Protein AF-A0A4D9DEF7-F1 (afdb_monomer)

Secondary structure (DSSP, 8-state):
--EE--BTTB---EEEHHHHHHSPS-HHHHHHHHTEEEEETTEEEE-S-GGG-GGGGPEE-SS-SEEESSTTEEEESS---TT---EE-GGGT--TT-TTTTEEP---TTSSSS-SSS---TT----SEE-S-GGGSHHHHHHHGGGS-HHHHHHHHHTT---TTEEEEPPP---SS-------PPPP------------------S----TT-EEEESS-B-TT-EEEE--EEEEEHHHHHHT-HHHHHT-EEEETTEEEEE-TTS--GGGGPEE-TT-SEEESSSSEEEESS-B-TTPBPEE-GGGG--SS--SGGGSEE-----TT--SEE-TTGGGSHHHHHHHTT-S-HHHHHHHHHHHHHHHHHTT------------S---SS-TT--GGGT-

Organism: NCBI:txid1027361

Sequence (400 aa):
MIWTYKEGTEILRTYHKHQIDALPPSPAKVNLVTYSYMLDDDLYGSTPNPEEDPSYFFNHSCAPNCWYSGDNLIVAMRDIRMDEHIVYDYAMTETEASLHAGLVCLCGAGTKEGGREGGREEGVHCRGVLRFDDWRRASWAHRYRKHVTSYVHKKMEENSWLDPRIVLRYKKRTGDGGEEEGEGRQGEGEGGGEGGMEGGGEGGDGGRGTGLDKGLVATAPVQKGELVLVFVGKVVDLDGLLASGRRNMELSLQVHDSLWQIPSSSGPETSDFVNHSCDANAGMADSTSVIAIRNIAAGEEITIDYATVNSGLNTSEGDNFTCRCQARDCRGLVTSRDWMLPKVQEKYWPHFPPFVRRLILSQVTASGKEGGREGGGKEGVIYSETKGMIPSSMSIEELS

Mean predicted aligned error: 15.76 Å

Foldseek 3Di:
DPFFADPPPDDQDKDFQVRLVPDDDDLLSVQQQQQWFDPALGMIRGGSCCVVDVVSVAAEDLQAQWFAQEDGDIDGPDDADVPGGHHDHSLLGDAQSGSCAFPADPCQQPHPPNDDDDGNDPPGGTPRTDNSHQLLPLVSCLVCLNGGYPRSVVVNCLLWNPDSQKDKAFADDDDPDDDDDDDDDDDDDDDDDDDDDDDDDDDDDPFLPFSNGIFIFGQAKDAFFDWDTFQDADKDFPVCLVVVDDQQVLQWFALAPGIIGGDHPSDDGNSSHAGADPLAQWFAPASTIIGGNHMHHRGGTHHDHLLQGACQPDQPSSAKHQDDRPPPPDPRIGHVNCLQPLVVCQNQPPRHHPNSLVVLVVVVVVVVVVVPDDDDDDDDDDDDPDPHRYDPPDDPVNSD

Radius of gyration: 27.46 Å; Cα contacts (8 Å, |Δi|>4): 659; chains: 1; bounding box: 67×52×92 Å

Nearest PDB structures (foldseek):
  5eg2-assembly1_A  TM=8.010E-01  e=3.407E-04  Homo sapiens
  3cbo-assembly1_A  TM=7.970E-01  e=4.328E-04  Homo sapiens
  1muf-assembly1_A  TM=8.018E-01  e=5.498E-04  Homo sapiens
  1n6c-assembly1_A  TM=7.503E-01  e=2.682E-04  Homo sapiens
  1n6a-assembly1_A  TM=7.668E-01  e=4.328E-04  Homo sapiens

Solvent-accessible surface area (backbone atoms only — not comparable to full-atom values): 23694 Å² total; per-residue (Å²): 122,73,50,66,68,46,88,90,79,53,81,86,41,73,44,43,50,73,59,59,70,68,50,68,95,44,72,46,48,51,29,37,47,73,36,47,44,51,62,46,90,53,33,26,43,37,36,62,59,54,90,84,41,76,82,59,69,66,39,65,20,69,69,48,48,30,39,32,58,44,81,47,28,36,32,58,75,54,94,76,59,88,92,55,80,70,19,27,44,58,48,32,42,35,45,60,73,37,84,58,55,64,40,74,54,81,44,40,23,72,45,82,78,39,52,77,82,82,76,88,58,88,90,45,58,49,73,52,49,42,55,30,58,51,54,69,35,65,74,51,32,66,74,38,56,83,29,21,24,64,49,43,40,51,50,35,53,73,52,30,60,68,39,80,41,56,41,84,42,66,48,78,83,80,68,91,79,81,95,75,95,70,93,80,80,88,80,91,80,88,84,88,82,90,80,86,94,78,89,83,89,80,93,74,87,80,54,58,78,67,58,65,55,41,33,30,27,23,72,40,73,44,55,56,68,40,80,59,42,42,62,66,55,48,76,33,41,64,68,52,42,71,69,57,41,69,71,36,51,68,56,43,43,50,52,44,95,63,32,31,33,25,58,42,90,89,52,84,46,55,52,76,37,58,38,67,21,73,70,42,46,29,32,25,74,36,51,45,38,30,20,23,75,36,71,41,51,53,73,37,70,49,19,32,40,67,27,45,48,37,83,40,82,65,74,54,69,70,50,38,36,78,54,82,62,79,34,95,74,51,69,47,58,47,38,25,55,42,48,76,38,31,69,51,41,54,72,44,63,82,32,31,21,63,56,46,47,51,52,54,54,50,53,55,59,53,58,60,60,68,73,71,77,77,83,87,87,78,98,68,92,76,88,72,97,74,86,48,74,60,63,99,83,69,55,77,81,80,72,112

InterPro domains:
  IPR001214 SET domain [PF00856] (13-90)
  IPR001214 SET domain [PF00856] (214-306)
  IPR001214 SET domain [PS50280] (195-307)
  IPR046341 SET domain superfamily [G3DSA:2.170.270.10] (6-117)
  IPR046341 SET domain superfamily [G3DSA:2.170.270.10] (207-338)
  IPR046341 SET domain superfamily [SSF82199] (53-109)
  IPR046341 SET domain superfamily [SSF82199] (212-332)
  IPR053201 Flavunoidine biosynthesis N-methyltransferase [PTHR12350] (270-335)

Structure (mmCIF, N/CA/C/O backbone):
data_AF-A0A4D9DEF7-F1
#
_entry.id   AF-A0A4D9DEF7-F1
#
loop_
_atom_site.group_PDB
_atom_site.id
_atom_site.type_symbol
_atom_site.label_atom_id
_atom_site.label_alt_id
_atom_site.label_comp_id
_atom_site.label_asym_id
_atom_site.label_entity_id
_atom_site.label_seq_id
_atom_site.pdbx_PDB_ins_code
_atom_site.Cartn_x
_atom_site.Cartn_y
_atom_site.Cartn_z
_atom_site.occupancy
_atom_site.B_iso_or_equiv
_atom_site.auth_seq_id
_atom_site.auth_comp_id
_atom_site.auth_asym_id
_atom_site.auth_atom_id
_atom_site.pdbx_PDB_model_num
ATOM 1 N N . MET A 1 1 ? 10.690 -24.234 -15.816 1.00 86.38 1 MET A N 1
ATOM 2 C CA . MET A 1 1 ? 11.784 -23.243 -15.705 1.00 86.38 1 MET A CA 1
ATOM 3 C C . MET A 1 1 ? 12.013 -22.666 -17.089 1.00 86.38 1 MET A C 1
ATOM 5 O O . MET A 1 1 ? 12.075 -23.464 -18.014 1.00 86.38 1 MET A O 1
ATOM 9 N N . ILE A 1 2 ? 12.063 -21.340 -17.230 1.00 90.31 2 ILE A N 1
ATOM 10 C CA . ILE A 1 2 ? 12.221 -20.658 -18.527 1.00 90.31 2 ILE A CA 1
ATOM 11 C C . ILE A 1 2 ? 13.622 -20.069 -18.656 1.00 90.31 2 ILE A C 1
ATOM 13 O O . ILE A 1 2 ? 14.315 -20.353 -19.626 1.00 90.31 2 ILE A O 1
ATOM 17 N N . TRP A 1 3 ? 14.066 -19.325 -17.647 1.00 88.50 3 TRP A N 1
ATOM 18 C CA . TRP A 1 3 ? 15.409 -18.755 -17.599 1.00 88.50 3 TRP A CA 1
ATOM 19 C C . TRP A 1 3 ? 15.889 -18.669 -16.155 1.00 88.50 3 TRP A C 1
ATOM 21 O O . TRP A 1 3 ? 15.077 -18.481 -15.251 1.00 88.50 3 TRP A O 1
ATOM 31 N N . THR A 1 4 ? 17.190 -18.837 -15.939 1.00 87.88 4 THR A N 1
ATOM 32 C CA . THR A 1 4 ? 17.817 -18.683 -14.627 1.00 87.88 4 THR A CA 1
ATOM 33 C C . THR A 1 4 ? 19.110 -17.911 -14.791 1.00 87.88 4 THR A C 1
ATOM 35 O O . THR A 1 4 ? 19.959 -18.328 -15.578 1.00 87.88 4 THR A O 1
ATOM 38 N N . TYR A 1 5 ? 19.270 -16.848 -14.008 1.00 82.12 5 TYR A N 1
ATOM 39 C CA . TYR A 1 5 ? 20.546 -16.171 -13.882 1.00 82.12 5 TYR A CA 1
ATOM 40 C C . TYR A 1 5 ? 21.542 -17.102 -13.197 1.00 82.12 5 TYR A C 1
ATOM 42 O O . TYR A 1 5 ? 21.220 -17.722 -12.174 1.00 82.12 5 TYR A O 1
ATOM 50 N N . LYS A 1 6 ? 22.747 -17.216 -13.751 1.00 78.69 6 LYS A N 1
ATOM 51 C CA . LYS A 1 6 ? 23.817 -18.034 -13.166 1.00 78.69 6 LYS A CA 1
ATOM 52 C C . LYS A 1 6 ? 24.965 -17.163 -12.689 1.00 78.69 6 LYS A C 1
ATOM 54 O O . LYS A 1 6 ? 25.808 -16.713 -13.470 1.00 78.69 6 LYS A O 1
ATOM 59 N N . GLU A 1 7 ? 25.019 -16.994 -11.372 1.00 70.81 7 GLU A N 1
ATOM 60 C CA . GLU A 1 7 ? 26.086 -16.264 -10.699 1.00 70.81 7 GLU A CA 1
ATOM 61 C C . GLU A 1 7 ? 27.464 -16.852 -11.051 1.00 70.81 7 GLU A C 1
ATOM 63 O O . GLU A 1 7 ? 27.690 -18.061 -10.975 1.00 70.81 7 GLU A O 1
ATOM 68 N N . GLY A 1 8 ? 28.381 -15.986 -11.489 1.00 67.31 8 GLY A N 1
ATOM 69 C CA . GLY A 1 8 ? 29.741 -16.358 -11.887 1.00 67.31 8 GLY A CA 1
ATOM 70 C C . GLY A 1 8 ? 29.917 -16.737 -13.362 1.00 67.31 8 GLY A C 1
ATOM 71 O O . GLY A 1 8 ? 31.055 -16.760 -13.829 1.00 67.31 8 GLY A O 1
ATOM 72 N N . THR A 1 9 ? 28.838 -16.987 -14.111 1.00 69.88 9 THR A N 1
ATOM 73 C CA . THR A 1 9 ? 28.901 -17.183 -15.575 1.00 69.88 9 THR A CA 1
ATOM 74 C C . THR A 1 9 ? 28.256 -16.050 -16.357 1.00 69.88 9 THR A C 1
ATOM 76 O O . THR A 1 9 ? 28.711 -15.736 -17.452 1.00 69.88 9 THR A O 1
ATOM 79 N N . GLU A 1 10 ? 27.226 -15.427 -15.795 1.00 72.31 10 GLU A N 1
ATOM 80 C CA . GLU A 1 10 ? 26.585 -14.244 -16.358 1.00 72.31 10 GLU A CA 1
ATOM 81 C C . GLU A 1 10 ? 27.050 -13.009 -15.580 1.00 72.31 10 GLU A C 1
ATOM 83 O O . GLU A 1 10 ? 27.331 -13.081 -14.381 1.00 72.31 10 GLU A O 1
ATOM 88 N N . ILE A 1 11 ? 27.212 -11.884 -16.281 1.00 75.00 11 ILE A N 1
ATOM 89 C CA . ILE A 1 11 ? 27.643 -10.619 -15.681 1.00 75.00 11 ILE A CA 1
ATOM 90 C C . ILE A 1 11 ? 26.443 -9.686 -15.663 1.00 75.00 11 ILE A C 1
ATOM 92 O O . ILE A 1 11 ? 26.140 -9.043 -16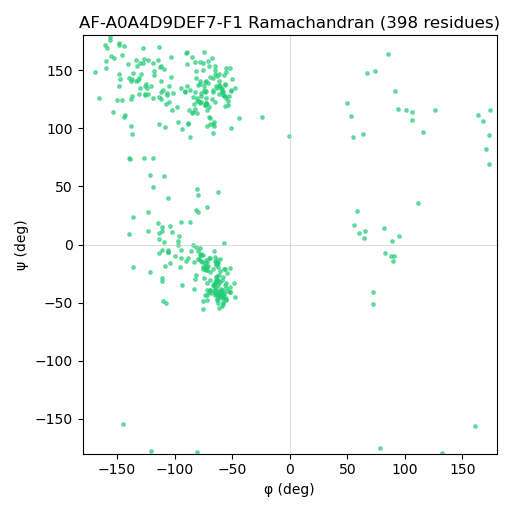.667 1.00 75.00 11 ILE A O 1
ATOM 96 N N . LEU A 1 12 ? 25.805 -9.564 -14.502 1.00 82.25 12 LEU A N 1
ATOM 97 C CA . LEU A 1 12 ? 24.837 -8.505 -14.264 1.00 82.25 12 LEU A CA 1
ATOM 98 C C . LEU A 1 12 ? 25.565 -7.159 -14.188 1.00 82.25 12 LEU A C 1
ATOM 100 O O . LEU A 1 12 ? 26.212 -6.833 -13.191 1.00 82.25 12 LEU A O 1
ATOM 104 N N . ARG A 1 13 ? 25.476 -6.371 -15.261 1.00 90.00 13 ARG A N 1
ATOM 105 C CA . ARG A 1 13 ? 25.967 -4.991 -15.266 1.00 90.00 13 ARG A CA 1
ATOM 106 C C . ARG A 1 13 ? 24.896 -4.084 -14.682 1.00 90.00 13 ARG A C 1
ATOM 108 O O . ARG A 1 13 ? 23.755 -4.079 -15.143 1.00 90.00 13 ARG A O 1
ATOM 115 N N . THR A 1 14 ? 25.286 -3.303 -13.683 1.00 94.19 14 THR A N 1
ATOM 116 C CA . THR A 1 14 ? 24.387 -2.376 -13.001 1.00 94.19 14 THR A CA 1
ATOM 117 C C . THR A 1 14 ? 24.761 -0.933 -13.287 1.00 94.19 14 THR A C 1
ATOM 119 O O . THR A 1 14 ? 25.942 -0.582 -13.290 1.00 94.19 14 THR A O 1
ATOM 122 N N . TYR A 1 15 ? 23.756 -0.088 -13.472 1.00 95.69 15 TYR A N 1
ATOM 123 C CA . TYR A 1 15 ? 23.911 1.326 -13.778 1.00 95.69 15 TYR A CA 1
ATOM 124 C C . TYR A 1 15 ? 22.988 2.143 -12.894 1.00 95.69 15 TYR A C 1
ATOM 126 O O . TYR A 1 15 ? 21.838 1.758 -12.681 1.00 95.69 15 TYR A O 1
ATOM 134 N N . HIS A 1 16 ? 23.471 3.289 -12.419 1.00 94.88 16 HIS A N 1
ATOM 135 C CA . HIS A 1 16 ? 22.576 4.230 -11.773 1.00 94.88 16 HIS A CA 1
ATOM 136 C C . HIS A 1 16 ? 21.830 5.084 -12.797 1.00 94.88 16 HIS A C 1
A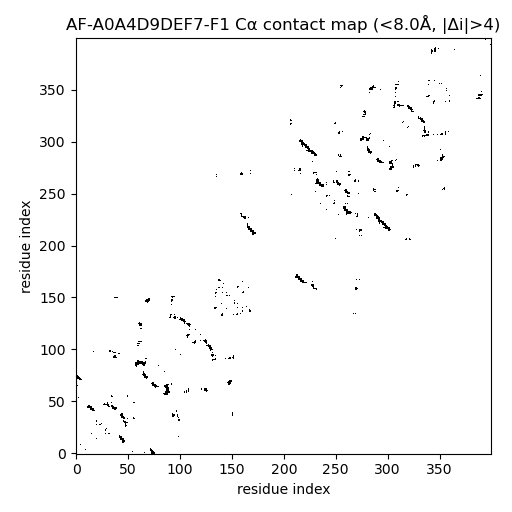TOM 138 O O . HIS A 1 16 ? 22.420 5.510 -13.798 1.00 94.88 16 HIS A O 1
ATOM 144 N N . LYS A 1 17 ? 20.558 5.405 -12.543 1.00 91.31 17 LYS A N 1
ATOM 145 C CA . LYS A 1 17 ? 19.762 6.222 -13.472 1.00 91.31 17 LYS A CA 1
ATOM 146 C C . LYS A 1 17 ? 20.386 7.596 -13.686 1.00 91.31 17 LYS A C 1
ATOM 148 O O . LYS A 1 17 ? 20.529 8.012 -14.833 1.00 91.31 17 LYS A O 1
ATOM 153 N N . HIS A 1 18 ? 20.874 8.252 -12.633 1.00 88.75 18 HIS A N 1
ATOM 154 C CA . HIS A 1 18 ? 21.573 9.534 -12.787 1.00 88.75 18 HIS A CA 1
ATOM 155 C C . HIS A 1 18 ? 22.817 9.454 -13.701 1.00 88.75 18 HIS A C 1
ATOM 157 O O . HIS A 1 18 ? 23.147 10.425 -14.384 1.00 88.75 18 HIS A O 1
ATOM 163 N N . GLN A 1 19 ? 23.499 8.301 -13.758 1.00 94.12 19 GLN A N 1
ATOM 164 C CA . GLN A 1 19 ? 24.642 8.086 -14.653 1.00 94.12 19 GLN A CA 1
ATOM 165 C C . GLN A 1 19 ? 24.188 7.918 -16.103 1.00 94.12 19 GLN A C 1
ATOM 167 O O . GLN A 1 19 ? 24.783 8.519 -16.996 1.00 94.12 19 GLN A O 1
ATOM 172 N N . ILE A 1 20 ? 23.124 7.141 -16.339 1.00 94.00 20 ILE A N 1
ATOM 173 C CA . ILE A 1 20 ? 22.524 6.971 -17.671 1.00 94.00 20 ILE A CA 1
ATOM 174 C C . ILE A 1 20 ? 22.019 8.322 -18.191 1.00 94.00 20 ILE A C 1
ATOM 176 O O . ILE A 1 20 ? 22.309 8.696 -19.330 1.00 94.00 20 ILE A O 1
ATOM 180 N N . ASP A 1 21 ? 21.321 9.087 -17.352 1.00 92.50 21 ASP A N 1
ATOM 181 C CA . ASP A 1 21 ? 20.767 10.397 -17.696 1.00 92.50 21 ASP A CA 1
ATOM 182 C C . ASP A 1 21 ? 21.866 11.382 -18.129 1.00 92.50 21 ASP A C 1
ATOM 184 O O . ASP A 1 21 ? 21.686 12.094 -19.122 1.00 92.50 21 ASP A O 1
ATOM 188 N N . ALA A 1 22 ? 23.030 11.352 -17.469 1.00 95.31 22 ALA A N 1
ATOM 189 C CA . ALA A 1 22 ? 24.184 12.196 -17.782 1.00 95.31 22 ALA A CA 1
ATOM 190 C C . ALA A 1 22 ? 24.917 11.827 -19.089 1.00 95.31 22 ALA A C 1
ATOM 192 O O . ALA A 1 22 ? 25.702 12.635 -19.594 1.00 95.31 22 ALA A O 1
ATOM 193 N N . LEU A 1 23 ? 24.684 10.639 -19.664 1.00 96.06 23 LEU A N 1
ATOM 194 C CA . LEU A 1 23 ? 25.320 10.247 -20.925 1.00 96.06 23 LEU A CA 1
ATOM 195 C C . LEU A 1 23 ? 24.827 11.116 -22.096 1.00 96.06 23 LEU A C 1
ATOM 197 O O . LEU A 1 23 ? 23.633 11.432 -22.176 1.00 96.06 23 LEU A O 1
ATOM 201 N N . PRO A 1 24 ? 25.699 11.456 -23.062 1.00 96.44 24 PRO A N 1
ATOM 202 C CA . PRO A 1 24 ? 25.263 12.108 -24.288 1.00 96.44 24 PRO A CA 1
ATOM 203 C C . PRO A 1 24 ? 24.349 11.177 -25.112 1.00 96.44 24 PRO A C 1
ATOM 205 O O . PRO A 1 24 ? 24.475 9.947 -25.023 1.00 96.44 24 PRO A O 1
ATOM 208 N N . PRO A 1 25 ? 23.448 11.732 -25.947 1.00 96.88 25 PRO A N 1
ATOM 209 C CA . PRO A 1 25 ? 22.642 10.940 -26.871 1.00 96.88 25 PRO A CA 1
ATOM 210 C C . PRO A 1 25 ? 23.527 10.038 -27.740 1.00 96.88 25 PRO A C 1
ATOM 212 O O . PRO A 1 25 ? 24.406 10.512 -28.457 1.00 96.88 25 PRO A O 1
ATOM 215 N N . SER A 1 26 ? 23.320 8.726 -27.644 1.00 97.00 26 SER A N 1
ATOM 216 C CA . SER A 1 26 ? 24.101 7.716 -28.362 1.00 97.00 26 SER A CA 1
ATOM 217 C C . SER A 1 26 ? 23.325 6.397 -28.441 1.00 97.00 26 SER A C 1
ATOM 219 O O . SER A 1 26 ? 22.467 6.158 -27.587 1.00 97.00 26 SER A O 1
ATOM 221 N N . PRO A 1 27 ? 23.638 5.507 -29.403 1.00 96.38 27 PRO A N 1
ATOM 222 C CA . PRO A 1 27 ? 23.048 4.167 -29.449 1.00 96.38 27 PRO A CA 1
ATOM 223 C C . PRO A 1 27 ? 23.246 3.383 -28.145 1.00 96.38 27 PRO A C 1
ATOM 225 O O . PRO A 1 27 ? 22.329 2.719 -27.680 1.00 96.38 27 PRO A O 1
ATOM 228 N N . ALA A 1 28 ? 24.406 3.536 -27.497 1.00 95.12 28 ALA A N 1
ATOM 229 C CA . ALA A 1 28 ? 24.677 2.913 -26.205 1.00 95.12 28 ALA A CA 1
ATOM 230 C C . ALA A 1 28 ? 23.719 3.407 -25.109 1.00 95.12 28 ALA A C 1
ATOM 232 O O . ALA A 1 28 ? 23.197 2.593 -24.356 1.00 95.12 28 ALA A O 1
ATOM 233 N N . LYS A 1 29 ? 23.435 4.719 -25.042 1.00 96.44 29 LYS A N 1
ATOM 234 C 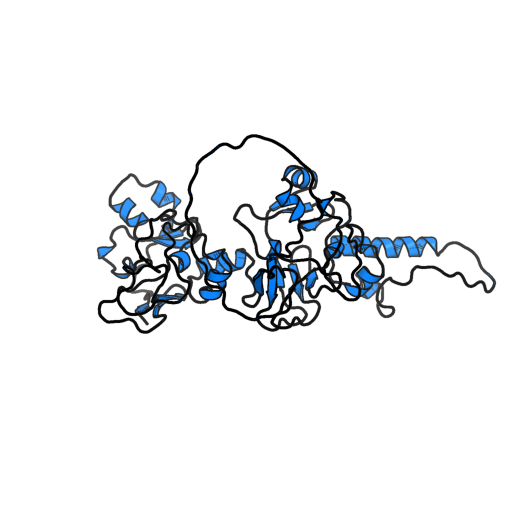CA . LYS A 1 29 ? 22.443 5.268 -24.102 1.00 96.44 29 LYS A CA 1
ATOM 235 C C . LYS A 1 29 ? 21.038 4.736 -24.391 1.00 96.44 29 LYS A C 1
ATOM 237 O O . LYS A 1 29 ? 20.327 4.384 -23.459 1.00 96.44 29 LYS A O 1
ATOM 242 N N . VAL A 1 30 ? 20.652 4.657 -25.667 1.00 96.06 30 VAL A N 1
ATOM 243 C CA . VAL A 1 30 ? 19.352 4.094 -26.070 1.00 96.06 30 VAL A CA 1
ATOM 244 C C . VAL A 1 30 ? 19.234 2.642 -25.615 1.00 96.06 30 VAL A C 1
ATOM 246 O O . VAL A 1 30 ? 18.213 2.282 -25.037 1.00 96.06 30 VAL A O 1
ATOM 249 N N . ASN A 1 31 ? 20.280 1.835 -25.800 1.00 95.88 31 ASN A N 1
ATOM 250 C CA . ASN A 1 31 ? 20.295 0.449 -25.339 1.00 95.88 31 ASN A CA 1
ATOM 251 C C . ASN A 1 31 ? 20.230 0.355 -23.811 1.00 95.88 31 ASN A C 1
ATOM 253 O O . ASN A 1 31 ? 19.431 -0.418 -23.297 1.00 95.88 31 ASN A O 1
ATOM 257 N N . LEU A 1 32 ? 20.983 1.195 -23.093 1.00 96.00 32 LEU A N 1
ATOM 258 C CA . LEU A 1 32 ? 20.955 1.220 -21.628 1.00 96.00 32 LEU A CA 1
ATOM 259 C C . LEU A 1 32 ? 19.575 1.561 -21.057 1.00 96.00 32 LEU A C 1
ATOM 261 O O . LEU A 1 32 ? 19.230 1.091 -19.978 1.00 96.00 32 LEU A O 1
ATOM 265 N N . VAL A 1 33 ? 18.799 2.384 -21.761 1.00 94.69 33 VAL A N 1
ATOM 266 C CA . VAL A 1 33 ? 17.406 2.664 -21.405 1.00 94.69 33 VAL A CA 1
ATOM 267 C C . VAL A 1 33 ? 16.527 1.476 -21.788 1.00 94.69 33 VAL A C 1
ATOM 269 O O . VAL A 1 33 ? 15.875 0.917 -20.920 1.00 94.69 33 VAL A O 1
ATOM 272 N N . THR A 1 34 ? 16.563 1.052 -23.053 1.00 94.00 34 THR A N 1
ATOM 273 C CA . THR A 1 34 ? 15.640 0.063 -23.647 1.00 94.00 34 THR A CA 1
ATOM 274 C C . THR A 1 34 ? 15.765 -1.335 -23.042 1.00 94.00 34 THR A C 1
ATOM 276 O O . THR A 1 34 ? 14.762 -2.014 -22.854 1.00 94.00 34 THR A O 1
ATOM 279 N N . TYR A 1 35 ? 16.981 -1.765 -22.721 1.00 94.00 35 TYR A N 1
ATOM 280 C CA . TYR A 1 35 ? 17.275 -3.107 -22.224 1.00 94.00 35 TYR A CA 1
ATOM 281 C C . TYR A 1 35 ? 17.651 -3.035 -20.752 1.00 94.00 35 TYR A C 1
ATOM 283 O O . TYR A 1 35 ? 18.765 -3.383 -20.360 1.00 94.00 35 TYR A O 1
ATOM 291 N N . SER A 1 36 ? 16.727 -2.513 -19.950 1.00 94.12 36 SER A N 1
ATOM 292 C CA . SER A 1 36 ? 16.918 -2.337 -18.517 1.00 94.12 36 SER A CA 1
ATOM 293 C C . SER A 1 36 ? 15.739 -2.840 -17.708 1.00 94.12 36 SER A C 1
ATOM 295 O O . SER A 1 36 ? 14.605 -2.840 -18.188 1.00 94.12 36 SER A O 1
ATOM 297 N N . TYR A 1 37 ? 16.034 -3.225 -16.472 1.00 93.75 37 TYR A N 1
ATOM 298 C CA . TYR A 1 37 ? 15.042 -3.475 -15.439 1.00 93.75 37 TYR A CA 1
ATOM 299 C C . TYR A 1 37 ? 15.534 -2.954 -14.087 1.00 93.75 37 TYR A C 1
ATOM 301 O O . TYR A 1 37 ? 16.745 -2.816 -13.864 1.00 93.75 37 TYR A O 1
ATOM 309 N N . MET A 1 38 ? 14.609 -2.644 -13.181 1.00 94.62 38 MET A N 1
ATOM 310 C CA . MET A 1 38 ? 14.965 -2.062 -11.884 1.00 94.62 38 MET A CA 1
ATOM 311 C C . MET A 1 38 ? 15.497 -3.099 -10.887 1.00 94.62 38 MET A C 1
ATOM 313 O O . MET A 1 38 ? 14.961 -4.197 -10.734 1.00 94.62 38 MET A O 1
ATOM 317 N N . LEU A 1 39 ? 16.549 -2.702 -10.170 1.00 92.62 39 LEU A N 1
ATOM 318 C CA . LEU A 1 39 ? 17.101 -3.385 -8.996 1.00 92.62 39 LEU A CA 1
ATOM 319 C C . LEU A 1 39 ? 16.870 -2.567 -7.714 1.00 92.62 39 LEU A C 1
ATOM 321 O O . LEU A 1 39 ? 16.771 -3.140 -6.632 1.00 92.62 39 LEU A O 1
ATOM 325 N N . ASP A 1 40 ? 16.797 -1.238 -7.838 1.00 90.12 40 ASP A N 1
ATOM 326 C CA . ASP A 1 40 ? 16.423 -0.283 -6.790 1.00 90.12 40 ASP A CA 1
ATOM 327 C C . ASP A 1 40 ? 15.895 1.020 -7.435 1.00 90.12 40 ASP A C 1
ATOM 329 O O . ASP A 1 40 ? 15.922 1.161 -8.658 1.00 90.12 40 ASP A O 1
ATOM 333 N N . ASP A 1 41 ? 15.474 2.004 -6.636 1.00 85.19 41 ASP A N 1
ATOM 334 C CA . ASP A 1 41 ? 14.886 3.276 -7.100 1.00 85.19 41 ASP A CA 1
ATOM 335 C C . ASP A 1 41 ? 15.779 4.050 -8.093 1.00 85.19 41 ASP A C 1
ATOM 337 O O . ASP A 1 41 ? 15.281 4.701 -9.014 1.00 85.19 41 ASP A O 1
ATOM 341 N N . ASP A 1 42 ? 17.102 3.960 -7.933 1.00 88.75 42 ASP A N 1
ATOM 342 C CA . ASP A 1 42 ? 18.098 4.572 -8.825 1.00 88.75 42 ASP A CA 1
ATOM 343 C C . ASP A 1 42 ? 19.084 3.540 -9.396 1.00 88.75 42 ASP A C 1
ATOM 345 O O . ASP A 1 42 ? 20.084 3.944 -9.972 1.00 88.75 42 ASP A O 1
ATOM 349 N N . LEU A 1 43 ? 18.845 2.227 -9.266 1.00 93.88 43 LEU A N 1
ATOM 350 C CA . LEU A 1 43 ? 19.774 1.177 -9.712 1.00 93.88 43 LEU A CA 1
ATOM 351 C C . LEU A 1 43 ? 19.106 0.217 -10.700 1.00 93.88 43 LEU A C 1
ATOM 353 O O . LEU A 1 43 ? 18.049 -0.338 -10.416 1.00 93.88 43 LEU A O 1
ATOM 357 N N . TYR A 1 44 ? 19.758 -0.019 -11.837 1.00 95.31 44 TYR A N 1
ATOM 358 C CA . TYR A 1 44 ? 19.200 -0.768 -12.964 1.00 95.31 44 TYR A CA 1
ATOM 359 C C . TYR A 1 44 ? 20.159 -1.855 -13.427 1.00 95.31 44 TYR A C 1
ATOM 361 O O . TYR A 1 44 ? 21.346 -1.583 -13.612 1.00 95.31 44 TYR A O 1
ATOM 369 N N . GLY A 1 45 ? 19.647 -3.059 -13.674 1.00 93.69 45 GLY A N 1
ATOM 370 C CA . GLY A 1 45 ? 20.341 -4.064 -14.474 1.00 93.69 45 GLY A CA 1
ATOM 371 C C . GLY A 1 45 ? 20.176 -3.707 -15.947 1.00 93.69 45 GLY A C 1
ATOM 372 O O . GLY A 1 45 ? 19.047 -3.550 -16.399 1.00 93.69 45 GLY A O 1
ATOM 373 N N . SER A 1 46 ? 21.268 -3.508 -16.689 1.00 94.31 46 SER A N 1
ATOM 374 C CA . SER A 1 46 ? 21.188 -3.025 -18.077 1.00 94.31 46 SER A CA 1
ATOM 375 C C . SER A 1 46 ? 22.440 -3.353 -18.897 1.00 94.31 46 SER A C 1
ATOM 377 O O . SER A 1 46 ? 23.456 -3.777 -18.349 1.00 94.31 46 SER A O 1
ATOM 379 N N . THR A 1 47 ? 22.393 -3.161 -20.217 1.00 93.19 47 THR A N 1
ATOM 380 C CA . THR A 1 47 ? 23.540 -3.370 -21.107 1.00 93.19 47 THR A CA 1
ATOM 381 C C . THR A 1 47 ? 23.552 -2.407 -22.303 1.00 93.19 47 THR A C 1
ATOM 383 O O . THR A 1 47 ? 22.510 -2.122 -22.892 1.00 93.19 47 THR A O 1
ATOM 386 N N . PRO A 1 48 ? 24.732 -1.916 -22.735 1.00 94.44 48 PRO A N 1
ATOM 387 C CA . PRO A 1 48 ? 24.861 -1.228 -24.018 1.00 94.44 48 PRO A CA 1
ATOM 388 C C . PRO A 1 48 ? 24.866 -2.199 -25.214 1.00 94.44 48 PRO A C 1
ATOM 390 O O . PRO A 1 48 ? 24.687 -1.750 -26.345 1.00 94.44 48 PRO A O 1
ATOM 393 N N . 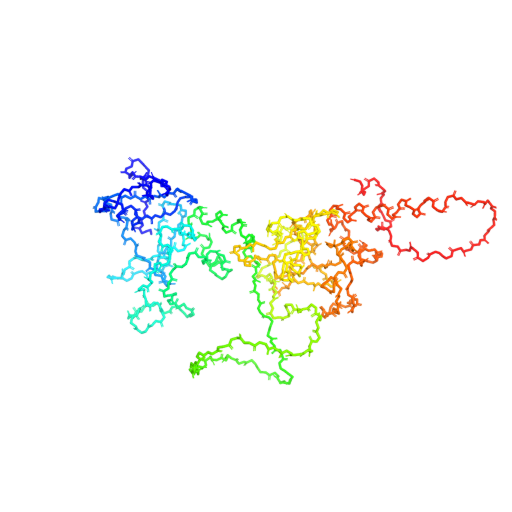ASN A 1 49 ? 25.060 -3.504 -24.977 1.00 93.38 49 ASN A N 1
ATOM 394 C CA . ASN A 1 49 ? 25.223 -4.547 -25.994 1.00 93.38 49 ASN A CA 1
ATOM 395 C C . ASN A 1 49 ? 24.218 -5.696 -25.742 1.00 93.38 49 ASN A C 1
ATOM 397 O O . ASN A 1 49 ? 24.613 -6.748 -25.242 1.00 93.38 49 ASN A O 1
ATOM 401 N N . PRO A 1 50 ? 22.921 -5.512 -26.033 1.00 91.88 50 PRO A N 1
ATOM 402 C CA . PRO A 1 50 ? 21.880 -6.502 -25.725 1.00 91.88 50 PRO A CA 1
ATOM 403 C C . PRO A 1 50 ? 22.060 -7.825 -26.477 1.00 91.88 50 PRO A C 1
ATOM 405 O O . PRO A 1 50 ? 21.755 -8.879 -25.944 1.00 91.88 50 PRO A O 1
ATOM 408 N N . GLU A 1 51 ? 22.640 -7.795 -27.677 1.00 91.75 51 GLU A N 1
ATOM 409 C CA . GLU A 1 51 ? 22.892 -8.990 -28.499 1.00 91.75 51 GLU A CA 1
ATOM 410 C C . GLU A 1 51 ? 23.864 -9.999 -27.854 1.00 91.75 51 GLU A C 1
ATOM 412 O O . GLU A 1 51 ? 23.945 -11.145 -28.291 1.00 91.75 51 GLU A O 1
ATOM 417 N N . GLU A 1 52 ? 24.627 -9.590 -26.830 1.00 89.00 52 GLU A N 1
ATOM 418 C CA . GLU A 1 52 ? 25.515 -10.489 -26.079 1.00 89.00 52 GLU A CA 1
ATOM 419 C C . GLU A 1 52 ? 24.735 -11.443 -25.158 1.00 89.00 52 GLU A C 1
ATOM 421 O O . GLU A 1 52 ? 25.262 -12.496 -24.797 1.00 89.00 52 GLU A O 1
ATOM 426 N N . ASP A 1 53 ? 23.499 -11.091 -24.788 1.00 85.00 53 ASP A N 1
ATOM 427 C CA . ASP A 1 53 ? 22.671 -11.873 -23.877 1.00 85.00 53 ASP A CA 1
ATOM 428 C C . ASP A 1 53 ? 21.183 -11.821 -24.286 1.00 85.00 53 ASP A C 1
ATOM 430 O O . ASP A 1 53 ? 20.513 -10.798 -24.111 1.00 85.00 53 ASP A O 1
ATOM 434 N N . PRO A 1 54 ? 20.616 -12.936 -24.787 1.00 85.12 54 PRO A N 1
ATOM 435 C CA . PRO A 1 54 ? 19.218 -12.981 -25.202 1.00 85.12 54 PRO A CA 1
ATOM 436 C C . PRO A 1 54 ? 18.228 -12.751 -24.046 1.00 85.12 54 PRO A C 1
ATOM 438 O O . PRO A 1 54 ? 17.048 -12.507 -24.306 1.00 85.12 54 PRO A O 1
ATOM 441 N N . SER A 1 55 ? 18.673 -12.801 -22.782 1.00 84.62 55 SER A N 1
ATOM 442 C CA . SER A 1 55 ? 17.835 -12.524 -21.611 1.00 84.62 55 SER A CA 1
ATOM 443 C C . SER A 1 55 ? 17.294 -11.087 -21.568 1.00 84.62 55 SER A C 1
ATOM 445 O O . SER A 1 55 ? 16.312 -10.825 -20.883 1.00 84.62 55 SER A O 1
ATOM 447 N N . TYR A 1 56 ? 17.845 -10.160 -22.354 1.00 88.44 56 TYR A N 1
ATOM 448 C CA . TYR A 1 56 ? 17.326 -8.793 -22.450 1.00 88.44 56 TYR A CA 1
ATOM 449 C C . TYR A 1 56 ? 16.096 -8.644 -23.363 1.00 88.44 56 TYR A C 1
ATOM 451 O O . TYR A 1 56 ? 15.509 -7.567 -23.422 1.00 88.44 56 TYR A O 1
ATOM 459 N N . PHE A 1 57 ? 15.672 -9.701 -24.066 1.00 91.25 57 PHE A N 1
ATOM 460 C CA . PHE A 1 57 ? 14.604 -9.632 -25.077 1.00 91.25 57 PHE A CA 1
ATOM 461 C C . PHE A 1 57 ? 13.254 -10.209 -24.622 1.00 91.25 57 PHE A C 1
ATOM 463 O O . PHE A 1 57 ? 12.371 -10.463 -25.449 1.00 91.25 57 PHE A O 1
ATOM 470 N N . PHE A 1 58 ? 13.054 -10.415 -23.318 1.00 92.00 58 PHE A N 1
ATOM 471 C CA . PHE A 1 58 ? 11.727 -10.752 -22.804 1.00 92.00 58 PHE A CA 1
ATOM 472 C C . PHE A 1 58 ? 10.773 -9.579 -23.019 1.00 92.00 58 PHE A C 1
ATOM 474 O O . PHE A 1 58 ? 11.002 -8.475 -22.529 1.00 92.00 58 PHE A O 1
ATOM 481 N N . ASN A 1 59 ? 9.677 -9.829 -23.729 1.00 92.81 59 ASN A N 1
ATOM 482 C CA . ASN A 1 59 ? 8.696 -8.797 -24.037 1.00 92.81 59 ASN A CA 1
ATOM 483 C C . ASN A 1 59 ? 7.620 -8.688 -22.955 1.00 92.81 59 ASN A C 1
ATOM 485 O O . ASN A 1 59 ? 7.289 -9.654 -22.260 1.00 92.81 59 ASN A O 1
ATOM 489 N N . HIS A 1 60 ? 7.016 -7.506 -22.879 1.00 93.62 60 HIS A N 1
ATOM 490 C CA . HIS A 1 60 ? 5.859 -7.272 -22.035 1.00 93.62 60 HIS A CA 1
ATOM 491 C C . HIS A 1 60 ? 4.579 -7.917 -22.593 1.00 93.62 60 HIS A C 1
ATOM 493 O O . HIS A 1 60 ? 4.263 -7.782 -23.777 1.00 93.62 60 HIS A O 1
ATOM 499 N N . SER A 1 61 ? 3.760 -8.496 -21.713 1.00 93.69 61 SER A N 1
ATOM 500 C CA . SER A 1 61 ? 2.333 -8.719 -21.961 1.00 93.69 61 SER A CA 1
ATOM 501 C C . SER A 1 61 ? 1.494 -8.402 -20.723 1.00 93.69 61 SER A C 1
ATOM 503 O O . SER A 1 61 ? 1.861 -8.760 -19.607 1.00 93.69 61 SER A O 1
ATOM 505 N N . CYS A 1 62 ? 0.326 -7.781 -20.922 1.00 90.19 62 CYS A N 1
ATOM 506 C CA . CYS A 1 62 ? -0.675 -7.607 -19.862 1.00 90.19 62 CYS A CA 1
ATOM 507 C C . CYS A 1 62 ? -1.356 -8.934 -19.475 1.00 90.19 62 CYS A C 1
ATOM 509 O O . CYS A 1 62 ? -1.928 -9.016 -18.392 1.00 90.19 62 CYS A O 1
ATOM 511 N N . ALA A 1 63 ? -1.279 -9.952 -20.342 1.00 89.56 63 ALA A N 1
ATOM 512 C CA . ALA A 1 63 ? -1.686 -11.335 -20.094 1.00 89.56 63 ALA A CA 1
ATOM 513 C C . ALA A 1 63 ? -0.451 -12.250 -20.236 1.00 89.56 63 ALA A C 1
ATOM 515 O O . ALA A 1 63 ? -0.262 -12.877 -21.285 1.00 89.56 63 ALA A O 1
ATOM 516 N N . PRO A 1 64 ? 0.459 -12.243 -19.247 1.00 92.88 64 PRO A N 1
ATOM 517 C CA . PRO A 1 64 ? 1.740 -12.927 -19.359 1.00 92.88 64 PRO A CA 1
ATOM 518 C C . PRO A 1 64 ? 1.599 -14.455 -19.324 1.00 92.88 64 PRO A C 1
ATOM 520 O O . PRO A 1 64 ? 0.623 -15.000 -18.805 1.00 92.88 64 PRO A O 1
ATOM 523 N N . ASN A 1 65 ? 2.601 -15.156 -19.859 1.00 94.00 65 ASN A N 1
ATOM 524 C CA . ASN A 1 65 ? 2.748 -16.608 -19.709 1.00 94.00 65 ASN A CA 1
ATOM 525 C C . ASN A 1 65 ? 3.948 -16.994 -18.832 1.00 94.00 65 ASN A C 1
ATOM 527 O O . ASN A 1 65 ? 4.107 -18.171 -18.500 1.00 94.00 65 ASN A O 1
ATOM 531 N N . CYS A 1 66 ? 4.745 -16.011 -18.413 1.00 95.38 66 CYS A N 1
ATOM 532 C CA . CYS A 1 66 ? 5.878 -16.155 -17.513 1.00 95.38 66 CYS A CA 1
ATOM 533 C C . CYS A 1 66 ? 5.818 -15.137 -16.375 1.00 95.38 66 CYS A C 1
ATOM 535 O O . CYS A 1 66 ? 5.231 -14.064 -16.502 1.00 95.38 66 CYS A O 1
ATOM 537 N N . TRP A 1 67 ? 6.477 -15.472 -15.272 1.00 95.38 67 TRP A N 1
ATOM 538 C CA . TRP A 1 67 ? 6.639 -14.593 -14.118 1.00 95.38 67 TRP A CA 1
ATOM 539 C C . TRP A 1 67 ? 7.970 -14.846 -13.401 1.00 95.38 67 TRP A C 1
ATOM 541 O O . TRP A 1 67 ? 8.671 -15.819 -13.711 1.00 95.38 67 TRP A O 1
ATOM 551 N N . TYR A 1 68 ? 8.314 -13.988 -12.443 1.00 94.69 68 TYR A N 1
ATOM 552 C CA . TYR A 1 68 ? 9.523 -14.147 -11.638 1.00 94.69 68 TYR A CA 1
ATOM 553 C C . TYR A 1 68 ? 9.307 -15.131 -10.484 1.00 94.69 68 TYR A C 1
ATOM 555 O O . TYR A 1 68 ? 8.190 -15.396 -10.044 1.00 94.69 68 TYR A O 1
ATOM 563 N N . SER A 1 69 ? 10.399 -15.702 -9.993 1.00 91.88 69 SER A N 1
ATOM 564 C CA . SER A 1 69 ? 10.452 -16.532 -8.793 1.00 91.88 69 SER A CA 1
ATOM 565 C C . SER A 1 69 ? 11.726 -16.177 -8.027 1.00 91.88 69 SER A C 1
ATOM 567 O O . SER A 1 69 ? 12.706 -16.923 -8.052 1.00 91.88 69 SER A O 1
ATOM 569 N N . GLY A 1 70 ? 11.710 -15.017 -7.369 1.00 87.94 70 GLY A N 1
ATOM 570 C CA . GLY A 1 70 ? 12.921 -14.341 -6.900 1.00 87.94 70 GLY A CA 1
ATOM 571 C C . GLY A 1 70 ? 13.638 -13.612 -8.041 1.00 87.94 70 GLY A C 1
ATOM 572 O O . GLY A 1 70 ? 13.147 -13.577 -9.167 1.00 87.94 70 GLY A O 1
ATOM 573 N N . ASP A 1 71 ? 14.810 -13.044 -7.759 1.00 89.50 71 ASP A N 1
ATOM 574 C CA . ASP A 1 71 ? 15.493 -12.121 -8.689 1.00 89.50 71 ASP A CA 1
ATOM 575 C C . ASP A 1 71 ? 16.159 -12.807 -9.886 1.00 89.50 71 ASP A C 1
ATOM 577 O O . ASP A 1 71 ? 16.392 -12.188 -10.920 1.00 89.50 71 ASP A O 1
ATOM 581 N N . ASN A 1 72 ? 16.441 -14.102 -9.759 1.00 86.81 72 ASN A N 1
ATOM 582 C CA . ASN A 1 72 ? 17.323 -14.830 -10.670 1.00 86.81 72 ASN A CA 1
ATOM 583 C C . ASN A 1 72 ? 16.598 -15.895 -11.496 1.00 86.81 72 ASN A C 1
ATOM 585 O O . ASN A 1 72 ? 17.253 -16.744 -12.092 1.00 86.81 72 ASN A O 1
ATOM 589 N N . LEU A 1 73 ? 15.266 -15.936 -11.486 1.00 91.06 73 LEU A N 1
ATOM 590 C CA . LEU A 1 73 ? 14.527 -17.052 -12.069 1.00 91.06 73 LEU A CA 1
ATOM 591 C C . LEU A 1 73 ? 13.214 -16.589 -12.691 1.00 91.06 73 LEU A C 1
ATOM 593 O O . LEU A 1 73 ? 12.346 -16.056 -12.005 1.00 91.06 73 LEU A O 1
ATOM 597 N N . ILE A 1 74 ? 13.042 -16.901 -13.974 1.00 93.62 74 ILE A N 1
ATOM 598 C CA . ILE A 1 74 ? 11.773 -16.780 -14.689 1.00 93.62 74 ILE A CA 1
ATOM 599 C C . ILE A 1 74 ? 11.211 -18.185 -14.900 1.00 93.62 74 ILE A C 1
ATOM 601 O O . ILE A 1 74 ? 11.890 -19.103 -15.385 1.00 93.62 74 ILE A O 1
ATOM 605 N N . VAL A 1 75 ? 9.942 -18.374 -14.545 1.00 95.19 75 VAL A N 1
ATOM 606 C CA . VAL A 1 75 ? 9.228 -19.639 -14.747 1.00 95.19 75 VAL A CA 1
ATOM 607 C C . VAL A 1 75 ? 7.919 -19.415 -15.492 1.00 95.19 75 VAL A C 1
ATOM 609 O O . VAL A 1 75 ? 7.348 -18.328 -15.470 1.00 95.19 75 VAL A O 1
ATOM 612 N N . ALA A 1 76 ? 7.446 -20.467 -16.155 1.00 95.50 76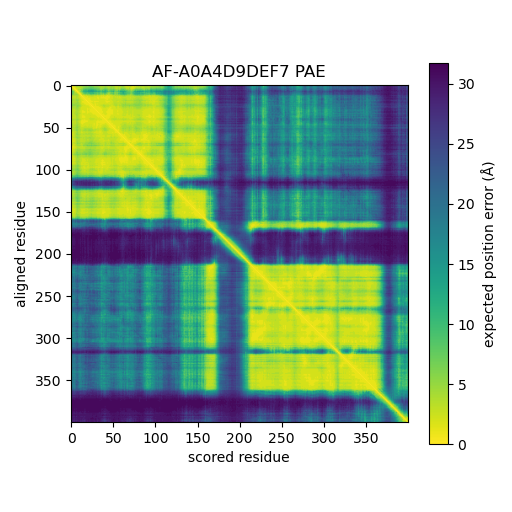 ALA A N 1
ATOM 613 C CA . ALA A 1 76 ? 6.167 -20.449 -16.840 1.00 95.50 76 ALA A CA 1
ATOM 614 C C . ALA A 1 76 ? 5.018 -20.438 -15.821 1.00 95.50 76 ALA A C 1
ATOM 616 O O . ALA A 1 76 ? 5.060 -21.162 -14.824 1.00 95.50 76 ALA A O 1
ATOM 617 N N . MET A 1 77 ? 3.992 -19.641 -16.102 1.00 92.69 77 MET A N 1
ATOM 618 C CA . MET A 1 77 ? 2.738 -19.586 -15.343 1.00 92.69 77 MET A CA 1
ATOM 619 C C . MET A 1 77 ? 1.776 -20.710 -15.736 1.00 92.69 77 MET A C 1
ATOM 621 O O . MET A 1 77 ? 0.911 -21.106 -14.960 1.00 92.69 77 MET A O 1
ATOM 625 N N . ARG A 1 78 ? 1.911 -21.190 -16.973 1.00 91.12 78 ARG A N 1
ATOM 626 C CA . ARG A 1 78 ? 1.088 -22.218 -17.612 1.00 91.12 78 ARG A CA 1
ATOM 627 C C . ARG A 1 78 ? 1.887 -22.888 -18.723 1.00 91.12 78 ARG A C 1
ATOM 629 O O . ARG A 1 78 ? 2.982 -22.436 -19.051 1.00 91.12 78 ARG A O 1
ATOM 636 N N . ASP A 1 79 ? 1.306 -23.900 -19.351 1.00 92.12 79 ASP A N 1
ATOM 637 C CA . ASP A 1 79 ? 1.864 -24.463 -20.576 1.00 92.12 79 ASP A CA 1
ATOM 638 C C . ASP A 1 79 ? 1.964 -23.381 -21.668 1.00 92.12 79 ASP A C 1
ATOM 640 O O . ASP A 1 79 ? 1.020 -22.615 -21.910 1.00 92.12 79 ASP A O 1
ATOM 644 N N . ILE A 1 80 ? 3.135 -23.316 -22.302 1.00 90.56 80 ILE A N 1
ATOM 645 C CA . ILE A 1 80 ? 3.471 -22.372 -23.373 1.00 90.56 80 ILE A CA 1
ATOM 646 C C . ILE A 1 80 ? 3.490 -23.154 -24.681 1.00 90.56 80 ILE A C 1
ATOM 648 O O . ILE A 1 80 ? 4.111 -24.218 -24.769 1.00 90.56 80 ILE A O 1
ATOM 652 N N . ARG A 1 81 ? 2.775 -22.659 -25.690 1.00 90.50 81 ARG A N 1
ATOM 653 C CA . ARG A 1 81 ? 2.684 -23.334 -26.987 1.00 90.50 81 ARG A CA 1
ATOM 654 C C . ARG A 1 81 ? 3.970 -23.142 -27.784 1.00 90.50 81 ARG A C 1
ATOM 656 O O . ARG A 1 81 ? 4.703 -22.176 -27.596 1.00 90.50 81 ARG A O 1
ATOM 663 N N . MET A 1 82 ? 4.216 -24.059 -28.714 1.00 89.44 82 MET A N 1
ATOM 664 C CA . MET A 1 82 ? 5.247 -23.855 -29.728 1.00 89.44 82 MET A CA 1
ATOM 665 C C . MET A 1 82 ? 4.968 -22.547 -30.486 1.00 89.44 82 MET A C 1
ATOM 667 O O . MET A 1 82 ? 3.813 -22.247 -30.783 1.00 89.44 82 MET A O 1
ATOM 671 N N . ASP A 1 83 ? 6.026 -21.777 -30.740 1.00 88.31 83 ASP A N 1
ATOM 672 C CA . ASP A 1 83 ? 6.007 -20.456 -31.389 1.00 88.31 83 ASP A CA 1
ATOM 673 C C . ASP A 1 83 ? 5.269 -19.340 -30.615 1.00 88.31 83 ASP A C 1
ATOM 675 O O . ASP A 1 83 ? 5.156 -18.213 -31.099 1.00 88.31 83 ASP A O 1
ATOM 679 N N . GLU A 1 84 ? 4.807 -19.601 -29.387 1.00 88.00 84 GLU A N 1
ATOM 680 C CA . GLU A 1 84 ? 4.275 -18.563 -28.501 1.00 88.00 84 GLU A CA 1
ATOM 681 C C . GLU A 1 84 ? 5.420 -17.718 -27.922 1.00 88.00 84 GLU A C 1
ATOM 683 O O . GLU A 1 84 ? 6.419 -18.245 -27.428 1.00 88.00 84 GLU A O 1
ATOM 688 N N . HIS A 1 85 ? 5.275 -16.391 -27.951 1.00 88.94 85 HIS A N 1
ATOM 689 C CA . HIS A 1 85 ? 6.263 -15.500 -27.348 1.00 88.94 85 HIS A CA 1
ATOM 690 C C . HIS A 1 85 ? 6.333 -15.711 -25.835 1.00 88.94 85 HIS A C 1
ATOM 692 O O . HIS A 1 85 ? 5.312 -15.758 -25.151 1.00 88.94 85 HIS A O 1
ATOM 698 N N . ILE A 1 86 ? 7.549 -15.763 -25.303 1.00 92.31 86 ILE A N 1
ATOM 699 C CA . ILE A 1 86 ? 7.804 -15.804 -23.866 1.00 92.31 86 ILE A CA 1
ATOM 700 C C . ILE A 1 86 ? 7.704 -14.372 -23.336 1.00 92.31 86 ILE A C 1
ATOM 702 O O . ILE A 1 86 ? 8.498 -13.506 -23.708 1.00 92.31 86 ILE A O 1
ATOM 706 N N . VAL A 1 87 ? 6.693 -14.115 -22.508 1.00 93.69 87 VAL A N 1
ATOM 707 C CA . VAL A 1 87 ? 6.327 -12.762 -22.074 1.00 93.69 87 VAL A CA 1
ATOM 708 C C . VAL A 1 87 ? 6.006 -12.714 -20.589 1.00 93.69 87 VAL A C 1
ATOM 710 O O . VAL A 1 87 ? 5.356 -13.615 -20.050 1.00 93.69 87 VAL A O 1
ATOM 713 N N . TYR A 1 88 ? 6.411 -11.626 -19.940 1.00 94.56 88 TYR A N 1
ATOM 714 C CA . TYR A 1 88 ? 6.040 -11.326 -18.559 1.00 94.56 88 TYR A CA 1
ATOM 715 C C . TYR A 1 88 ? 5.443 -9.921 -18.447 1.00 94.56 88 TYR A C 1
ATOM 717 O O . TYR A 1 88 ? 5.439 -9.131 -19.392 1.00 94.56 88 TYR A O 1
ATOM 725 N N . ASP A 1 89 ? 4.871 -9.609 -17.295 1.00 94.81 89 ASP A N 1
ATOM 726 C CA . ASP A 1 89 ? 4.353 -8.278 -17.021 1.00 94.81 89 ASP A CA 1
ATOM 727 C C . ASP A 1 89 ? 5.475 -7.402 -16.461 1.00 94.81 89 ASP A C 1
ATOM 729 O O . ASP A 1 89 ? 5.963 -7.683 -15.374 1.00 94.81 89 ASP A O 1
ATOM 733 N N . TYR A 1 90 ? 5.883 -6.338 -17.155 1.00 95.38 90 TYR A N 1
ATOM 734 C CA . TYR A 1 90 ? 7.006 -5.501 -16.725 1.00 95.38 90 TYR A CA 1
ATOM 735 C C . TYR A 1 90 ? 6.769 -4.858 -15.354 1.00 95.38 90 TYR A C 1
ATOM 737 O O . TYR A 1 90 ? 7.723 -4.610 -14.634 1.00 95.38 90 TYR A O 1
ATOM 745 N N . ALA A 1 91 ? 5.521 -4.707 -14.899 1.00 93.88 91 ALA A N 1
ATOM 746 C CA . ALA A 1 91 ? 5.252 -4.298 -13.517 1.00 93.88 91 ALA A CA 1
ATOM 747 C C . ALA A 1 91 ? 5.799 -5.281 -12.451 1.00 93.88 91 ALA A C 1
ATOM 749 O O . ALA A 1 91 ? 5.853 -4.940 -11.275 1.00 93.88 91 ALA A O 1
ATOM 750 N N . MET A 1 92 ? 6.218 -6.496 -12.831 1.00 95.12 92 MET A N 1
ATOM 751 C CA . MET A 1 92 ? 6.920 -7.447 -11.956 1.00 95.12 92 MET A CA 1
ATOM 752 C C . MET A 1 92 ? 8.362 -7.039 -11.638 1.00 95.12 92 MET A C 1
ATOM 754 O O . MET A 1 92 ? 8.923 -7.558 -10.674 1.00 95.12 92 MET A O 1
ATOM 758 N N . THR A 1 93 ? 8.955 -6.149 -12.438 1.00 95.06 93 THR A N 1
ATOM 759 C CA . THR A 1 93 ? 10.323 -5.639 -12.263 1.00 95.06 93 THR A CA 1
ATOM 760 C C . THR A 1 93 ? 10.368 -4.123 -12.098 1.00 95.06 93 THR A C 1
ATOM 762 O O . THR A 1 93 ? 11.316 -3.621 -11.510 1.00 95.06 93 THR A O 1
ATOM 765 N N . GLU A 1 94 ? 9.356 -3.400 -12.579 1.00 94.75 94 GLU A N 1
ATOM 766 C CA . GLU A 1 94 ? 9.357 -1.941 -12.696 1.00 94.75 94 GLU A CA 1
ATOM 767 C C . GLU A 1 94 ? 8.423 -1.237 -11.697 1.00 94.75 94 GLU A C 1
ATOM 769 O O . GLU A 1 94 ? 7.349 -1.738 -11.356 1.00 94.75 94 GLU A O 1
ATOM 774 N N . THR A 1 95 ? 8.793 -0.008 -11.322 1.00 90.88 95 THR A N 1
ATOM 775 C CA . THR A 1 95 ? 7.930 0.988 -10.660 1.00 90.88 95 THR A CA 1
ATOM 776 C C . THR A 1 95 ? 7.833 2.257 -11.512 1.00 90.88 95 THR A C 1
ATOM 778 O O . THR A 1 95 ? 8.419 2.341 -12.590 1.00 90.88 95 THR A O 1
ATOM 781 N N . GLU A 1 96 ? 7.135 3.292 -11.046 1.00 88.19 96 GLU A N 1
ATOM 782 C CA . GLU A 1 96 ? 6.990 4.568 -11.760 1.00 88.19 96 GLU A CA 1
ATOM 783 C C . GLU A 1 96 ? 8.323 5.302 -11.971 1.00 88.19 96 GLU A C 1
ATOM 785 O O . GLU A 1 96 ? 8.402 6.211 -12.796 1.00 88.19 96 GLU A O 1
ATOM 790 N N . ALA A 1 97 ? 9.374 4.919 -11.239 1.00 86.62 97 ALA A N 1
ATOM 791 C CA . ALA A 1 97 ? 10.723 5.435 -11.443 1.00 86.62 97 ALA A CA 1
ATOM 792 C C . ALA A 1 97 ? 11.421 4.838 -12.679 1.00 86.62 97 ALA A C 1
ATOM 794 O O . ALA A 1 97 ? 12.474 5.346 -13.066 1.00 86.62 97 ALA A O 1
ATOM 795 N N . SER A 1 98 ? 10.821 3.819 -13.308 1.00 92.56 98 SER A N 1
ATOM 796 C CA . SER A 1 98 ? 11.345 3.129 -14.484 1.00 92.56 98 SER A CA 1
ATOM 797 C C . SER A 1 98 ? 11.772 4.084 -15.597 1.00 92.56 98 SER A C 1
ATOM 799 O O . SER A 1 98 ? 11.088 5.057 -15.929 1.00 92.56 98 SER A O 1
ATOM 801 N N . LEU A 1 99 ? 12.872 3.732 -16.265 1.00 92.81 99 LEU A N 1
ATOM 802 C CA . LEU A 1 99 ? 13.331 4.397 -17.487 1.00 92.81 99 LEU A CA 1
ATOM 803 C C . LEU A 1 99 ? 12.352 4.228 -18.661 1.00 92.81 99 LEU A C 1
ATOM 805 O O . LEU A 1 99 ? 12.453 4.951 -19.651 1.00 92.81 99 LEU A O 1
ATOM 809 N N . HIS A 1 100 ? 11.395 3.304 -18.538 1.00 89.44 100 HIS A N 1
ATOM 810 C CA . HIS A 1 100 ? 10.384 2.997 -19.547 1.00 89.44 100 HIS A CA 1
ATOM 811 C C . HIS A 1 100 ? 9.048 3.695 -19.299 1.00 89.44 100 HIS A C 1
ATOM 813 O O . HIS A 1 100 ? 8.100 3.451 -20.047 1.00 89.44 100 HIS A O 1
ATOM 819 N N . ALA A 1 101 ? 8.901 4.483 -18.226 1.00 87.75 101 ALA A N 1
ATOM 820 C CA . ALA A 1 101 ? 7.607 5.039 -17.832 1.00 87.75 101 ALA A CA 1
ATOM 821 C C . ALA A 1 101 ? 6.935 5.788 -18.999 1.00 87.75 101 ALA A C 1
ATOM 823 O O . ALA A 1 101 ? 7.504 6.706 -19.589 1.00 87.75 101 ALA A O 1
ATOM 824 N N . GLY A 1 102 ? 5.712 5.375 -19.348 1.00 89.19 102 GLY A N 1
ATOM 825 C CA . GLY A 1 102 ? 5.005 5.862 -20.536 1.00 89.19 102 GLY A CA 1
ATOM 826 C C . GLY A 1 102 ? 5.165 4.989 -21.787 1.00 89.19 102 GLY A C 1
ATOM 827 O O . GLY A 1 102 ? 4.682 5.381 -22.850 1.00 89.19 102 GLY A O 1
ATOM 828 N N . LEU A 1 103 ? 5.792 3.811 -21.687 1.00 93.25 103 LEU A N 1
ATOM 829 C CA . LEU A 1 103 ? 5.923 2.869 -22.799 1.00 93.25 103 LEU A CA 1
ATOM 830 C C . LEU A 1 103 ? 4.546 2.470 -23.346 1.00 93.25 103 LEU A C 1
ATOM 832 O O . LEU A 1 103 ? 3.663 2.031 -22.606 1.00 93.25 103 LEU A O 1
ATOM 836 N N . VAL A 1 104 ? 4.365 2.590 -24.662 1.00 94.31 104 VAL A N 1
ATOM 837 C CA . VAL A 1 104 ? 3.133 2.167 -25.336 1.00 94.31 104 VAL A CA 1
ATOM 838 C C . VAL A 1 104 ? 3.091 0.641 -25.394 1.00 94.31 104 VAL A C 1
ATOM 840 O O . VAL A 1 104 ? 3.966 -0.005 -25.967 1.00 94.31 104 VAL A O 1
ATOM 843 N N . CYS A 1 105 ? 2.058 0.060 -24.792 1.00 91.00 105 CYS A N 1
ATOM 844 C CA . CYS A 1 105 ? 1.841 -1.376 -24.745 1.00 91.00 105 CYS A CA 1
ATOM 845 C C . CYS A 1 105 ? 1.254 -1.881 -26.066 1.00 91.00 105 CYS A C 1
ATOM 847 O O . CYS A 1 105 ? 0.177 -1.460 -26.488 1.00 91.00 105 CYS A O 1
ATOM 849 N N . LEU A 1 106 ? 1.941 -2.845 -26.679 1.00 89.88 106 LEU A N 1
ATOM 850 C CA . LEU A 1 106 ? 1.558 -3.449 -27.959 1.00 89.88 106 LEU A CA 1
ATOM 851 C C . LEU A 1 106 ? 1.104 -4.911 -27.820 1.00 89.88 106 LEU A C 1
ATOM 853 O O . LEU A 1 106 ? 1.013 -5.627 -28.810 1.00 89.88 106 LEU A O 1
ATOM 857 N N . CYS A 1 107 ? 0.811 -5.376 -26.600 1.00 86.38 107 CYS A N 1
ATOM 858 C CA . CYS A 1 107 ? 0.515 -6.794 -26.360 1.00 86.38 107 CYS A CA 1
ATOM 859 C C . CYS A 1 107 ? -0.849 -7.250 -26.905 1.00 86.38 107 CYS A C 1
ATOM 861 O O . CYS A 1 107 ? -1.075 -8.440 -27.095 1.00 86.38 107 CYS A O 1
ATOM 863 N N . GLY A 1 108 ? -1.789 -6.319 -27.108 1.00 82.00 108 GLY A N 1
ATOM 864 C CA . GLY A 1 108 ? -3.127 -6.625 -27.616 1.00 82.00 108 GLY A CA 1
ATOM 865 C C . GLY A 1 108 ? -3.998 -7.487 -26.688 1.00 82.00 108 GLY A C 1
ATOM 866 O O . GLY A 1 108 ? -5.048 -7.958 -27.133 1.00 82.00 108 GLY A O 1
ATOM 867 N N . ALA A 1 109 ? -3.606 -7.697 -25.425 1.00 81.50 109 ALA A N 1
ATOM 868 C CA . ALA A 1 109 ? -4.357 -8.513 -24.468 1.00 81.50 109 ALA A CA 1
ATOM 869 C C . ALA A 1 109 ? -5.840 -8.098 -24.405 1.00 81.50 109 ALA A C 1
ATOM 871 O O . ALA A 1 109 ? -6.171 -6.912 -24.332 1.00 81.50 109 ALA A O 1
ATOM 872 N N . GLY A 1 110 ? -6.739 -9.081 -24.464 1.00 66.56 110 GLY A N 1
ATOM 873 C CA . GLY A 1 110 ? -8.189 -8.859 -24.474 1.00 66.56 110 GLY A CA 1
ATOM 874 C C . GLY A 1 110 ? -8.796 -8.513 -25.844 1.00 66.56 110 GLY A C 1
ATOM 875 O O . GLY A 1 110 ? -10.019 -8.503 -25.968 1.00 66.56 110 GLY A O 1
ATOM 876 N N . THR A 1 111 ? -7.996 -8.291 -26.895 1.00 63.72 111 THR A N 1
ATOM 877 C CA . THR A 1 111 ? -8.506 -8.112 -28.270 1.00 63.72 111 THR A CA 1
ATOM 878 C C . THR A 1 111 ? -8.628 -9.451 -29.014 1.00 63.72 111 THR A C 1
ATOM 880 O O . THR A 1 111 ? -8.084 -10.474 -28.594 1.00 63.72 111 THR A O 1
ATOM 883 N N . LYS A 1 112 ? -9.345 -9.477 -30.152 1.00 53.09 112 LYS A N 1
ATOM 884 C CA . LYS A 1 112 ? -9.370 -10.657 -31.045 1.00 53.09 112 LYS A CA 1
ATOM 885 C C . LYS A 1 112 ? -8.011 -10.922 -31.714 1.00 53.09 112 LYS A C 1
ATOM 887 O O . LYS A 1 112 ? -7.789 -12.042 -32.163 1.00 53.09 112 LYS A O 1
ATOM 892 N N . GLU A 1 113 ? -7.143 -9.913 -31.784 1.00 53.44 113 GLU A N 1
ATOM 893 C CA . GLU A 1 113 ? -5.843 -9.960 -32.464 1.00 53.44 113 GLU A CA 1
ATOM 894 C C . GLU A 1 113 ? -4.693 -10.330 -31.516 1.00 53.44 113 GLU A C 1
ATOM 896 O O . GLU A 1 113 ? -3.820 -11.099 -31.903 1.00 53.44 113 GLU A O 1
ATOM 901 N N . GLY A 1 114 ? -4.731 -9.902 -30.249 1.00 49.69 114 GLY A N 1
ATOM 902 C CA . GLY A 1 114 ? -3.716 -10.216 -29.227 1.00 49.69 114 GLY A CA 1
ATOM 903 C C . GLY A 1 114 ? -3.846 -11.601 -28.588 1.00 49.69 114 GLY A C 1
ATOM 904 O O . GLY A 1 114 ? -3.501 -11.788 -27.426 1.00 49.69 114 GLY A O 1
ATOM 905 N N . GLY A 1 115 ? -4.400 -12.563 -29.325 1.00 45.78 115 GLY A N 1
ATOM 906 C CA . GLY A 1 115 ? -4.630 -13.921 -28.849 1.00 45.78 115 GLY A CA 1
ATOM 907 C C . GLY A 1 115 ? -5.427 -14.744 -29.849 1.00 45.78 115 GLY A C 1
ATOM 908 O O . GLY A 1 115 ? -6.588 -15.085 -29.598 1.00 45.78 115 GLY A O 1
ATOM 909 N N . ARG A 1 116 ? -4.820 -15.081 -30.995 1.00 43.75 116 ARG A N 1
ATOM 910 C CA . ARG A 1 116 ? -5.295 -16.233 -31.767 1.00 43.75 116 ARG A CA 1
ATOM 911 C C . ARG A 1 116 ? -4.941 -17.486 -30.977 1.00 43.75 116 ARG A C 1
ATOM 913 O O . ARG A 1 116 ? -3.780 -17.843 -30.863 1.00 43.75 116 ARG A O 1
ATOM 920 N N . GLU A 1 117 ? -5.992 -18.110 -30.454 1.00 45.91 117 GLU A N 1
ATOM 921 C CA . GLU A 1 117 ? -6.016 -19.481 -29.950 1.00 45.91 117 GLU A CA 1
ATOM 922 C C . GLU A 1 117 ? -5.104 -19.718 -28.735 1.00 45.91 117 GLU A C 1
ATOM 924 O O . GLU A 1 117 ? -3.937 -20.057 -28.863 1.00 45.91 117 GLU A O 1
ATOM 929 N N . GLY A 1 118 ? -5.677 -19.628 -27.532 1.00 42.72 118 GLY A N 1
ATOM 930 C CA . GLY A 1 118 ? -5.067 -20.138 -26.299 1.00 42.72 118 GLY A CA 1
ATOM 931 C C . GLY A 1 118 ? -4.727 -19.058 -25.282 1.00 42.72 118 GLY A C 1
ATOM 932 O O . GLY A 1 118 ? -3.665 -18.461 -25.340 1.00 42.72 118 GLY A O 1
ATOM 933 N N . GLY A 1 119 ? -5.616 -18.856 -24.308 1.00 44.41 119 GLY A N 1
ATOM 934 C CA . GLY A 1 119 ? -5.309 -18.035 -23.134 1.00 44.41 119 GLY A CA 1
ATOM 935 C C . GLY A 1 119 ? -6.060 -16.711 -23.043 1.00 44.41 119 GLY A C 1
ATOM 936 O O . GLY A 1 119 ? -5.506 -15.743 -22.535 1.00 44.41 119 GLY A O 1
ATOM 937 N N . ARG A 1 120 ? -7.328 -16.649 -23.477 1.00 48.53 120 ARG A N 1
ATOM 938 C CA . ARG A 1 120 ? -8.226 -15.630 -22.916 1.00 48.53 120 ARG A CA 1
ATOM 939 C C . ARG A 1 120 ? -8.446 -15.974 -21.452 1.00 48.53 120 ARG A C 1
ATOM 941 O O . ARG A 1 120 ? -9.269 -16.825 -21.139 1.00 48.53 120 ARG A O 1
ATOM 948 N N . GLU A 1 121 ? -7.679 -15.349 -20.578 1.00 53.47 121 GLU A N 1
ATOM 949 C CA . GLU A 1 121 ? -8.069 -15.251 -19.185 1.00 53.47 121 GLU A CA 1
ATOM 950 C C . GLU A 1 121 ? -9.139 -14.161 -19.091 1.00 53.47 121 GLU A C 1
ATOM 952 O O . GLU A 1 121 ? -8.941 -13.038 -19.565 1.00 53.47 121 GLU A O 1
ATOM 957 N N . GLU A 1 122 ? -10.315 -14.516 -18.577 1.00 50.75 122 GLU A N 1
ATOM 958 C CA . GLU A 1 122 ? -11.423 -13.572 -18.448 1.00 50.75 122 GLU A CA 1
ATOM 959 C C . GLU A 1 122 ? -11.007 -12.367 -17.588 1.00 50.75 122 GLU A C 1
ATOM 961 O O . GLU A 1 122 ? -10.438 -12.515 -16.509 1.00 50.75 122 GLU A O 1
ATOM 966 N N . GLY A 1 123 ? -11.284 -11.156 -18.083 1.00 60.81 123 GLY A N 1
ATOM 967 C CA . GLY A 1 123 ? -11.074 -9.905 -17.345 1.00 60.81 123 GLY A CA 1
ATOM 968 C C . GLY A 1 123 ? -9.693 -9.249 -17.474 1.00 60.81 123 GLY A C 1
ATOM 969 O O . GLY A 1 123 ? -9.468 -8.217 -16.841 1.00 60.81 123 GLY A O 1
ATOM 970 N N . VAL A 1 124 ? -8.770 -9.783 -18.284 1.00 71.38 124 VAL A N 1
ATOM 971 C CA . VAL A 1 124 ? -7.462 -9.146 -18.532 1.00 71.38 124 VAL A CA 1
ATOM 972 C C . VAL A 1 124 ? -7.478 -8.343 -19.838 1.00 71.38 124 VAL A C 1
ATOM 974 O O . VAL A 1 124 ? -7.649 -8.897 -20.923 1.00 71.38 124 VAL A O 1
ATOM 977 N N . HIS A 1 125 ? -7.252 -7.030 -19.733 1.00 82.06 125 HIS A N 1
ATOM 978 C CA . HIS A 1 125 ? -7.219 -6.093 -20.861 1.00 82.06 125 HIS A CA 1
ATOM 979 C C . HIS A 1 125 ? -5.843 -5.432 -21.008 1.00 82.06 125 HIS A C 1
ATOM 981 O O . HIS A 1 125 ? -5.136 -5.205 -20.023 1.00 82.06 125 HIS A O 1
ATOM 987 N N . CYS A 1 126 ? -5.472 -5.103 -22.246 1.00 88.12 126 CYS A N 1
ATOM 988 C CA . CYS A 1 126 ? -4.289 -4.305 -22.555 1.00 88.12 126 CYS A CA 1
ATOM 989 C C . CYS A 1 126 ? -4.367 -2.931 -21.870 1.00 88.12 126 CYS A C 1
ATOM 991 O O . CYS A 1 126 ? -5.391 -2.253 -21.953 1.00 88.12 126 CYS A O 1
ATOM 993 N N . ARG A 1 127 ? -3.272 -2.496 -21.233 1.00 87.62 127 ARG A N 1
ATOM 994 C CA . ARG A 1 127 ? -3.191 -1.187 -20.553 1.00 87.62 127 ARG A CA 1
ATOM 995 C C . ARG A 1 127 ? -3.053 -0.004 -21.509 1.00 87.62 127 ARG A C 1
ATOM 997 O O . ARG A 1 127 ? -3.288 1.129 -21.104 1.00 87.62 127 ARG A O 1
ATOM 1004 N N . GLY A 1 128 ? -2.633 -0.241 -22.752 1.00 91.38 128 GLY A N 1
ATOM 1005 C CA . GLY A 1 128 ? -2.335 0.802 -23.739 1.00 91.38 128 GLY A CA 1
ATOM 1006 C C . GLY A 1 128 ? -1.041 1.571 -23.445 1.00 91.38 128 GLY A C 1
ATOM 1007 O O . GLY A 1 128 ? -0.174 1.634 -24.306 1.00 91.38 128 GLY A O 1
ATOM 1008 N N . VAL A 1 129 ? -0.863 2.092 -22.229 1.00 92.12 129 VAL A N 1
ATOM 1009 C CA . VAL A 1 129 ? 0.368 2.758 -21.771 1.00 92.12 129 VAL A CA 1
ATOM 1010 C C . VAL A 1 129 ? 0.788 2.185 -20.422 1.00 92.12 129 VAL A C 1
ATOM 1012 O O . VAL A 1 129 ? -0.020 2.113 -19.496 1.00 92.12 129 VAL A O 1
ATOM 1015 N N . LEU A 1 130 ? 2.052 1.785 -20.304 1.00 92.69 130 LEU A N 1
ATOM 1016 C CA . LEU A 1 130 ? 2.624 1.270 -19.066 1.00 92.69 130 LEU A CA 1
ATOM 1017 C C . LEU A 1 130 ? 3.091 2.429 -18.190 1.00 92.69 130 LEU A C 1
ATOM 1019 O O . LEU A 1 130 ? 4.013 3.167 -18.536 1.00 92.69 130 LEU A O 1
ATOM 1023 N N . ARG A 1 131 ? 2.415 2.593 -17.053 1.00 89.19 131 ARG A N 1
ATOM 1024 C CA . ARG A 1 131 ? 2.746 3.598 -16.034 1.00 89.19 131 ARG A CA 1
ATOM 1025 C C . ARG A 1 131 ? 3.623 3.043 -14.917 1.00 89.19 131 ARG A C 1
ATOM 1027 O O . ARG A 1 131 ? 4.266 3.824 -14.230 1.00 89.19 131 ARG A O 1
ATOM 1034 N N . PHE A 1 132 ? 3.639 1.716 -14.768 1.00 91.94 132 PHE A N 1
ATOM 1035 C CA . PHE A 1 132 ? 4.353 0.993 -13.714 1.00 91.94 132 PHE A CA 1
ATOM 1036 C C . PHE A 1 132 ? 3.927 1.388 -12.290 1.00 91.94 132 PHE A C 1
ATOM 1038 O O . PHE A 1 132 ? 4.694 1.260 -11.345 1.00 91.94 132 PHE A O 1
ATOM 1045 N N . ASP A 1 133 ? 2.672 1.808 -12.130 1.00 85.12 133 ASP A N 1
ATOM 1046 C CA . ASP A 1 133 ? 1.979 2.006 -10.850 1.00 85.12 133 ASP A CA 1
ATOM 1047 C C . ASP A 1 133 ? 1.110 0.786 -10.469 1.00 85.12 133 ASP A C 1
ATOM 1049 O O . ASP A 1 133 ? 0.418 0.778 -9.449 1.00 85.12 133 ASP A O 1
ATOM 1053 N N . ASP A 1 134 ? 1.147 -0.286 -11.274 1.00 86.12 134 ASP A N 1
ATOM 1054 C CA . ASP A 1 134 ? 0.308 -1.476 -11.092 1.00 86.12 134 ASP A CA 1
ATOM 1055 C C . ASP A 1 134 ? 0.573 -2.198 -9.765 1.00 86.12 134 ASP A C 1
ATOM 1057 O O . ASP A 1 134 ? -0.355 -2.744 -9.169 1.00 86.12 134 ASP A O 1
ATOM 1061 N N . TRP A 1 135 ? 1.804 -2.152 -9.256 1.00 81.06 135 TRP A N 1
ATOM 1062 C CA . TRP A 1 135 ? 2.173 -2.730 -7.962 1.00 81.06 135 TRP A CA 1
ATOM 1063 C C . TRP A 1 135 ? 1.432 -2.085 -6.777 1.00 81.06 135 TRP A C 1
ATOM 1065 O O . TRP A 1 135 ? 1.290 -2.724 -5.736 1.00 81.06 135 TRP A O 1
ATOM 1075 N N . ARG A 1 136 ? 0.875 -0.875 -6.949 1.00 76.19 136 ARG A N 1
ATOM 1076 C CA . ARG A 1 136 ? -0.008 -0.219 -5.966 1.00 76.19 136 ARG A CA 1
ATOM 1077 C C . ARG A 1 136 ? -1.460 -0.682 -6.053 1.00 76.19 136 ARG A C 1
ATOM 1079 O O . ARG A 1 136 ? -2.258 -0.415 -5.155 1.00 76.19 136 ARG A O 1
ATOM 1086 N N . ARG A 1 137 ? -1.851 -1.359 -7.136 1.00 75.62 137 ARG A N 1
ATOM 1087 C CA . ARG A 1 137 ? -3.224 -1.837 -7.339 1.00 75.62 137 ARG A CA 1
ATOM 1088 C C . ARG A 1 137 ? -3.411 -3.155 -6.599 1.00 75.62 137 ARG A C 1
ATOM 1090 O O . ARG A 1 137 ? -2.847 -4.173 -6.992 1.00 75.62 137 ARG A O 1
ATOM 1097 N N . ALA A 1 138 ? -4.296 -3.169 -5.604 1.00 68.25 138 ALA A N 1
ATOM 1098 C CA . ALA A 1 138 ? -4.584 -4.345 -4.774 1.00 68.25 138 ALA A CA 1
ATOM 1099 C C . ALA A 1 138 ? -4.807 -5.644 -5.567 1.00 68.25 138 ALA A C 1
ATOM 1101 O O . ALA A 1 138 ? -4.265 -6.691 -5.222 1.00 68.25 138 ALA A O 1
ATOM 1102 N N . SER A 1 139 ? -5.596 -5.589 -6.646 1.00 72.94 139 SER A N 1
ATOM 1103 C CA . SER A 1 139 ? -5.893 -6.765 -7.472 1.00 72.94 139 SER A CA 1
ATOM 1104 C C . SER A 1 139 ? -4.660 -7.314 -8.188 1.00 72.94 139 SER A C 1
ATOM 1106 O O . SER A 1 139 ? -4.523 -8.528 -8.324 1.00 72.94 139 SER A O 1
ATOM 1108 N N . TRP A 1 140 ? -3.757 -6.435 -8.624 1.00 85.12 140 TRP A N 1
ATOM 1109 C CA . TRP A 1 140 ? -2.511 -6.818 -9.275 1.00 85.12 140 TRP A CA 1
ATOM 1110 C C . TRP A 1 140 ? -1.503 -7.340 -8.247 1.00 85.12 140 TRP A C 1
ATOM 1112 O O . TRP A 1 140 ? -0.989 -8.446 -8.404 1.00 85.12 140 TRP A O 1
ATOM 1122 N N . ALA A 1 141 ? -1.306 -6.613 -7.142 1.00 82.25 141 ALA A N 1
ATOM 1123 C CA . ALA A 1 141 ? -0.423 -7.018 -6.052 1.00 82.25 141 ALA A CA 1
ATOM 1124 C C . ALA A 1 141 ? -0.831 -8.375 -5.460 1.00 82.25 141 ALA A C 1
ATOM 1126 O O . ALA A 1 141 ? 0.004 -9.263 -5.324 1.00 82.25 141 ALA A O 1
ATOM 1127 N N . HIS A 1 142 ? -2.121 -8.602 -5.191 1.00 76.56 142 HIS A N 1
ATOM 1128 C CA . HIS A 1 142 ? -2.612 -9.896 -4.707 1.00 76.56 142 HIS A CA 1
ATOM 1129 C C . HIS A 1 142 ? -2.263 -11.040 -5.667 1.00 76.56 142 HIS A C 1
ATOM 1131 O O . HIS A 1 142 ? -1.835 -12.112 -5.237 1.00 76.56 142 HIS A O 1
ATOM 1137 N N . ARG A 1 143 ? -2.420 -10.796 -6.971 1.00 83.69 143 ARG A N 1
ATOM 1138 C CA . ARG A 1 143 ? -2.171 -11.786 -8.015 1.00 83.69 143 ARG A CA 1
ATOM 1139 C C . ARG A 1 143 ? -0.684 -12.105 -8.184 1.00 83.69 143 ARG A C 1
ATOM 1141 O O . ARG A 1 143 ? -0.339 -13.269 -8.368 1.00 83.69 143 ARG A O 1
ATOM 1148 N N . TYR A 1 144 ? 0.181 -11.094 -8.131 1.00 89.44 144 TYR A N 1
ATOM 1149 C CA . TYR A 1 144 ? 1.575 -11.226 -8.556 1.00 89.44 144 TYR A CA 1
ATOM 1150 C C . TYR A 1 144 ? 2.613 -11.089 -7.445 1.00 89.44 144 TYR A C 1
ATOM 1152 O O . TYR A 1 144 ? 3.761 -11.411 -7.703 1.00 89.44 144 TYR A O 1
ATOM 1160 N N . ARG A 1 145 ? 2.262 -10.719 -6.205 1.00 86.25 145 ARG A N 1
ATOM 1161 C CA . ARG A 1 145 ? 3.225 -10.497 -5.098 1.00 86.25 145 ARG A CA 1
ATOM 1162 C C . ARG A 1 145 ? 4.262 -11.601 -4.890 1.00 86.25 145 ARG A C 1
ATOM 1164 O O . ARG A 1 145 ? 5.374 -11.315 -4.491 1.00 86.25 145 ARG A O 1
ATOM 1171 N N . LYS A 1 146 ? 3.926 -12.871 -5.135 1.00 89.69 146 LYS A N 1
ATOM 1172 C CA . LYS A 1 146 ? 4.871 -14.000 -4.983 1.00 89.69 146 LYS A CA 1
ATOM 1173 C C . LYS A 1 146 ? 5.753 -14.224 -6.217 1.00 89.69 146 LYS A C 1
ATOM 1175 O O . LYS A 1 146 ? 6.543 -15.162 -6.239 1.00 89.69 146 LYS A O 1
ATOM 1180 N N . HIS A 1 147 ? 5.561 -13.404 -7.241 1.00 94.56 147 HIS A N 1
ATOM 1181 C CA . HIS A 1 147 ? 6.018 -13.611 -8.607 1.00 94.56 147 HIS A CA 1
ATOM 1182 C C . HIS A 1 147 ? 6.635 -12.349 -9.229 1.00 94.56 147 HIS A C 1
ATOM 1184 O O . HIS A 1 147 ? 6.652 -12.186 -10.450 1.00 94.56 147 HIS A O 1
ATOM 1190 N N . VAL A 1 148 ? 7.113 -11.452 -8.368 1.00 94.00 148 VAL A N 1
ATOM 1191 C CA . VAL A 1 148 ? 7.840 -10.226 -8.703 1.00 94.00 148 VAL A CA 1
ATOM 1192 C C . VAL A 1 148 ? 9.285 -10.324 -8.206 1.00 94.00 148 VAL A C 1
ATOM 1194 O O . VAL A 1 148 ? 9.621 -11.243 -7.453 1.00 94.00 148 VAL A O 1
ATOM 1197 N N . THR A 1 149 ? 10.138 -9.386 -8.613 1.00 94.75 149 THR A N 1
ATOM 1198 C CA . THR A 1 149 ? 11.485 -9.243 -8.039 1.00 94.75 149 THR A CA 1
ATOM 1199 C C . THR A 1 149 ? 11.423 -8.790 -6.580 1.00 94.75 149 THR A C 1
ATOM 1201 O O . THR A 1 149 ? 10.429 -8.217 -6.125 1.00 94.75 149 THR A O 1
ATOM 1204 N N . SER A 1 150 ? 12.507 -9.001 -5.835 1.00 92.25 150 SER A N 1
ATOM 1205 C CA . SER A 1 150 ? 12.655 -8.552 -4.447 1.00 92.25 150 SER A CA 1
ATOM 1206 C C . SER A 1 150 ? 12.454 -7.040 -4.313 1.00 92.25 150 SER A C 1
ATOM 1208 O O . SER A 1 150 ? 11.877 -6.583 -3.328 1.00 92.25 150 SER A O 1
ATOM 1210 N N . TYR A 1 151 ? 12.877 -6.261 -5.316 1.00 92.56 151 TYR A N 1
ATOM 1211 C CA . TYR A 1 151 ? 12.669 -4.813 -5.355 1.00 92.56 151 TYR A CA 1
ATOM 1212 C C . TYR A 1 151 ? 11.179 -4.448 -5.369 1.00 92.56 151 TYR A C 1
ATOM 1214 O O . TYR A 1 151 ? 10.708 -3.731 -4.485 1.00 92.56 151 TYR A O 1
ATOM 1222 N N . VAL A 1 152 ? 10.409 -4.991 -6.316 1.00 91.31 152 VAL A N 1
ATOM 1223 C CA . VAL A 1 152 ? 8.968 -4.717 -6.401 1.00 91.31 152 VAL A CA 1
ATOM 1224 C C . VAL A 1 152 ? 8.227 -5.294 -5.190 1.00 91.31 152 VAL A C 1
ATOM 1226 O O . VAL A 1 152 ? 7.305 -4.658 -4.681 1.00 91.31 152 VAL A O 1
ATOM 1229 N N . HIS A 1 153 ? 8.653 -6.448 -4.664 1.00 88.31 153 HIS A N 1
ATOM 1230 C CA . HIS A 1 153 ? 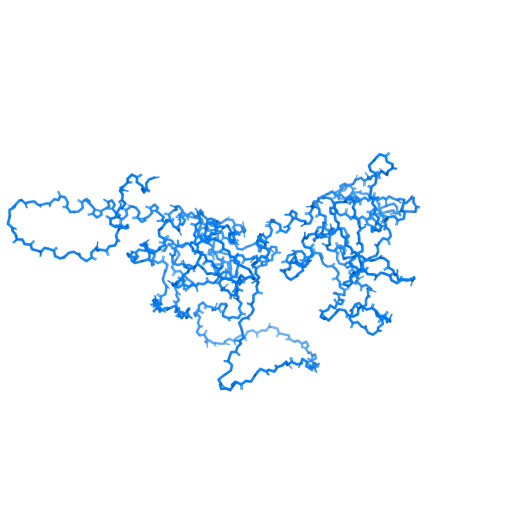8.102 -7.000 -3.423 1.00 88.31 153 HIS A CA 1
ATOM 1231 C C . HIS A 1 153 ? 8.264 -6.026 -2.250 1.00 88.31 153 HIS A C 1
ATOM 1233 O O . HIS A 1 153 ? 7.288 -5.719 -1.568 1.00 88.31 153 HIS A O 1
ATOM 1239 N N . LYS A 1 154 ? 9.473 -5.485 -2.052 1.00 83.62 154 LYS A N 1
ATOM 1240 C CA . LYS A 1 154 ? 9.755 -4.479 -1.020 1.00 83.62 154 LYS A CA 1
ATOM 1241 C C . LYS A 1 154 ? 8.863 -3.246 -1.190 1.00 83.62 154 LYS A C 1
ATOM 1243 O O . LYS A 1 154 ? 8.324 -2.737 -0.214 1.00 83.62 154 LYS A O 1
ATOM 1248 N N . LYS A 1 155 ? 8.645 -2.794 -2.427 1.00 81.25 155 LYS A N 1
ATOM 1249 C CA . LYS A 1 155 ? 7.738 -1.674 -2.712 1.00 81.25 155 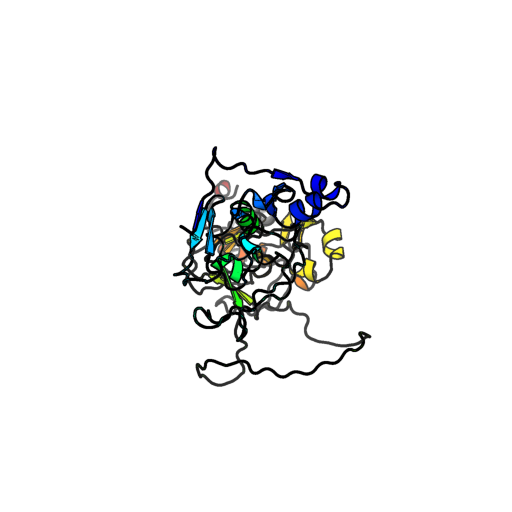LYS A CA 1
ATOM 1250 C C . LYS A 1 155 ? 6.295 -1.980 -2.327 1.00 81.25 155 LYS A C 1
ATOM 1252 O O . LYS A 1 155 ? 5.660 -1.162 -1.671 1.00 81.25 155 LYS A O 1
ATOM 1257 N N . MET A 1 156 ? 5.787 -3.171 -2.633 1.00 79.25 156 MET A N 1
ATOM 1258 C CA . MET A 1 156 ? 4.454 -3.583 -2.173 1.00 79.25 156 MET A CA 1
ATOM 1259 C C . MET A 1 156 ? 4.325 -3.585 -0.645 1.00 79.25 156 MET A C 1
ATOM 1261 O O . MET A 1 156 ? 3.273 -3.204 -0.130 1.00 79.25 156 MET A O 1
ATOM 1265 N N . GLU A 1 157 ? 5.373 -3.999 0.073 1.00 72.44 157 GLU A N 1
ATOM 1266 C CA . GLU A 1 157 ? 5.414 -3.948 1.540 1.00 72.44 157 GLU A CA 1
ATOM 1267 C C . GLU A 1 157 ? 5.394 -2.501 2.059 1.00 72.44 157 GLU A C 1
ATOM 1269 O O . GLU A 1 157 ? 4.670 -2.208 3.010 1.00 72.44 157 GLU A O 1
ATOM 1274 N N . GLU A 1 158 ? 6.113 -1.582 1.402 1.00 64.88 158 GLU A N 1
ATOM 1275 C CA . GLU A 1 158 ? 6.086 -0.139 1.699 1.00 64.88 158 GLU A CA 1
ATOM 1276 C C . GLU A 1 158 ? 4.698 0.495 1.450 1.00 64.88 158 GLU A C 1
ATOM 1278 O O . GLU A 1 158 ? 4.326 1.436 2.147 1.00 64.88 158 GLU A O 1
ATOM 1283 N N . ASN A 1 159 ? 3.907 -0.033 0.506 1.00 64.31 159 ASN A N 1
ATOM 1284 C CA . ASN A 1 159 ? 2.573 0.471 0.125 1.00 64.31 159 ASN A CA 1
ATOM 1285 C C . ASN A 1 159 ? 1.422 -0.087 0.979 1.00 64.31 159 ASN A C 1
ATOM 1287 O O . ASN A 1 159 ? 0.271 -0.143 0.539 1.00 64.31 159 ASN A O 1
ATOM 1291 N N . SER A 1 160 ? 1.735 -0.607 2.166 1.00 57.94 160 SER A N 1
ATOM 1292 C CA . SER A 1 160 ? 0.761 -1.056 3.163 1.00 57.94 160 SER A CA 1
ATOM 1293 C C . SER A 1 160 ? -0.273 -2.107 2.705 1.00 57.94 160 SER A C 1
ATOM 1295 O O . SER A 1 160 ? -1.251 -2.350 3.417 1.00 57.94 160 SER A O 1
ATOM 1297 N N . TRP A 1 161 ? -0.080 -2.814 1.582 1.00 64.56 161 TRP A N 1
ATOM 1298 C CA . TRP A 1 161 ? -0.849 -4.024 1.210 1.00 64.56 161 TRP A CA 1
ATOM 1299 C C . TRP A 1 161 ? -0.316 -5.263 1.957 1.00 64.56 161 TRP A C 1
ATOM 1301 O O . TRP A 1 161 ? -0.112 -6.336 1.382 1.00 64.56 161 TRP A O 1
ATOM 1311 N N . LEU A 1 162 ? -0.031 -5.081 3.249 1.00 63.25 162 LEU A N 1
ATOM 1312 C CA . LEU A 1 162 ? 0.800 -5.965 4.071 1.00 63.25 162 LEU A CA 1
ATOM 1313 C C . LEU A 1 162 ? 0.222 -7.380 4.160 1.00 63.25 162 LEU A C 1
ATOM 1315 O O . LEU A 1 162 ? 0.944 -8.369 4.007 1.00 63.25 162 LEU A O 1
ATOM 1319 N N . ASP A 1 163 ? -1.093 -7.488 4.348 1.00 71.81 163 ASP A N 1
ATOM 1320 C CA . ASP A 1 163 ? -1.762 -8.775 4.481 1.00 71.81 163 ASP A CA 1
ATOM 1321 C C . ASP A 1 163 ? -2.480 -9.164 3.172 1.00 71.81 163 ASP A C 1
ATOM 1323 O O . ASP A 1 163 ? -3.455 -8.516 2.784 1.00 71.81 163 ASP A O 1
ATOM 1327 N N . PRO A 1 164 ? -2.066 -10.253 2.487 1.00 70.31 164 PRO A N 1
ATOM 1328 C CA . PRO A 1 164 ? -2.719 -10.709 1.254 1.00 70.31 164 PRO A CA 1
ATOM 1329 C C . PRO A 1 164 ? -4.165 -11.152 1.467 1.00 70.31 164 PRO A C 1
ATOM 1331 O O . PRO A 1 164 ? -4.894 -11.326 0.487 1.00 70.31 164 PRO A O 1
ATOM 1334 N N . ARG A 1 165 ? -4.556 -11.397 2.722 1.00 79.56 165 ARG A N 1
ATOM 1335 C CA . ARG A 1 165 ? -5.919 -11.732 3.110 1.00 79.56 165 ARG A CA 1
ATOM 1336 C C . ARG A 1 165 ? -6.806 -10.494 3.141 1.00 79.56 165 ARG A C 1
ATOM 1338 O O . ARG A 1 165 ? -7.999 -10.658 3.309 1.00 79.56 165 ARG A O 1
ATOM 1345 N N . ILE A 1 166 ? -6.287 -9.277 3.007 1.00 81.81 166 ILE A N 1
ATOM 1346 C CA . ILE A 1 166 ? -7.088 -8.055 3.100 1.00 81.81 166 ILE A CA 1
ATOM 1347 C C . ILE A 1 166 ? -7.243 -7.456 1.711 1.00 81.81 166 ILE A C 1
ATOM 1349 O O . ILE A 1 166 ? -6.266 -7.123 1.046 1.00 81.81 166 ILE A O 1
ATOM 1353 N N . VAL A 1 167 ? -8.489 -7.318 1.261 1.00 77.44 167 VAL A N 1
ATOM 1354 C CA . VAL A 1 167 ? -8.797 -6.799 -0.075 1.00 77.44 167 VAL A CA 1
ATOM 1355 C C . VAL A 1 167 ? -9.823 -5.680 -0.015 1.00 77.44 167 VAL A C 1
ATOM 1357 O O . VAL A 1 167 ? -10.755 -5.712 0.785 1.00 77.44 167 VAL A O 1
ATOM 1360 N N . LEU A 1 168 ? -9.693 -4.714 -0.920 1.00 79.88 168 LEU A N 1
ATOM 1361 C CA . LEU A 1 168 ? -10.712 -3.694 -1.128 1.00 79.88 168 LEU A CA 1
ATOM 1362 C C . LEU A 1 168 ? -11.925 -4.308 -1.844 1.00 79.88 168 LEU A C 1
ATOM 1364 O O . LEU A 1 168 ? -11.803 -4.843 -2.950 1.00 79.88 168 LEU A O 1
ATOM 1368 N N . ARG A 1 169 ? -13.108 -4.227 -1.235 1.00 78.62 169 ARG A N 1
ATOM 1369 C CA . ARG A 1 169 ? -14.385 -4.640 -1.833 1.00 78.62 169 ARG A CA 1
ATOM 1370 C C . ARG A 1 169 ? -15.321 -3.461 -1.955 1.00 78.62 169 ARG A C 1
ATOM 1372 O O . ARG A 1 169 ? -15.349 -2.601 -1.085 1.00 78.62 169 ARG A O 1
ATOM 1379 N N . TYR A 1 170 ? -16.121 -3.475 -3.015 1.00 70.50 170 TYR A N 1
ATOM 1380 C CA . TYR A 1 170 ? -17.170 -2.491 -3.209 1.00 70.50 170 TYR A CA 1
ATOM 1381 C C . TYR A 1 170 ? -18.476 -3.000 -2.597 1.00 70.50 170 TYR A C 1
ATOM 1383 O O . TYR A 1 170 ? -18.847 -4.145 -2.873 1.00 70.50 170 TYR A O 1
ATOM 1391 N N . LYS A 1 171 ? -19.191 -2.203 -1.788 1.00 59.75 171 LYS A N 1
ATOM 1392 C CA . LYS A 1 171 ? -20.526 -2.641 -1.337 1.00 59.75 171 LYS A CA 1
ATOM 1393 C C . LYS A 1 171 ? -21.512 -2.438 -2.488 1.00 59.75 171 LYS A C 1
ATOM 1395 O O . LYS A 1 171 ? -21.555 -1.378 -3.111 1.00 59.75 171 LYS A O 1
ATOM 1400 N N . LYS A 1 172 ? -22.298 -3.473 -2.805 1.00 45.09 172 LYS A N 1
ATOM 1401 C CA . LYS A 1 172 ? -23.364 -3.379 -3.813 1.00 45.09 172 LYS A CA 1
ATOM 1402 C C . LYS A 1 172 ? -24.380 -2.331 -3.351 1.00 45.09 172 LYS A C 1
ATOM 1404 O O . LYS A 1 172 ? -24.871 -2.407 -2.228 1.00 45.09 172 LYS A O 1
ATOM 1409 N N . ARG A 1 173 ? -24.731 -1.381 -4.223 1.00 35.31 173 ARG A N 1
ATOM 1410 C CA . ARG A 1 173 ? -25.863 -0.476 -3.991 1.00 35.31 173 ARG A CA 1
ATOM 1411 C C . ARG A 1 173 ? -27.133 -1.328 -4.021 1.00 35.31 173 ARG A C 1
ATOM 1413 O O . ARG A 1 173 ? -27.547 -1.753 -5.095 1.00 35.31 173 ARG A O 1
ATOM 1420 N N . THR A 1 174 ? -27.725 -1.626 -2.869 1.00 33.00 174 THR A N 1
ATOM 1421 C CA . THR A 1 174 ? -29.044 -2.263 -2.832 1.00 33.00 174 THR A CA 1
ATOM 1422 C C . THR A 1 174 ? -30.063 -1.219 -3.269 1.00 33.00 174 THR A C 1
ATOM 1424 O O . THR A 1 174 ? -30.372 -0.287 -2.526 1.00 33.00 174 THR A O 1
ATOM 1427 N N . GLY A 1 175 ? -30.506 -1.324 -4.522 1.00 31.56 175 GLY A N 1
ATOM 1428 C CA . GLY A 1 175 ? -31.742 -0.695 -4.962 1.00 31.56 175 GLY A CA 1
ATOM 1429 C C . GLY A 1 175 ? -32.896 -1.283 -4.160 1.00 31.56 175 GLY A C 1
ATOM 1430 O O . GLY A 1 175 ? -32.888 -2.467 -3.832 1.00 31.56 175 GLY A O 1
ATOM 1431 N N . ASP A 1 176 ? -33.835 -0.430 -3.790 1.00 33.41 176 ASP A N 1
ATOM 1432 C CA . ASP A 1 176 ? -35.052 -0.819 -3.097 1.00 33.41 176 ASP A CA 1
ATOM 1433 C C . ASP A 1 176 ? -35.804 -1.879 -3.933 1.00 33.41 176 ASP A C 1
ATOM 1435 O O . ASP A 1 176 ? -36.166 -1.616 -5.080 1.00 33.41 176 ASP A O 1
ATOM 1439 N N . GLY A 1 177 ? -36.002 -3.073 -3.362 1.00 31.33 177 GLY A N 1
ATOM 1440 C CA . GLY A 1 177 ? -36.904 -4.115 -3.868 1.00 31.33 177 GLY A CA 1
ATOM 1441 C C . GLY A 1 177 ? -36.307 -5.202 -4.778 1.00 31.33 177 GLY A C 1
ATOM 1442 O O . GLY A 1 177 ? -35.954 -4.950 -5.924 1.00 31.33 177 GLY A O 1
ATOM 1443 N N . GLY A 1 178 ? -36.362 -6.450 -4.292 1.00 25.89 178 GLY A N 1
ATOM 1444 C CA . GLY A 1 178 ? -36.394 -7.664 -5.118 1.00 25.89 178 GLY A CA 1
ATOM 1445 C C . GLY A 1 178 ? -35.097 -8.470 -5.151 1.00 25.89 178 GLY A C 1
ATOM 1446 O O . GLY A 1 178 ? -34.128 -8.084 -5.794 1.00 25.89 178 GLY A O 1
ATOM 1447 N N . GLU A 1 179 ? -35.108 -9.616 -4.470 1.00 36.06 179 GLU A N 1
ATOM 1448 C CA . GLU A 1 179 ? -34.138 -10.696 -4.654 1.00 36.06 179 GLU A CA 1
ATOM 1449 C C . GLU A 1 179 ? -34.135 -11.162 -6.116 1.00 36.06 179 GLU A C 1
ATOM 1451 O O . GLU A 1 179 ? -35.186 -11.514 -6.639 1.00 36.06 179 GLU A O 1
ATOM 1456 N N . GLU A 1 180 ? -32.960 -11.201 -6.745 1.00 26.88 180 GLU A N 1
ATOM 1457 C CA . GLU A 1 180 ? -32.571 -12.240 -7.706 1.00 26.88 180 GLU A CA 1
ATOM 1458 C C . GLU A 1 180 ? -31.052 -12.171 -7.945 1.00 26.88 180 GLU A C 1
ATOM 1460 O O . GLU A 1 180 ? -30.477 -11.120 -8.244 1.00 26.88 180 GLU A O 1
ATOM 1465 N N . GLU A 1 181 ? -30.378 -13.308 -7.764 1.00 38.00 181 GLU A N 1
ATOM 1466 C CA . GLU A 1 181 ? -28.989 -13.503 -8.167 1.00 38.00 181 GLU A CA 1
ATOM 1467 C C . GLU A 1 181 ? -28.929 -13.587 -9.699 1.00 38.00 181 GLU A C 1
ATOM 1469 O O . GLU A 1 181 ? -29.476 -14.507 -10.302 1.00 38.00 181 GLU A O 1
ATOM 1474 N N . GLY A 1 182 ? -28.261 -12.624 -10.336 1.00 26.47 182 GLY A N 1
ATOM 1475 C CA . GLY A 1 182 ? -28.064 -12.611 -11.784 1.00 26.47 182 GLY A CA 1
ATOM 1476 C C . GLY A 1 182 ? -26.759 -11.926 -12.177 1.00 26.47 182 GLY A C 1
ATOM 1477 O O . GLY A 1 182 ? -26.502 -10.777 -11.813 1.00 26.47 182 GLY A O 1
ATOM 1478 N N . GLU A 1 183 ? -25.919 -12.645 -12.919 1.00 35.72 183 GLU A N 1
ATOM 1479 C CA . GLU A 1 183 ? -24.680 -12.156 -13.524 1.00 35.72 183 GLU A CA 1
ATOM 1480 C C . GLU A 1 183 ? -24.992 -11.092 -14.595 1.00 35.72 183 GLU A C 1
ATOM 1482 O O . GLU A 1 183 ? -25.479 -11.383 -15.688 1.00 35.72 183 GLU A O 1
ATOM 1487 N N . GLY A 1 184 ? -24.740 -9.821 -14.266 1.00 25.64 184 GLY A N 1
ATOM 1488 C CA . GLY A 1 184 ? -25.032 -8.667 -15.117 1.00 25.64 184 GLY A CA 1
ATOM 1489 C C . GLY A 1 184 ? -23.846 -8.232 -15.983 1.00 25.64 184 GLY A C 1
ATOM 1490 O O . GLY A 1 184 ? -22.962 -7.506 -15.537 1.00 25.64 184 GLY A O 1
ATOM 1491 N N . ARG A 1 185 ? -23.882 -8.661 -17.244 1.00 27.39 185 ARG A N 1
ATOM 1492 C CA . ARG A 1 185 ? -23.073 -8.254 -18.405 1.00 27.39 185 ARG A CA 1
ATOM 1493 C C . ARG A 1 185 ? -23.092 -6.726 -18.624 1.00 27.39 185 ARG A C 1
ATOM 1495 O O . ARG A 1 185 ? -24.166 -6.143 -18.733 1.00 27.39 185 ARG A O 1
ATOM 1502 N N . GLN A 1 186 ? -21.925 -6.085 -18.742 1.00 29.56 186 GLN A N 1
ATOM 1503 C CA . GLN A 1 186 ? -21.815 -4.665 -19.117 1.00 29.56 186 GLN A CA 1
ATOM 1504 C C . GLN A 1 186 ? -21.939 -4.505 -20.641 1.00 29.56 186 GLN A C 1
ATOM 1506 O O . GLN A 1 186 ? -21.207 -5.139 -21.399 1.00 29.56 186 GLN A O 1
ATOM 1511 N N . GLY A 1 187 ? -22.899 -3.688 -21.076 1.00 25.62 187 GLY A N 1
ATOM 1512 C CA . GLY A 1 187 ? -23.028 -3.195 -22.445 1.00 25.62 187 GLY A CA 1
ATOM 1513 C C . GLY A 1 187 ? -22.500 -1.767 -22.530 1.00 25.62 187 GLY A C 1
ATOM 1514 O O . GLY A 1 187 ? -22.852 -0.924 -21.707 1.00 25.62 187 GLY A O 1
ATOM 1515 N N . GLU A 1 188 ? -21.640 -1.532 -23.512 1.00 28.05 188 GLU A N 1
ATOM 1516 C CA . GLU A 1 188 ? -21.045 -0.243 -23.851 1.00 28.05 188 GLU A CA 1
ATOM 1517 C C . GLU A 1 188 ? -22.079 0.679 -24.514 1.00 28.05 188 GLU A C 1
ATOM 1519 O O . GLU A 1 188 ? -22.886 0.246 -25.339 1.00 28.05 188 GLU A O 1
ATOM 1524 N N . GLY A 1 189 ? -22.027 1.963 -24.164 1.00 24.27 189 GLY A N 1
ATOM 1525 C CA . GLY A 1 189 ? -22.715 3.044 -24.857 1.00 24.27 189 GLY A CA 1
ATOM 1526 C C . GLY A 1 189 ? -21.773 4.236 -24.965 1.00 24.27 189 GLY A C 1
ATOM 1527 O O . GLY A 1 189 ? -21.534 4.931 -23.981 1.00 24.27 189 GLY A O 1
ATOM 1528 N N . GLU A 1 190 ? -21.205 4.409 -26.154 1.00 28.28 190 GLU A N 1
ATOM 1529 C CA . GLU A 1 190 ? -20.338 5.513 -26.565 1.00 28.28 190 GLU A CA 1
ATOM 1530 C C . GLU A 1 190 ? -21.079 6.864 -26.568 1.00 28.28 190 GLU A C 1
ATOM 1532 O O . GLU A 1 190 ? -22.269 6.936 -26.875 1.00 28.28 190 GLU A O 1
ATOM 1537 N N . GLY A 1 191 ? -20.350 7.954 -26.313 1.00 25.11 191 GLY A N 1
ATOM 1538 C CA . GLY A 1 191 ? -20.830 9.317 -26.556 1.00 25.11 191 GLY A CA 1
ATOM 1539 C C . GLY A 1 191 ? -19.877 10.381 -26.018 1.00 25.11 191 GLY A C 1
ATOM 1540 O O . GLY A 1 191 ? -19.935 10.725 -24.842 1.00 25.11 191 GLY A O 1
ATOM 1541 N N . GLY A 1 192 ? -18.983 10.876 -26.878 1.00 23.44 192 GLY A N 1
ATOM 1542 C CA . GLY A 1 192 ? -18.030 11.944 -26.571 1.00 23.44 192 GLY A CA 1
ATOM 1543 C C . GLY A 1 192 ? -18.643 13.348 -26.500 1.00 23.44 192 GLY A C 1
ATOM 1544 O O . GLY A 1 192 ? -19.747 13.592 -26.984 1.00 23.44 192 GLY A O 1
ATOM 1545 N N . GLY A 1 193 ? -17.877 14.283 -25.934 1.00 22.95 193 GLY A N 1
ATOM 1546 C CA . GLY A 1 193 ? -18.181 15.715 -25.950 1.00 22.95 193 GLY A CA 1
ATOM 1547 C C . GLY A 1 193 ? -17.307 16.511 -24.982 1.00 22.95 193 GLY A C 1
ATOM 1548 O O . GLY A 1 193 ? -17.492 16.437 -23.772 1.00 22.95 193 GLY A O 1
ATOM 1549 N N . GLU A 1 194 ? -16.353 17.262 -25.528 1.00 27.59 194 GLU A N 1
ATOM 1550 C CA . GLU A 1 194 ? -15.554 18.283 -24.843 1.00 27.59 194 GLU A CA 1
ATOM 1551 C C . GLU A 1 194 ? -16.436 19.446 -24.339 1.00 27.59 194 GLU A C 1
ATOM 1553 O O . GLU A 1 194 ? -17.372 19.850 -25.030 1.00 27.59 194 GLU A O 1
ATOM 1558 N N . GLY A 1 195 ? -16.107 20.048 -23.186 1.00 22.95 195 GLY A N 1
ATOM 1559 C CA . GLY A 1 195 ? -16.679 21.344 -22.793 1.00 22.95 195 GLY A CA 1
ATOM 1560 C C . GLY A 1 195 ? -16.532 21.744 -21.318 1.00 22.95 195 GLY A C 1
ATOM 1561 O O . GLY A 1 195 ? -17.183 21.170 -20.458 1.00 22.95 195 GLY A O 1
ATOM 1562 N N . GLY A 1 196 ? -15.708 22.773 -21.071 1.00 23.00 196 GLY A N 1
ATOM 1563 C CA . GLY A 1 196 ? -15.916 23.882 -20.118 1.00 23.00 196 GLY A CA 1
ATOM 1564 C C . GLY A 1 196 ? -16.253 23.597 -18.645 1.00 23.00 196 GLY A C 1
ATOM 1565 O O . GLY A 1 196 ? -17.383 23.265 -18.310 1.00 23.00 196 GLY A O 1
ATOM 1566 N N . MET A 1 197 ? -15.313 23.894 -17.740 1.00 24.81 197 MET A N 1
ATOM 1567 C CA . MET A 1 197 ? -15.572 24.048 -16.301 1.00 24.81 197 MET A CA 1
ATOM 1568 C C . MET A 1 197 ? -15.743 25.535 -15.947 1.00 24.81 197 MET A C 1
ATOM 1570 O O . MET A 1 197 ? -14.756 26.257 -15.842 1.00 24.81 197 MET A O 1
ATOM 1574 N N . GLU A 1 198 ? -16.983 25.969 -15.704 1.00 23.38 198 GLU A N 1
ATOM 1575 C CA . GLU A 1 198 ? -17.316 27.146 -14.887 1.00 23.38 198 GLU A CA 1
ATOM 1576 C C . GLU A 1 198 ? -18.527 26.842 -13.977 1.00 23.38 198 GLU A C 1
ATOM 1578 O O . GLU A 1 198 ? -19.574 26.411 -14.446 1.00 23.38 198 GLU A O 1
ATOM 1583 N N . GLY A 1 199 ? -18.327 27.064 -12.670 1.00 23.48 199 GLY A N 1
ATOM 1584 C CA . GLY A 1 199 ? -19.265 27.577 -11.654 1.00 23.48 199 GLY A CA 1
ATOM 1585 C C . GLY A 1 199 ? -20.687 27.013 -11.458 1.00 23.48 199 GLY A C 1
ATOM 1586 O O . GLY A 1 199 ? -21.573 27.266 -12.261 1.00 23.48 199 GLY A O 1
ATOM 1587 N N . GLY A 1 200 ? -20.955 26.531 -10.230 1.00 21.22 200 GLY A N 1
ATOM 1588 C CA . GLY A 1 200 ? -22.098 27.031 -9.437 1.00 21.22 200 GLY A CA 1
ATOM 1589 C C . GLY A 1 200 ? -23.129 26.026 -8.889 1.00 21.22 200 GLY A C 1
ATOM 1590 O O . GLY A 1 200 ? -23.910 25.482 -9.654 1.00 21.22 200 GLY A O 1
ATOM 1591 N N . GLY A 1 201 ? -23.192 25.936 -7.546 1.00 21.41 201 GLY A N 1
ATOM 1592 C CA . GLY A 1 201 ? -24.375 25.614 -6.709 1.00 21.41 201 GLY A CA 1
ATOM 1593 C C . GLY A 1 201 ? -24.851 24.152 -6.682 1.00 21.41 201 GLY A C 1
ATOM 1594 O O . GLY A 1 201 ? -24.714 23.434 -7.655 1.00 21.41 201 GLY A O 1
ATOM 1595 N N . GLU A 1 202 ? -25.439 23.588 -5.628 1.00 24.55 202 GLU A N 1
ATOM 1596 C CA . GLU A 1 202 ? -25.863 24.021 -4.293 1.00 24.55 202 GLU A CA 1
ATOM 1597 C C . GLU A 1 202 ? -26.229 22.733 -3.511 1.00 24.55 202 GLU A C 1
ATOM 1599 O O . GLU A 1 202 ? -26.707 21.768 -4.101 1.00 24.55 202 GLU A O 1
ATOM 1604 N N . GLY A 1 203 ? -26.023 22.734 -2.188 1.00 27.36 203 GLY A N 1
ATOM 1605 C CA . GLY A 1 203 ? -26.815 21.983 -1.197 1.00 27.36 203 GLY A CA 1
ATOM 1606 C C . GLY A 1 203 ? -26.998 20.465 -1.350 1.00 27.36 203 GLY A C 1
ATOM 1607 O O . GLY A 1 203 ? -28.008 20.005 -1.873 1.00 27.36 203 GLY A O 1
ATOM 1608 N N . GLY A 1 204 ? -26.116 19.681 -0.724 1.00 23.81 204 GLY A N 1
ATOM 1609 C CA . GLY A 1 204 ? -26.355 18.265 -0.433 1.00 23.81 204 GLY A CA 1
ATOM 1610 C C . GLY A 1 204 ? -25.547 17.807 0.783 1.00 23.81 204 GLY A C 1
ATOM 1611 O O . GLY A 1 204 ? -24.324 17.845 0.737 1.00 23.81 204 GLY A O 1
ATOM 1612 N N . ASP A 1 205 ? -26.259 17.454 1.858 1.00 29.16 205 ASP A N 1
ATOM 1613 C CA . ASP A 1 205 ? -25.850 16.742 3.086 1.00 29.16 205 ASP A CA 1
ATOM 1614 C C . ASP A 1 205 ? -24.368 16.308 3.159 1.00 29.16 205 ASP A C 1
ATOM 1616 O O . ASP A 1 205 ? -23.981 15.243 2.679 1.00 29.16 205 ASP A O 1
ATOM 1620 N N . GLY A 1 206 ? -23.538 17.161 3.768 1.00 24.92 206 GLY A N 1
ATOM 1621 C CA . GLY A 1 206 ? -22.091 16.991 3.937 1.00 24.92 206 GLY A CA 1
ATOM 1622 C C . GLY A 1 206 ? -21.683 16.087 5.103 1.00 24.92 206 GLY A C 1
ATOM 1623 O O . GLY A 1 206 ? -20.622 16.291 5.688 1.00 24.92 206 GLY A O 1
ATOM 1624 N N . GLY A 1 207 ? -22.502 15.101 5.474 1.00 28.30 207 GLY A N 1
ATOM 1625 C CA . GLY A 1 207 ? -22.037 14.029 6.349 1.00 28.30 207 GLY A CA 1
ATOM 1626 C C . GLY A 1 207 ? -20.928 13.262 5.640 1.00 28.30 207 GLY A C 1
ATOM 1627 O O . GLY A 1 207 ? -21.095 12.972 4.454 1.00 28.30 207 GLY A O 1
ATOM 1628 N N . ARG A 1 208 ? -19.818 12.962 6.351 1.00 44.28 208 ARG A N 1
ATOM 1629 C CA . ARG A 1 208 ? -18.728 12.065 5.915 1.00 44.28 208 ARG A CA 1
ATOM 1630 C C . ARG A 1 208 ? -19.297 11.117 4.885 1.00 44.28 208 ARG A C 1
ATOM 1632 O O . ARG A 1 208 ? -20.157 10.308 5.248 1.00 44.28 208 ARG A O 1
ATOM 1639 N N . GLY A 1 209 ? -18.890 11.298 3.625 1.00 32.84 209 GLY A N 1
ATOM 1640 C CA . GLY A 1 209 ? -19.206 10.363 2.567 1.00 32.84 209 GLY A CA 1
ATOM 1641 C C . GLY A 1 209 ? -18.781 9.035 3.131 1.00 32.84 209 GLY A C 1
ATOM 1642 O O . GLY A 1 209 ? -17.594 8.760 3.280 1.00 32.84 209 GLY A O 1
ATOM 1643 N N . THR A 1 210 ? -19.749 8.274 3.618 1.00 37.88 210 THR A N 1
ATOM 1644 C CA . THR A 1 210 ? -19.460 6.944 4.061 1.00 37.88 210 THR A CA 1
ATOM 1645 C C . THR A 1 210 ? -18.820 6.333 2.830 1.00 37.88 210 THR A C 1
ATOM 1647 O O . THR A 1 210 ? -19.444 6.391 1.764 1.00 37.88 210 THR A O 1
ATOM 1650 N N . GLY A 1 211 ? -17.624 5.768 2.934 1.00 35.66 211 GLY A N 1
ATOM 1651 C CA . GLY A 1 211 ? -17.147 4.815 1.941 1.00 35.66 211 GLY A CA 1
ATOM 1652 C C . GLY A 1 211 ? -18.063 3.584 1.935 1.00 35.66 211 GLY A C 1
ATOM 1653 O O . GLY A 1 211 ? -17.608 2.455 1.978 1.00 35.66 211 GLY A O 1
ATOM 1654 N N . LEU A 1 212 ? -19.391 3.751 1.960 1.00 48.22 212 LEU A N 1
ATOM 1655 C CA . LEU A 1 212 ? -20.361 2.684 1.827 1.00 48.22 212 LEU A CA 1
ATOM 1656 C C . LEU A 1 212 ? -20.255 2.060 0.445 1.00 48.22 212 LEU A C 1
ATOM 1658 O O . LEU A 1 212 ? -20.843 1.018 0.245 1.00 48.22 212 LEU A O 1
ATOM 1662 N N . ASP A 1 213 ? -19.521 2.635 -0.497 1.00 59.34 213 ASP A N 1
ATOM 1663 C CA . ASP A 1 213 ? -19.188 1.994 -1.751 1.00 59.34 21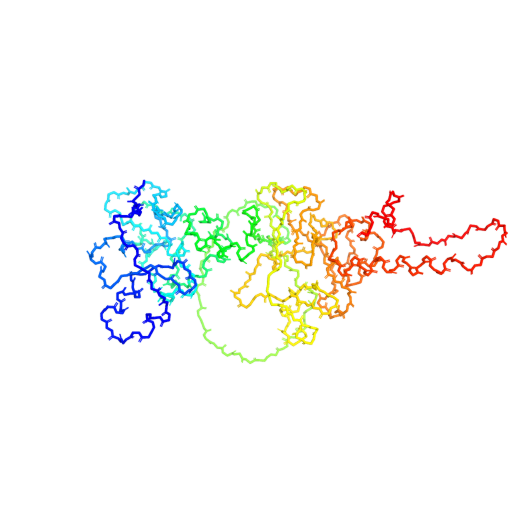3 ASP A CA 1
ATOM 1664 C C . ASP A 1 213 ? -17.883 1.193 -1.692 1.00 59.34 213 ASP A C 1
ATOM 1666 O O . ASP A 1 213 ? -17.717 0.379 -2.591 1.00 59.34 213 ASP A O 1
ATOM 1670 N N . LYS A 1 214 ? -16.997 1.333 -0.679 1.00 77.12 214 LYS A N 1
ATOM 1671 C CA . LYS A 1 214 ? -15.716 0.592 -0.574 1.00 77.12 214 LYS A CA 1
ATOM 1672 C C . LYS A 1 214 ? -15.271 0.294 0.868 1.00 77.12 214 LYS A C 1
ATOM 1674 O O . LYS A 1 214 ? -15.256 1.180 1.709 1.00 77.12 214 LYS A O 1
ATOM 1679 N N . GLY A 1 215 ? -14.806 -0.922 1.145 1.00 85.88 215 GLY A N 1
ATOM 1680 C CA . GLY A 1 215 ? -14.251 -1.293 2.452 1.00 85.88 215 GLY A CA 1
ATOM 1681 C C . GLY A 1 215 ? -13.225 -2.417 2.370 1.00 85.88 215 GLY A C 1
ATOM 1682 O O . GLY A 1 215 ? -13.168 -3.154 1.382 1.00 85.88 215 GLY A O 1
ATOM 1683 N N . LEU A 1 216 ? -12.403 -2.543 3.408 1.00 88.94 216 LEU A N 1
ATOM 1684 C CA . LEU A 1 216 ? -11.426 -3.623 3.536 1.00 88.94 216 LEU A CA 1
ATOM 1685 C C . LEU A 1 216 ? -12.112 -4.892 4.038 1.00 88.94 216 LEU A C 1
ATOM 1687 O O . LEU A 1 216 ? -12.759 -4.868 5.075 1.00 88.94 216 LEU A O 1
ATOM 1691 N N . VAL A 1 217 ? -11.962 -6.006 3.330 1.00 90.00 217 VAL A N 1
ATOM 1692 C CA . VAL A 1 217 ? -12.575 -7.292 3.687 1.00 90.00 217 VAL A CA 1
ATOM 1693 C C . VAL A 1 217 ? -11.499 -8.359 3.808 1.00 90.00 217 VAL A C 1
ATOM 1695 O O . VAL A 1 217 ? -10.643 -8.481 2.930 1.00 90.00 217 VAL A O 1
ATOM 1698 N N . ALA A 1 218 ? -11.566 -9.155 4.873 1.00 90.62 218 ALA A N 1
ATOM 1699 C CA . ALA A 1 218 ? -10.715 -10.324 5.036 1.00 90.62 218 ALA A CA 1
ATOM 1700 C C . ALA A 1 218 ? -11.161 -11.449 4.079 1.00 90.62 218 ALA A C 1
ATOM 1702 O O . ALA A 1 218 ? -12.336 -11.783 4.014 1.00 90.62 218 ALA A O 1
ATOM 1703 N N . THR A 1 219 ? -10.263 -12.083 3.332 1.00 85.62 219 THR A N 1
ATOM 1704 C CA . THR A 1 219 ? -10.541 -13.224 2.440 1.00 85.62 219 THR A CA 1
ATOM 1705 C C . THR A 1 219 ? -10.177 -14.561 3.076 1.00 85.62 219 THR A C 1
ATOM 1707 O O . THR A 1 219 ? -10.510 -15.612 2.535 1.00 85.62 219 THR A O 1
ATOM 1710 N N . ALA A 1 220 ? -9.499 -14.532 4.221 1.00 84.25 220 ALA A N 1
ATOM 1711 C CA . ALA A 1 220 ? -9.214 -15.678 5.073 1.00 84.25 220 ALA A CA 1
ATOM 1712 C C . ALA A 1 220 ? -9.228 -15.223 6.547 1.00 84.25 220 ALA A C 1
ATOM 1714 O O . ALA A 1 220 ? -9.142 -14.019 6.793 1.00 84.25 220 ALA A O 1
ATOM 1715 N N . PRO A 1 221 ? -9.326 -16.144 7.525 1.00 92.62 221 PRO A N 1
ATOM 1716 C CA . PRO A 1 221 ? -9.321 -15.772 8.937 1.00 92.62 221 PRO A CA 1
ATOM 1717 C C . PRO A 1 221 ? -8.073 -14.966 9.332 1.00 92.62 221 PRO A C 1
ATOM 1719 O O . PRO A 1 221 ? -6.957 -15.339 8.955 1.00 92.62 221 PRO A O 1
ATOM 1722 N N . VAL A 1 222 ? -8.268 -13.908 10.124 1.00 93.38 222 VAL A N 1
ATOM 1723 C CA . VAL A 1 222 ? -7.208 -13.128 10.788 1.00 93.38 222 VAL A CA 1
ATOM 1724 C C . VAL A 1 222 ? -7.348 -13.330 12.295 1.00 93.38 222 VAL A C 1
ATOM 1726 O O . VAL A 1 222 ? -8.434 -13.190 12.861 1.00 93.38 222 VAL A O 1
ATOM 1729 N N . GLN A 1 223 ? -6.267 -13.731 12.949 1.00 96.56 223 GLN A N 1
ATOM 1730 C CA . GLN A 1 223 ? -6.240 -14.026 14.375 1.00 96.56 223 GLN A CA 1
ATOM 1731 C C . GLN A 1 223 ? -6.101 -12.741 15.190 1.00 96.56 223 GLN A C 1
ATOM 1733 O O . GLN A 1 223 ? -5.461 -11.777 14.770 1.00 96.56 223 GLN A O 1
ATOM 1738 N N . LYS A 1 224 ? -6.670 -12.743 16.400 1.00 97.38 224 LYS A N 1
ATOM 1739 C CA . LYS A 1 224 ? -6.457 -11.669 17.373 1.00 97.38 224 LYS A CA 1
ATOM 1740 C C . LYS A 1 224 ? -4.955 -11.406 17.562 1.00 97.38 224 LYS A C 1
ATOM 1742 O O . LYS A 1 224 ? -4.190 -12.331 17.817 1.00 97.38 224 LYS A O 1
ATOM 1747 N N . GLY A 1 225 ? -4.572 -10.136 17.516 1.00 94.12 225 GLY A N 1
ATOM 1748 C CA . GLY A 1 225 ? -3.204 -9.656 17.693 1.00 94.12 225 GLY A CA 1
ATOM 1749 C C . GLY A 1 225 ? -2.394 -9.554 16.401 1.00 94.12 225 GLY A C 1
ATOM 1750 O O . GLY A 1 225 ? -1.321 -8.958 16.432 1.00 94.12 225 GLY A O 1
ATOM 1751 N N . GLU A 1 226 ? -2.880 -10.084 15.273 1.00 93.19 226 GLU A N 1
ATOM 1752 C CA . GLU A 1 226 ? -2.196 -9.923 13.986 1.00 93.19 226 GLU A CA 1
ATOM 1753 C C . GLU A 1 226 ? -2.271 -8.471 13.491 1.00 93.19 226 GLU A C 1
ATOM 1755 O O . GLU A 1 226 ? -3.286 -7.791 13.673 1.00 93.19 226 GLU A O 1
ATOM 1760 N N . LEU A 1 227 ? -1.192 -8.010 12.850 1.00 88.62 227 LEU A N 1
ATOM 1761 C CA . LEU A 1 227 ? -1.144 -6.730 12.146 1.00 88.62 227 LEU A CA 1
ATOM 1762 C C . LEU A 1 227 ? -2.077 -6.772 10.935 1.00 88.62 227 LEU A C 1
ATOM 1764 O O . LEU A 1 227 ? -2.033 -7.704 10.139 1.00 88.62 227 LEU A O 1
ATOM 1768 N N . VAL A 1 228 ? -2.903 -5.740 10.809 1.00 88.50 228 VAL A N 1
ATOM 1769 C CA . VAL A 1 228 ? -3.953 -5.632 9.797 1.00 88.50 228 VAL A CA 1
ATOM 1770 C C . VAL A 1 228 ? -3.604 -4.563 8.766 1.00 88.50 228 VAL A C 1
ATOM 1772 O O . VAL A 1 228 ? -3.671 -4.812 7.568 1.00 88.50 228 VAL A O 1
ATOM 1775 N N . LEU A 1 229 ? -3.211 -3.369 9.208 1.00 86.19 229 LEU A N 1
ATOM 1776 C CA . LEU A 1 229 ? -2.759 -2.294 8.324 1.00 86.19 229 LEU A CA 1
ATOM 1777 C C . LEU A 1 229 ? -1.842 -1.331 9.076 1.00 86.19 229 LEU A C 1
ATOM 1779 O O . LEU A 1 229 ? -1.848 -1.284 10.308 1.00 86.19 229 LEU A O 1
ATOM 1783 N N . VAL A 1 230 ? -1.078 -0.547 8.321 1.00 87.31 230 VAL A N 1
ATOM 1784 C CA . VAL A 1 230 ? -0.266 0.557 8.836 1.00 87.31 230 VAL A CA 1
ATOM 1785 C C . VAL A 1 230 ? -0.636 1.813 8.062 1.00 87.31 230 VAL A C 1
ATOM 1787 O O . VAL A 1 230 ? -0.642 1.809 6.830 1.00 87.31 230 VAL A O 1
ATOM 1790 N N . PHE A 1 231 ? -0.953 2.882 8.786 1.00 87.38 231 PHE A N 1
ATOM 1791 C CA . PHE A 1 231 ? -1.161 4.199 8.201 1.00 87.38 231 PHE A CA 1
ATOM 1792 C C . PHE A 1 231 ? 0.179 4.780 7.750 1.00 87.38 231 PHE A C 1
ATOM 1794 O O . PHE A 1 231 ? 1.092 4.959 8.558 1.00 87.38 231 PHE A O 1
ATOM 1801 N N . VAL A 1 232 ? 0.289 5.073 6.454 1.00 80.69 232 VAL A N 1
ATOM 1802 C CA . VAL A 1 232 ? 1.509 5.586 5.821 1.00 80.69 232 VAL A CA 1
ATOM 1803 C C . VAL A 1 232 ? 1.200 6.888 5.100 1.00 80.69 232 VAL A C 1
ATOM 1805 O O . VAL A 1 232 ? 0.175 7.039 4.442 1.00 80.69 232 VAL A O 1
ATOM 1808 N N . GLY A 1 233 ? 2.102 7.857 5.221 1.00 84.50 233 GLY A N 1
ATOM 1809 C CA . GLY A 1 233 ? 2.011 9.118 4.503 1.00 84.50 233 GLY A CA 1
ATOM 1810 C C . GLY A 1 233 ? 2.866 10.197 5.144 1.00 84.50 233 GLY A C 1
ATOM 1811 O O . GLY A 1 233 ? 3.849 9.913 5.832 1.00 84.50 233 GLY A O 1
ATOM 1812 N N . LYS A 1 234 ? 2.498 11.455 4.909 1.00 89.44 234 LYS A N 1
ATOM 1813 C CA . LYS A 1 234 ? 3.239 12.608 5.425 1.00 89.44 234 LYS A CA 1
ATOM 1814 C C . LYS A 1 234 ? 2.711 12.997 6.801 1.00 89.44 234 LYS A C 1
ATOM 1816 O O . LYS A 1 234 ? 1.504 13.097 6.981 1.00 89.44 234 LYS A O 1
ATOM 1821 N N . VAL A 1 235 ? 3.604 13.290 7.744 1.00 94.19 235 VAL A N 1
ATOM 1822 C CA . VAL A 1 235 ? 3.231 13.867 9.043 1.00 94.19 235 VAL A CA 1
ATOM 1823 C C . VAL A 1 235 ? 3.265 15.394 8.964 1.00 94.19 235 VAL A C 1
ATOM 1825 O O . VAL A 1 235 ? 4.227 15.974 8.455 1.00 94.19 235 VAL A O 1
ATOM 1828 N N . VAL A 1 236 ? 2.207 16.036 9.450 1.00 94.94 236 VAL A N 1
ATOM 1829 C CA . VAL A 1 236 ? 2.013 17.490 9.494 1.00 94.94 236 VAL A CA 1
ATOM 1830 C C . VAL A 1 236 ? 1.511 17.917 10.874 1.00 94.94 236 VAL A C 1
ATOM 1832 O O . VAL A 1 236 ? 0.978 17.104 11.629 1.00 94.94 236 VAL A O 1
ATOM 1835 N N . ASP A 1 237 ? 1.691 19.189 11.210 1.00 95.25 237 ASP A N 1
ATOM 1836 C CA . ASP A 1 237 ? 1.040 19.816 12.361 1.00 95.25 237 ASP A CA 1
ATOM 1837 C C . ASP A 1 237 ? -0.407 20.228 12.024 1.00 95.25 237 ASP A C 1
ATOM 1839 O O . ASP A 1 237 ? -0.906 19.975 10.923 1.00 95.25 237 ASP A O 1
ATOM 1843 N N . LEU A 1 238 ? -1.107 20.839 12.986 1.00 90.31 238 LEU A N 1
ATOM 1844 C CA . LEU A 1 238 ? -2.503 21.249 12.807 1.00 90.31 238 LEU A CA 1
ATOM 1845 C C . LEU A 1 238 ? -2.667 22.284 11.684 1.00 90.31 238 LEU A C 1
ATOM 1847 O O . LEU A 1 238 ? -3.579 22.156 10.871 1.00 90.31 238 LEU A O 1
ATOM 1851 N N . ASP A 1 239 ? -1.783 23.278 11.604 1.00 91.69 239 ASP A N 1
ATOM 1852 C CA . ASP A 1 239 ? -1.847 24.301 10.556 1.00 91.69 239 ASP A CA 1
ATOM 1853 C C . ASP A 1 239 ? -1.619 23.678 9.172 1.00 91.69 239 ASP A C 1
ATOM 1855 O O . ASP A 1 239 ? -2.354 23.959 8.222 1.00 91.69 239 ASP A O 1
ATOM 1859 N N . GLY A 1 240 ? -0.655 22.759 9.067 1.00 93.69 240 GLY A N 1
ATOM 1860 C CA . GLY A 1 240 ? -0.407 21.973 7.866 1.00 93.69 240 GLY A CA 1
ATOM 1861 C C . GLY A 1 240 ? -1.593 21.091 7.475 1.00 93.69 240 GLY A C 1
ATOM 1862 O O . GLY A 1 240 ? -1.919 21.015 6.291 1.00 93.69 240 GLY A O 1
ATOM 1863 N N . LEU A 1 241 ? -2.272 20.465 8.443 1.00 91.25 241 LEU A N 1
ATOM 1864 C CA . LEU A 1 241 ? -3.493 19.690 8.206 1.00 91.25 241 LEU A CA 1
ATOM 1865 C C . LEU A 1 241 ? -4.613 20.577 7.653 1.00 91.25 241 LEU A C 1
ATOM 1867 O O . LEU A 1 241 ? -5.198 20.248 6.621 1.00 91.25 241 LEU A O 1
ATOM 1871 N N . LEU A 1 242 ? -4.886 21.714 8.294 1.00 88.62 242 LEU A N 1
ATOM 1872 C CA . LEU A 1 242 ? -5.934 22.647 7.870 1.00 88.62 242 LEU A CA 1
ATOM 1873 C C . LEU A 1 242 ? -5.648 23.236 6.479 1.00 88.62 242 LEU A C 1
ATOM 1875 O O . LEU A 1 242 ? -6.570 23.457 5.694 1.00 88.62 242 LEU A O 1
ATOM 1879 N N . ALA A 1 243 ? -4.372 23.431 6.139 1.00 91.06 243 ALA A N 1
ATOM 1880 C CA . ALA A 1 243 ? -3.939 23.882 4.818 1.00 91.06 243 ALA A CA 1
ATOM 1881 C C . ALA A 1 243 ? -3.898 22.764 3.754 1.00 91.06 243 ALA A C 1
ATOM 1883 O O . ALA A 1 243 ? -3.771 23.058 2.565 1.00 91.06 243 ALA A O 1
ATOM 1884 N N . SER A 1 244 ? -4.001 21.486 4.142 1.00 87.75 244 SER A N 1
ATOM 1885 C CA . SER A 1 244 ? -3.800 20.339 3.238 1.00 87.75 244 SER A CA 1
ATOM 1886 C C . SER A 1 244 ? -4.976 20.049 2.297 1.00 87.75 244 SER A C 1
ATOM 1888 O O . SER A 1 244 ? -4.849 19.220 1.391 1.00 87.75 244 SER A O 1
ATOM 1890 N N . GLY A 1 245 ? -6.104 20.736 2.491 1.00 87.38 245 GLY A N 1
ATOM 1891 C CA . GLY A 1 245 ? -7.332 20.556 1.723 1.00 87.38 245 GLY A CA 1
ATOM 1892 C C . GLY A 1 245 ? -8.228 19.432 2.253 1.00 87.38 245 GLY A C 1
ATOM 1893 O O . GLY A 1 245 ? -7.809 18.560 3.013 1.00 87.38 245 GLY A O 1
ATOM 1894 N N . ARG A 1 246 ? -9.495 19.445 1.818 1.00 83.94 246 ARG A N 1
ATOM 1895 C CA . ARG A 1 246 ? -10.567 18.602 2.377 1.00 83.94 246 ARG A CA 1
ATOM 1896 C C . ARG A 1 246 ? -10.241 17.104 2.371 1.00 83.94 246 ARG A C 1
ATOM 1898 O O . ARG A 1 246 ? -10.380 16.467 3.405 1.00 83.94 246 ARG A O 1
ATOM 1905 N N . ARG A 1 247 ? -9.758 16.558 1.247 1.00 83.88 247 ARG A N 1
ATOM 1906 C CA . ARG A 1 247 ? -9.433 15.122 1.125 1.00 83.88 247 ARG A CA 1
ATOM 1907 C C . ARG A 1 247 ? -8.442 14.664 2.197 1.00 83.88 247 ARG A C 1
ATOM 1909 O O . ARG A 1 247 ? -8.627 13.620 2.806 1.00 83.88 247 ARG A O 1
ATOM 1916 N N . ASN A 1 248 ? -7.369 15.427 2.388 1.00 87.88 248 ASN A N 1
ATOM 1917 C CA . ASN A 1 248 ? -6.310 15.057 3.319 1.00 87.88 248 ASN A CA 1
ATOM 1918 C C . ASN A 1 248 ? -6.771 15.196 4.769 1.00 87.88 248 ASN A C 1
ATOM 1920 O O . ASN A 1 248 ? -6.381 14.380 5.593 1.00 87.88 248 ASN A O 1
ATOM 1924 N N . MET A 1 249 ? -7.642 16.167 5.061 1.00 85.62 249 MET A N 1
ATOM 1925 C CA . MET A 1 249 ? -8.297 16.270 6.364 1.00 85.62 249 MET A CA 1
ATOM 1926 C C . MET A 1 249 ? -9.197 15.062 6.655 1.00 85.62 249 MET A C 1
ATOM 1928 O O . MET A 1 249 ? -9.084 14.469 7.723 1.00 85.62 249 MET A O 1
ATOM 1932 N N . GLU A 1 250 ? -10.048 14.672 5.703 1.00 83.31 250 GLU A N 1
ATOM 1933 C CA . GLU A 1 250 ? -11.004 13.559 5.849 1.00 83.31 250 GLU A CA 1
ATOM 1934 C C . GLU A 1 250 ? -10.331 12.194 6.039 1.00 83.31 250 GLU A C 1
ATOM 1936 O O . GLU A 1 250 ? -10.886 11.323 6.705 1.00 83.31 250 GLU A O 1
ATOM 1941 N N . LEU A 1 251 ? -9.146 12.013 5.455 1.00 87.12 251 LEU A N 1
ATOM 1942 C CA . LEU A 1 251 ? -8.366 10.776 5.517 1.00 87.12 251 LEU A CA 1
ATOM 1943 C C . LEU A 1 251 ? -7.196 10.857 6.512 1.00 87.12 251 LEU A C 1
ATOM 1945 O O . LEU A 1 251 ? -6.310 10.005 6.489 1.00 87.12 251 LEU A O 1
ATOM 1949 N N . SER A 1 252 ? -7.147 11.899 7.344 1.00 90.56 252 SER A N 1
ATOM 1950 C CA . SER A 1 252 ? -6.058 12.064 8.304 1.00 90.56 252 SER A CA 1
ATOM 1951 C C . SER A 1 252 ? -6.190 11.125 9.502 1.00 90.56 252 SER A C 1
ATOM 1953 O O . SER A 1 252 ? -7.287 10.786 9.944 1.00 90.56 252 SER A O 1
ATOM 1955 N N . LEU A 1 253 ? -5.045 10.754 10.071 1.00 92.44 253 LEU A N 1
ATOM 1956 C CA . LEU A 1 253 ? -4.941 10.057 11.346 1.00 92.44 253 LEU A CA 1
ATOM 1957 C C . LEU A 1 253 ? -4.151 10.921 12.325 1.00 92.44 253 LEU A C 1
ATOM 1959 O O . LEU A 1 253 ? -3.013 11.295 12.044 1.00 92.44 253 LEU A O 1
ATOM 1963 N N . GLN A 1 254 ? -4.698 11.203 13.505 1.00 93.31 254 GLN A N 1
ATOM 1964 C CA . GLN A 1 254 ? -3.912 11.847 14.551 1.00 93.31 254 GLN A CA 1
ATOM 1965 C C . GLN A 1 254 ? -2.906 10.845 15.137 1.00 93.31 254 GLN A C 1
ATOM 1967 O O . GLN A 1 254 ? -3.286 9.802 15.665 1.00 93.31 254 GLN A O 1
ATOM 1972 N N . VAL A 1 255 ? -1.614 11.169 15.065 1.00 94.19 255 VAL A N 1
ATOM 1973 C CA . VAL A 1 255 ? -0.517 10.278 15.500 1.00 94.19 255 VAL A CA 1
ATOM 1974 C C . VAL A 1 255 ? 0.159 10.759 16.787 1.00 94.19 255 VAL A C 1
ATOM 1976 O O . VAL A 1 255 ? 0.824 9.983 17.481 1.00 94.19 255 VAL A O 1
ATOM 1979 N N . HIS A 1 256 ? -0.030 12.035 17.133 1.00 93.44 256 HIS A N 1
ATOM 1980 C CA . HIS A 1 256 ? 0.458 12.665 18.359 1.00 93.44 256 HIS A CA 1
ATOM 1981 C C . HIS A 1 256 ? -0.509 13.767 18.825 1.00 93.44 256 HIS A C 1
ATOM 1983 O O . HIS A 1 256 ? -1.438 14.135 18.112 1.00 93.44 256 HIS A O 1
ATOM 1989 N N . ASP A 1 257 ? -0.267 14.348 20.003 1.00 88.81 257 ASP A N 1
ATOM 1990 C CA . ASP A 1 257 ? -1.084 15.448 20.545 1.00 88.81 257 ASP A CA 1
ATOM 1991 C C . ASP A 1 257 ? -1.189 16.682 19.626 1.00 88.81 257 ASP A C 1
ATOM 1993 O O . ASP A 1 257 ? -2.134 17.454 19.747 1.00 88.81 257 ASP A O 1
ATOM 1997 N N . SER A 1 258 ? -0.258 16.839 18.691 1.00 90.69 258 SER A N 1
ATOM 1998 C CA . SER A 1 258 ? -0.103 18.004 17.818 1.00 90.69 258 SER A CA 1
ATOM 1999 C C . SER A 1 258 ? 0.264 17.628 16.380 1.00 90.69 258 SER A C 1
ATOM 2001 O O . SER A 1 258 ? 0.578 18.513 15.588 1.00 90.69 258 SER A O 1
ATOM 2003 N N . LEU A 1 259 ? 0.220 16.333 16.033 1.00 94.56 259 LEU A N 1
ATOM 2004 C CA . LEU A 1 259 ? 0.632 15.832 14.721 1.00 94.56 259 LEU A CA 1
ATOM 2005 C C . LEU A 1 259 ? -0.404 14.887 14.115 1.00 94.56 259 LEU A C 1
ATOM 2007 O O . LEU A 1 259 ? -0.955 14.019 14.801 1.00 94.56 259 LEU A O 1
ATOM 2011 N N . TRP A 1 260 ? -0.572 15.011 12.802 1.00 93.94 260 TRP A N 1
ATOM 2012 C CA . TRP A 1 260 ? -1.448 14.196 11.973 1.00 93.94 260 TRP A CA 1
ATOM 2013 C C . TRP A 1 260 ? -0.669 13.596 10.813 1.00 93.94 260 TRP A C 1
ATOM 2015 O O . TRP A 1 260 ? 0.119 14.279 10.162 1.00 93.94 260 TRP A O 1
ATOM 2025 N N . GLN A 1 261 ? -0.903 12.320 10.538 1.00 93.69 261 GLN A N 1
ATOM 2026 C CA . GLN A 1 261 ? -0.549 11.713 9.268 1.00 93.69 261 GLN A CA 1
ATOM 2027 C C . GLN A 1 261 ? -1.657 12.032 8.257 1.00 93.69 261 GLN A C 1
ATOM 2029 O O . GLN A 1 261 ? -2.839 11.880 8.554 1.00 93.69 261 GLN A O 1
ATOM 2034 N N . ILE A 1 262 ? -1.264 12.503 7.076 1.00 91.31 262 ILE A N 1
ATOM 2035 C CA . ILE A 1 262 ? -2.133 12.693 5.911 1.00 91.31 262 ILE A CA 1
ATOM 2036 C C . ILE A 1 262 ? -1.742 11.699 4.809 1.00 91.31 262 ILE A C 1
ATOM 2038 O O . ILE A 1 262 ? -0.566 11.306 4.750 1.00 91.31 262 ILE A O 1
ATOM 2042 N N . PRO A 1 263 ? -2.682 11.314 3.923 1.00 84.88 263 PRO A N 1
ATOM 2043 C CA . PRO A 1 263 ? -2.424 10.339 2.867 1.00 84.88 263 PRO A CA 1
ATOM 2044 C C . PRO A 1 263 ? -1.203 10.674 2.019 1.00 84.88 263 PRO A C 1
ATOM 2046 O O . PRO A 1 263 ? -0.853 11.844 1.822 1.00 84.88 263 PRO A O 1
ATOM 2049 N N . SER A 1 264 ? -0.581 9.635 1.466 1.00 78.94 264 SER A N 1
ATOM 2050 C CA . SER A 1 264 ? 0.505 9.816 0.512 1.00 78.94 264 SER A CA 1
ATOM 2051 C C . SER A 1 264 ? 0.032 10.561 -0.741 1.00 78.94 264 SER A C 1
ATOM 2053 O O . SER A 1 264 ? -1.094 10.401 -1.217 1.00 78.94 264 SER A O 1
ATOM 2055 N N . SER A 1 265 ? 0.925 11.359 -1.326 1.00 73.00 265 SER A N 1
ATOM 2056 C CA . SER A 1 265 ? 0.718 11.939 -2.656 1.00 73.00 265 SER A CA 1
ATOM 2057 C C . SER A 1 265 ? 0.953 10.931 -3.787 1.00 73.00 265 SER A C 1
ATOM 2059 O O . SER A 1 265 ? 0.678 11.252 -4.938 1.00 73.00 265 SER A O 1
ATOM 2061 N N . SER A 1 266 ? 1.476 9.736 -3.481 1.00 63.91 266 SER A N 1
ATOM 2062 C CA . SER A 1 266 ? 1.779 8.681 -4.461 1.00 63.91 266 SER A CA 1
ATOM 2063 C C . SER A 1 266 ? 0.572 7.833 -4.874 1.00 63.91 266 SER A C 1
ATOM 2065 O O . SER A 1 266 ? 0.714 6.961 -5.723 1.00 63.91 266 SER A O 1
ATOM 2067 N N . GLY A 1 267 ? -0.606 8.075 -4.296 1.00 63.94 267 GLY A N 1
ATOM 2068 C CA . GLY A 1 267 ? -1.827 7.325 -4.586 1.00 63.94 267 GLY A CA 1
ATOM 2069 C C . GLY A 1 267 ? -2.562 6.892 -3.316 1.00 63.94 267 GLY A C 1
ATOM 2070 O O . GLY A 1 267 ? -2.141 7.248 -2.217 1.00 63.94 267 GLY A O 1
ATOM 2071 N N . PRO A 1 268 ? -3.692 6.180 -3.462 1.00 70.69 268 PRO A N 1
ATOM 2072 C CA . PRO A 1 268 ? -4.439 5.659 -2.327 1.00 70.69 268 PRO A CA 1
ATOM 2073 C C . PRO A 1 268 ? -3.733 4.455 -1.693 1.00 70.69 268 PRO A C 1
ATOM 2075 O O . PRO A 1 268 ? -3.310 3.538 -2.399 1.00 70.69 268 PRO A O 1
ATOM 2078 N N . GLU A 1 269 ? -3.684 4.433 -0.366 1.00 75.31 269 GLU A N 1
ATOM 2079 C CA . GLU A 1 269 ? -3.108 3.340 0.426 1.00 75.31 269 GLU A CA 1
ATOM 2080 C C . GLU A 1 269 ? -4.208 2.453 1.033 1.00 75.31 269 GLU A C 1
ATOM 2082 O O . GLU A 1 269 ? -5.356 2.879 1.164 1.00 75.31 269 GLU A O 1
ATOM 2087 N N . THR A 1 270 ? -3.885 1.224 1.459 1.00 74.94 270 THR A N 1
ATOM 2088 C CA . THR A 1 270 ? -4.853 0.325 2.131 1.00 74.94 270 THR A CA 1
ATOM 2089 C C . THR A 1 270 ? -5.557 1.016 3.301 1.00 74.94 270 THR A C 1
ATOM 2091 O O . THR A 1 270 ? -6.768 0.871 3.476 1.00 74.94 270 THR A O 1
ATOM 2094 N N . SER A 1 271 ? -4.806 1.798 4.083 1.00 82.62 271 SER A N 1
ATOM 2095 C CA . SER A 1 271 ? -5.310 2.539 5.241 1.00 82.62 271 SER A CA 1
ATOM 2096 C C . SER A 1 271 ? -6.380 3.572 4.888 1.00 82.62 271 SER A C 1
ATOM 2098 O O . SER A 1 271 ? -7.238 3.840 5.721 1.00 82.62 271 SER A O 1
ATOM 2100 N N . ASP A 1 272 ? -6.395 4.093 3.657 1.00 84.69 272 ASP A N 1
ATOM 2101 C CA . ASP A 1 272 ? -7.370 5.100 3.216 1.00 84.69 272 ASP A CA 1
ATOM 2102 C C . ASP A 1 272 ? -8.795 4.524 3.097 1.00 84.69 272 ASP A C 1
ATOM 2104 O O . ASP A 1 272 ? -9.759 5.271 2.933 1.00 84.69 272 ASP A O 1
ATOM 2108 N N . PHE A 1 273 ? -8.942 3.195 3.164 1.00 86.56 273 PHE A N 1
ATOM 2109 C CA . PHE A 1 273 ? -10.212 2.484 2.983 1.00 86.56 273 PHE A CA 1
ATOM 2110 C C . PHE A 1 273 ? -10.726 1.785 4.247 1.00 86.56 273 PHE A C 1
ATOM 2112 O O . PHE A 1 273 ? -11.721 1.056 4.179 1.00 86.56 273 PHE A O 1
ATOM 2119 N N . VAL A 1 274 ? -10.062 1.951 5.397 1.00 90.62 274 VAL A N 1
ATOM 2120 C CA . VAL A 1 274 ? -10.555 1.366 6.650 1.00 90.62 274 VAL A CA 1
ATOM 2121 C C . VAL A 1 274 ? -11.769 2.145 7.143 1.00 90.62 274 VAL A C 1
ATOM 2123 O O . VAL A 1 274 ? -11.693 3.343 7.408 1.00 90.62 274 VAL A O 1
ATOM 2126 N N . ASN A 1 275 ? -12.902 1.460 7.275 1.00 91.75 275 ASN A N 1
ATOM 2127 C CA . ASN A 1 275 ? -14.165 2.080 7.662 1.00 91.75 275 ASN A CA 1
ATOM 2128 C C . ASN A 1 275 ? -14.377 2.092 9.179 1.00 91.75 275 ASN A C 1
ATOM 2130 O O . ASN A 1 275 ? -13.750 1.355 9.946 1.00 91.75 275 ASN A O 1
ATOM 2134 N N . HIS A 1 276 ? -15.337 2.915 9.597 1.00 93.25 276 HIS A N 1
ATOM 2135 C CA . HIS A 1 276 ? -15.822 2.945 10.966 1.00 93.25 276 HIS A CA 1
ATOM 2136 C C . HIS A 1 276 ? -16.791 1.800 11.294 1.00 93.25 276 HIS A C 1
ATOM 2138 O O . HIS A 1 276 ? -17.741 1.552 10.548 1.00 93.25 276 HIS A O 1
ATOM 2144 N N . SER A 1 277 ? -16.670 1.238 12.499 1.00 95.38 277 SER A N 1
ATOM 2145 C CA . SER A 1 277 ? -17.762 0.531 13.184 1.00 95.38 277 SER A CA 1
ATOM 2146 C C . SER A 1 277 ? -17.783 0.857 14.681 1.00 95.38 277 SER A C 1
ATOM 2148 O O . SER A 1 277 ? -16.738 0.960 15.318 1.00 95.38 277 SER A O 1
ATOM 2150 N N . CYS A 1 278 ? -18.979 0.972 15.274 1.00 95.62 278 CYS A N 1
ATOM 2151 C CA . CYS A 1 278 ? -19.143 1.038 16.737 1.00 95.62 278 CYS A CA 1
ATOM 2152 C C . CYS A 1 278 ? -18.889 -0.323 17.417 1.00 95.62 278 CYS A C 1
ATOM 2154 O O . CYS A 1 278 ? -18.760 -0.399 18.641 1.00 95.62 278 CYS A O 1
ATOM 2156 N N . ASP A 1 279 ? -18.831 -1.400 16.632 1.00 96.25 279 ASP A N 1
ATOM 2157 C CA . ASP A 1 279 ? -18.381 -2.730 17.039 1.00 96.25 279 ASP A CA 1
ATOM 2158 C C . ASP A 1 279 ? -17.192 -3.169 16.183 1.00 96.25 279 ASP A C 1
ATOM 2160 O O . ASP A 1 279 ? -17.255 -4.137 15.427 1.00 96.25 279 ASP A O 1
ATOM 2164 N N . ALA A 1 280 ? -16.128 -2.367 16.251 1.00 97.06 280 ALA A N 1
ATOM 2165 C CA . ALA A 1 280 ? -14.918 -2.571 15.478 1.00 97.06 280 ALA A CA 1
ATOM 2166 C C . ALA A 1 280 ? -14.204 -3.871 15.865 1.00 97.06 280 ALA A C 1
ATOM 2168 O O . ALA A 1 280 ? -14.213 -4.305 17.020 1.00 97.06 280 ALA A O 1
ATOM 2169 N N . ASN A 1 281 ? -13.570 -4.490 14.873 1.00 97.81 281 ASN A N 1
ATOM 2170 C CA . ASN A 1 281 ? -12.814 -5.733 15.023 1.00 97.81 281 ASN A CA 1
ATOM 2171 C C . ASN A 1 281 ? -11.296 -5.529 14.981 1.00 97.81 281 ASN A C 1
ATOM 2173 O O . ASN A 1 281 ? -10.544 -6.457 15.295 1.00 97.81 281 ASN A O 1
ATOM 2177 N N . ALA A 1 282 ? -10.859 -4.307 14.686 1.00 97.69 282 ALA A N 1
ATOM 2178 C CA . ALA A 1 282 ? -9.480 -3.874 14.747 1.00 97.69 282 ALA A CA 1
ATOM 2179 C C . ALA A 1 282 ? -9.327 -2.610 15.611 1.00 97.69 282 ALA A C 1
ATOM 2181 O O . ALA A 1 282 ? -10.285 -1.877 15.866 1.00 97.69 282 ALA A O 1
ATOM 2182 N N . GLY A 1 283 ? -8.108 -2.363 16.080 1.00 97.31 283 GLY A N 1
ATOM 2183 C CA . GLY A 1 283 ? -7.778 -1.247 16.960 1.00 97.31 283 GLY A CA 1
ATOM 2184 C C . GLY A 1 283 ? -6.287 -0.935 16.941 1.00 97.31 283 GLY A C 1
ATOM 2185 O O . GLY A 1 283 ? -5.491 -1.662 16.347 1.00 97.31 283 GLY A O 1
ATOM 2186 N N . MET A 1 284 ? -5.905 0.166 17.578 1.00 97.00 284 MET A N 1
ATOM 2187 C CA . MET A 1 284 ? -4.545 0.690 17.484 1.00 97.00 284 MET A CA 1
ATOM 2188 C C . MET A 1 284 ? -3.581 -0.122 18.355 1.00 97.00 284 MET A C 1
ATOM 2190 O O . MET A 1 284 ? -3.823 -0.304 19.548 1.00 97.00 284 MET A O 1
ATOM 2194 N N . ALA A 1 285 ? -2.478 -0.598 17.779 1.00 94.81 285 ALA A N 1
ATOM 2195 C CA . ALA A 1 285 ? -1.355 -1.143 18.547 1.00 94.81 285 ALA A CA 1
ATOM 2196 C C . ALA A 1 285 ? -0.423 -0.022 19.036 1.00 94.81 285 ALA A C 1
ATOM 2198 O O . ALA A 1 285 ? 0.068 -0.051 20.167 1.00 94.81 285 ALA A O 1
ATOM 2199 N N . ASP A 1 286 ? -0.224 0.982 18.184 1.00 93.38 286 ASP A N 1
ATOM 2200 C CA . ASP A 1 286 ? 0.586 2.173 18.425 1.00 93.38 286 ASP A CA 1
ATOM 2201 C C . ASP A 1 286 ? -0.057 3.395 17.729 1.00 93.38 286 ASP A C 1
ATOM 2203 O O . ASP A 1 286 ? -1.275 3.444 17.576 1.00 93.38 286 ASP A O 1
ATOM 2207 N N . SER A 1 287 ? 0.713 4.424 17.372 1.00 93.56 287 SER A N 1
ATOM 2208 C CA . SER A 1 287 ? 0.172 5.622 16.713 1.00 93.56 287 SER A CA 1
ATOM 2209 C C . SER A 1 287 ? -0.219 5.422 15.243 1.00 93.56 287 SER A C 1
ATOM 2211 O O . SER A 1 287 ? -0.958 6.252 14.728 1.00 93.56 287 SER A O 1
ATOM 2213 N N . THR A 1 288 ? 0.259 4.379 14.561 1.00 92.19 288 THR A N 1
ATOM 2214 C CA . THR A 1 288 ? 0.061 4.172 13.110 1.00 92.19 288 THR A CA 1
ATOM 2215 C C . THR A 1 288 ? -0.302 2.738 12.731 1.00 92.19 288 THR A C 1
ATOM 2217 O O . THR A 1 288 ? -0.833 2.510 11.647 1.00 92.19 288 THR A O 1
ATOM 2220 N N . SER A 1 289 ? -0.032 1.763 13.593 1.00 92.69 289 SER A N 1
ATOM 2221 C CA . SER A 1 289 ? -0.285 0.344 13.344 1.00 92.69 289 SER A CA 1
ATOM 2222 C C . SER A 1 289 ? -1.638 -0.083 13.902 1.00 92.69 289 SER A C 1
ATOM 2224 O O . SER A 1 289 ? -1.968 0.192 15.061 1.00 92.69 289 SER A O 1
ATOM 2226 N N . VAL A 1 290 ? -2.397 -0.828 13.102 1.00 94.44 290 VAL A N 1
ATOM 2227 C CA . VAL A 1 290 ? -3.695 -1.401 13.471 1.00 94.44 290 VAL A CA 1
ATOM 2228 C C . VAL A 1 290 ? -3.580 -2.916 13.547 1.00 94.44 290 VAL A C 1
ATOM 2230 O O . VAL A 1 290 ? -3.097 -3.556 12.614 1.00 94.44 290 VAL A O 1
ATOM 2233 N N . ILE A 1 291 ? -4.071 -3.494 14.640 1.00 95.50 291 ILE A N 1
ATOM 2234 C CA . ILE A 1 291 ? -4.114 -4.941 14.870 1.00 95.50 291 ILE A CA 1
ATOM 2235 C C . ILE A 1 291 ? -5.551 -5.430 15.033 1.00 95.50 291 ILE A C 1
ATOM 2237 O O . ILE A 1 291 ? -6.437 -4.680 15.448 1.00 95.50 291 ILE A O 1
ATOM 2241 N N . ALA A 1 292 ? -5.781 -6.711 14.764 1.00 97.44 292 ALA A N 1
ATOM 2242 C CA . ALA A 1 292 ? -7.043 -7.367 15.085 1.00 97.44 292 ALA A CA 1
ATOM 2243 C C . ALA A 1 292 ? -7.215 -7.475 16.614 1.00 97.44 292 ALA A C 1
ATOM 2245 O O . ALA A 1 292 ? -6.367 -8.038 17.305 1.00 97.44 292 ALA A O 1
ATOM 2246 N N . ILE A 1 293 ? -8.320 -6.973 17.170 1.00 97.75 293 ILE A N 1
ATOM 2247 C CA . ILE A 1 293 ? -8.582 -7.017 18.630 1.00 97.75 293 ILE A CA 1
ATOM 2248 C C . ILE A 1 293 ? -9.418 -8.237 19.040 1.00 97.75 293 ILE A C 1
ATOM 2250 O O . ILE A 1 293 ? -9.498 -8.607 20.215 1.00 97.75 293 ILE A O 1
ATOM 2254 N N . ARG A 1 294 ? -9.979 -8.919 18.041 1.00 97.25 294 ARG A N 1
ATOM 2255 C CA . ARG A 1 294 ? -10.616 -10.235 18.107 1.00 97.25 294 ARG A CA 1
ATOM 2256 C C . ARG A 1 294 ? -10.322 -10.992 16.814 1.00 97.25 294 ARG A C 1
ATOM 2258 O O . ARG A 1 294 ? -9.813 -10.404 15.867 1.00 97.25 294 ARG A O 1
ATOM 2265 N N . ASN A 1 295 ? -10.653 -12.279 16.763 1.00 97.88 295 ASN A N 1
ATOM 2266 C CA . ASN A 1 295 ? -10.584 -13.014 15.501 1.00 97.88 295 ASN A CA 1
ATOM 2267 C C . ASN A 1 295 ? -11.547 -12.380 14.480 1.00 97.88 295 ASN A C 1
ATOM 2269 O O . ASN A 1 295 ? -12.677 -12.026 14.836 1.00 97.88 295 ASN A O 1
ATOM 2273 N N . ILE A 1 296 ? -11.086 -12.251 13.238 1.00 97.75 296 ILE A N 1
ATOM 2274 C CA . ILE A 1 296 ? -11.832 -11.719 12.095 1.00 97.75 296 ILE A CA 1
ATOM 2275 C C . ILE A 1 296 ? -12.065 -12.878 11.128 1.00 97.75 296 ILE A C 1
ATOM 2277 O O . ILE A 1 296 ? -11.121 -13.576 10.744 1.00 97.75 296 ILE A O 1
ATOM 2281 N N . ALA A 1 297 ? -13.321 -13.124 10.767 1.00 96.38 297 ALA A N 1
ATOM 2282 C CA . ALA A 1 297 ? -13.671 -14.208 9.857 1.00 96.38 297 ALA A CA 1
ATOM 2283 C C . ALA A 1 297 ? -13.375 -13.840 8.393 1.00 96.38 297 ALA A C 1
ATOM 2285 O O . ALA A 1 297 ? -13.369 -12.672 8.010 1.00 96.38 297 ALA A O 1
ATOM 2286 N N . ALA A 1 298 ? -13.196 -14.851 7.539 1.00 91.12 298 ALA A N 1
ATOM 2287 C CA . ALA A 1 298 ? -13.223 -14.625 6.097 1.00 91.12 298 ALA A CA 1
ATOM 2288 C C . ALA A 1 298 ? -14.594 -14.051 5.684 1.00 91.12 298 ALA A C 1
ATOM 2290 O O . ALA A 1 298 ? -15.635 -14.541 6.114 1.00 91.12 298 ALA A O 1
ATOM 2291 N N . GLY A 1 299 ? -14.584 -13.021 4.846 1.00 90.19 299 GLY A N 1
ATOM 2292 C CA . GLY A 1 299 ? -15.745 -12.244 4.420 1.00 90.19 299 GLY A CA 1
ATOM 2293 C C . GLY A 1 299 ? -16.090 -11.065 5.334 1.00 90.19 299 GLY A C 1
ATOM 2294 O O . GLY A 1 299 ? -16.922 -10.245 4.952 1.00 90.19 299 GLY A O 1
ATOM 2295 N N . GLU A 1 300 ? -15.467 -10.943 6.508 1.00 94.38 300 GLU A N 1
ATOM 2296 C CA . GLU A 1 300 ? -15.753 -9.858 7.447 1.00 94.38 300 GLU A CA 1
ATOM 2297 C C . GLU A 1 300 ? -15.038 -8.557 7.040 1.00 94.38 300 GLU A C 1
ATOM 2299 O O . GLU A 1 300 ? -13.870 -8.568 6.638 1.00 94.38 300 GLU A O 1
ATOM 2304 N N . GLU A 1 301 ? -15.747 -7.428 7.140 1.00 93.94 301 GLU A N 1
ATOM 2305 C CA . GLU A 1 301 ? -15.169 -6.100 6.919 1.00 93.94 301 GLU A CA 1
ATOM 2306 C C . GLU A 1 301 ? -14.280 -5.710 8.102 1.00 93.94 301 GLU A C 1
ATOM 2308 O O . GLU A 1 301 ? -14.677 -5.800 9.264 1.00 93.94 301 GLU A O 1
ATOM 2313 N N . ILE A 1 302 ? -13.077 -5.247 7.802 1.00 94.69 302 ILE A N 1
ATOM 2314 C CA . ILE A 1 302 ? -12.121 -4.743 8.774 1.00 94.69 302 ILE A CA 1
ATOM 2315 C C . ILE A 1 302 ? -12.469 -3.294 9.073 1.00 94.69 302 ILE A C 1
ATOM 2317 O O . ILE A 1 302 ? -12.484 -2.440 8.185 1.00 94.69 302 ILE A O 1
ATOM 2321 N N . THR A 1 303 ? -12.744 -3.024 10.343 1.00 96.06 303 THR A N 1
ATOM 2322 C CA . THR A 1 303 ? -13.180 -1.709 10.806 1.00 96.06 303 THR A CA 1
ATOM 2323 C C . THR A 1 303 ? -12.452 -1.315 12.078 1.00 96.06 303 THR A C 1
ATOM 2325 O O . THR A 1 303 ? -12.130 -2.162 12.915 1.00 96.06 303 THR A O 1
ATOM 2328 N N . ILE A 1 304 ? -12.226 -0.012 12.229 1.00 96.06 304 ILE A N 1
ATOM 2329 C CA . ILE A 1 304 ? -11.770 0.607 13.475 1.00 96.06 304 ILE A CA 1
ATOM 2330 C C . ILE A 1 304 ? -12.866 1.526 14.006 1.00 96.06 304 ILE A C 1
ATOM 2332 O O . ILE A 1 304 ? -13.729 1.993 13.266 1.00 96.06 304 ILE A O 1
ATOM 2336 N N . ASP A 1 305 ? -12.840 1.827 15.294 1.00 94.88 305 ASP A N 1
ATOM 2337 C CA . ASP A 1 305 ? -13.710 2.857 15.839 1.00 94.88 305 ASP A CA 1
ATOM 2338 C C . ASP A 1 305 ? -13.009 4.215 15.738 1.00 94.88 305 ASP A C 1
ATOM 2340 O O . ASP A 1 305 ? -12.127 4.517 16.527 1.00 94.88 305 ASP A O 1
ATOM 2344 N N . TYR A 1 306 ? -13.396 5.054 14.776 1.00 92.62 306 TYR A N 1
ATOM 2345 C CA . TYR A 1 306 ? -12.806 6.394 14.591 1.00 92.62 306 TYR A CA 1
ATOM 2346 C C . TYR A 1 306 ? -12.770 7.290 15.843 1.00 92.62 306 TYR A C 1
ATOM 2348 O O . TYR A 1 306 ? -11.970 8.225 15.899 1.00 92.62 306 TYR A O 1
ATOM 2356 N N . ALA A 1 307 ? -13.598 7.023 16.856 1.00 88.69 307 ALA A N 1
ATOM 2357 C CA . ALA A 1 307 ? -13.497 7.724 18.131 1.00 88.69 307 ALA A CA 1
ATOM 2358 C C . ALA A 1 307 ? -12.180 7.445 18.864 1.00 88.69 307 ALA A C 1
ATOM 2360 O O . ALA A 1 307 ? -11.731 8.280 19.640 1.00 88.69 307 ALA A O 1
ATOM 2361 N N . THR A 1 308 ? -11.565 6.280 18.649 1.00 91.81 308 THR A N 1
ATOM 2362 C CA . THR A 1 308 ? -10.372 5.848 19.386 1.00 91.81 308 THR A CA 1
ATOM 2363 C C . THR A 1 308 ? -9.093 6.500 18.876 1.00 91.81 308 THR A C 1
ATOM 2365 O O . THR A 1 308 ? -8.082 6.437 19.568 1.00 91.81 308 THR A O 1
ATOM 2368 N N . VAL A 1 309 ? -9.127 7.155 17.711 1.00 91.31 309 VAL A N 1
ATOM 2369 C CA . VAL A 1 309 ? -7.942 7.705 17.031 1.00 91.31 309 VAL A CA 1
ATOM 2370 C C . VAL A 1 309 ? -7.876 9.233 17.007 1.00 91.31 309 VAL A C 1
ATOM 2372 O O . VAL A 1 309 ? -7.042 9.800 16.313 1.00 91.31 309 VAL A O 1
ATOM 2375 N N . ASN A 1 310 ? -8.731 9.911 17.774 1.00 86.44 310 ASN A N 1
ATOM 2376 C CA . ASN A 1 310 ? -8.798 11.371 17.833 1.00 86.44 310 ASN A CA 1
ATOM 2377 C C . ASN A 1 310 ? -8.787 11.859 19.287 1.00 86.44 310 ASN A C 1
ATOM 2379 O O . ASN A 1 310 ? -9.404 11.239 20.148 1.00 86.44 310 ASN A O 1
ATOM 2383 N N . SER A 1 311 ? -8.130 12.991 19.571 1.00 86.38 311 SER A N 1
ATOM 2384 C CA . SER A 1 311 ? -8.211 13.664 20.883 1.00 86.38 311 SER A CA 1
ATOM 2385 C C . SER A 1 311 ? -9.360 14.666 20.990 1.00 86.38 311 SER A C 1
ATOM 2387 O O . SER A 1 311 ? -9.660 15.145 22.084 1.00 86.38 311 SER A O 1
ATOM 2389 N N . GLY A 1 312 ? -9.994 15.010 19.869 1.00 83.25 312 GLY A N 1
ATOM 2390 C CA . GLY A 1 312 ? -11.008 16.060 19.799 1.00 83.25 312 GLY A CA 1
ATOM 2391 C C . GLY A 1 312 ? -10.449 17.480 19.689 1.00 83.25 312 GLY A C 1
ATOM 2392 O O . GLY A 1 312 ? -11.200 18.434 19.892 1.00 83.25 312 GLY A O 1
ATOM 2393 N N . LEU A 1 313 ? -9.153 17.624 19.379 1.00 78.50 313 LEU A N 1
ATOM 2394 C CA . LEU A 1 313 ? -8.534 18.910 19.025 1.00 78.50 313 LEU A CA 1
ATOM 2395 C C . LEU A 1 313 ? -8.969 19.392 17.640 1.00 78.50 313 LEU A C 1
ATOM 2397 O O . LEU A 1 313 ? -9.240 20.577 17.462 1.00 78.50 313 LEU A O 1
ATOM 2401 N N . ASN A 1 314 ? -9.083 18.474 16.680 1.00 70.38 314 ASN A N 1
ATOM 2402 C CA . ASN A 1 314 ? -9.771 18.749 15.431 1.00 70.38 314 ASN A CA 1
ATOM 2403 C C . ASN A 1 314 ? -11.275 18.517 15.650 1.00 70.38 314 ASN A C 1
ATOM 2405 O O . ASN A 1 314 ? -11.724 17.415 15.970 1.00 70.38 314 ASN A O 1
ATOM 2409 N N . THR A 1 315 ? -12.054 19.594 15.563 1.00 63.47 315 THR A N 1
ATOM 2410 C CA . THR A 1 315 ? -13.523 19.555 15.643 1.00 63.47 315 THR A CA 1
ATOM 2411 C C . THR A 1 315 ? -14.165 19.966 14.325 1.00 63.47 315 THR A C 1
ATOM 2413 O O . THR A 1 315 ? -15.325 20.380 14.319 1.00 63.47 315 THR A O 1
ATOM 2416 N N . SER A 1 316 ? -13.408 19.927 13.222 1.00 61.31 316 SER A N 1
ATOM 2417 C CA . SER A 1 316 ? -13.967 20.154 11.892 1.00 61.31 316 SER A CA 1
ATOM 2418 C C . SER A 1 316 ? -15.121 19.180 11.629 1.00 61.31 316 SER A C 1
ATOM 2420 O O . SER A 1 316 ? -15.167 18.083 12.189 1.00 61.31 316 SER A O 1
ATOM 2422 N N . GLU A 1 317 ? -16.073 19.585 10.785 1.00 51.81 317 GLU A N 1
ATOM 2423 C CA . GLU A 1 317 ? -17.277 18.793 10.484 1.00 51.81 317 GLU A CA 1
ATOM 2424 C C . GLU A 1 317 ? -16.952 17.369 9.998 1.00 51.81 317 GLU A C 1
ATOM 2426 O O . GLU A 1 317 ? -17.746 16.460 10.211 1.00 51.81 317 GLU A O 1
ATOM 2431 N N . GLY A 1 318 ? -15.757 17.146 9.434 1.00 55.41 318 GLY A N 1
ATOM 2432 C CA . GLY A 1 318 ? -15.280 15.826 9.022 1.00 55.41 318 GLY A CA 1
ATOM 2433 C C . GLY A 1 318 ? -15.111 14.825 10.170 1.00 55.41 318 GLY A C 1
ATOM 2434 O O . GLY A 1 318 ? -15.288 13.634 9.939 1.00 55.41 318 GLY A O 1
ATOM 2435 N N . ASP A 1 319 ? -14.861 15.270 11.407 1.00 66.50 319 ASP A N 1
ATOM 2436 C CA . ASP A 1 319 ? -14.569 14.394 12.553 1.00 66.50 319 ASP A CA 1
ATOM 2437 C C . ASP A 1 319 ? -15.788 14.037 13.420 1.00 66.50 319 ASP A C 1
ATOM 2439 O O . ASP A 1 319 ? -15.708 13.116 14.240 1.00 66.50 319 ASP A O 1
ATOM 2443 N N . ASN A 1 320 ? -16.963 14.608 13.129 1.00 83.69 320 ASN A N 1
ATOM 2444 C CA . ASN A 1 320 ? -18.245 14.219 13.725 1.00 83.69 320 ASN A CA 1
ATOM 2445 C C . ASN A 1 320 ? -19.228 13.768 12.632 1.00 83.69 320 ASN A C 1
ATOM 2447 O O . ASN A 1 320 ? -19.312 14.398 11.587 1.00 83.69 320 ASN A O 1
ATOM 2451 N N . PHE A 1 321 ? -19.968 12.673 12.817 1.00 85.69 321 PHE A N 1
ATOM 2452 C CA . PHE A 1 321 ? -20.831 12.142 11.748 1.00 85.69 321 PHE A CA 1
ATOM 2453 C C . PHE A 1 321 ? -21.945 11.226 12.236 1.00 85.69 321 PHE A C 1
ATOM 2455 O O . PHE A 1 321 ? -21.802 10.510 13.230 1.00 85.69 321 PHE A O 1
ATOM 2462 N N . THR A 1 322 ? -23.045 11.196 11.481 1.00 90.69 322 THR A N 1
ATOM 2463 C CA . THR A 1 322 ? -24.110 10.208 11.664 1.00 90.69 322 THR A CA 1
ATOM 2464 C C . THR A 1 322 ? -23.623 8.827 11.231 1.00 90.69 322 THR A C 1
ATOM 2466 O O . THR A 1 322 ? -23.289 8.592 10.070 1.00 90.69 322 THR A O 1
ATOM 2469 N N . CYS A 1 323 ? -23.603 7.891 12.172 1.00 90.94 323 CYS A N 1
ATOM 2470 C CA . CYS A 1 323 ? -23.101 6.545 11.969 1.00 90.94 323 CYS A CA 1
ATOM 2471 C C . CYS A 1 323 ? -24.182 5.616 11.407 1.00 90.94 323 CYS A C 1
ATOM 2473 O O . CYS A 1 323 ? -25.300 5.539 11.917 1.00 90.94 323 CYS A O 1
ATOM 2475 N N . ARG A 1 324 ? -23.810 4.859 10.371 1.00 90.06 324 ARG A N 1
ATOM 2476 C CA . ARG A 1 324 ? -24.659 3.860 9.703 1.00 90.06 324 ARG A CA 1
ATOM 2477 C C . ARG A 1 324 ? -24.025 2.463 9.712 1.00 90.06 324 ARG A C 1
ATOM 2479 O O . ARG A 1 324 ? -24.286 1.671 8.818 1.00 90.06 324 ARG A O 1
ATOM 2486 N N . CYS A 1 325 ? -23.185 2.157 10.707 1.00 89.19 325 CYS A N 1
ATOM 2487 C CA . CYS A 1 325 ? -22.444 0.886 10.765 1.00 89.19 325 CYS A CA 1
ATOM 2488 C C . CYS A 1 325 ? -23.310 -0.351 11.059 1.00 89.19 325 CYS A C 1
ATOM 2490 O O . CYS A 1 325 ? -22.818 -1.465 10.939 1.00 89.19 325 CYS A O 1
ATOM 2492 N N . GLN A 1 326 ? -24.571 -0.166 11.472 1.00 90.25 326 GLN A N 1
ATOM 2493 C CA . GLN A 1 326 ? -25.527 -1.242 11.790 1.00 90.25 326 GLN A CA 1
ATOM 2494 C C . GLN A 1 326 ? -25.098 -2.200 12.918 1.00 90.25 326 GLN A C 1
ATOM 2496 O O . GLN A 1 326 ? -25.777 -3.193 13.169 1.00 90.25 326 GLN A O 1
ATOM 2501 N N . ALA A 1 327 ? -24.023 -1.891 13.650 1.00 92.44 327 ALA A N 1
ATOM 2502 C CA . ALA A 1 327 ? -23.672 -2.613 14.866 1.00 92.44 327 ALA A CA 1
ATOM 2503 C C . ALA A 1 327 ? -24.831 -2.575 15.875 1.00 92.44 327 ALA A C 1
ATOM 2505 O O . ALA A 1 327 ? -25.524 -1.561 15.995 1.00 92.44 327 ALA A O 1
ATOM 2506 N N . ARG A 1 328 ? -25.003 -3.657 16.647 1.00 93.25 328 ARG A N 1
ATOM 2507 C CA . ARG A 1 328 ? -26.064 -3.775 17.664 1.00 93.25 328 ARG A CA 1
ATOM 2508 C C . ARG A 1 328 ? -26.091 -2.583 18.627 1.00 93.25 328 ARG A C 1
ATOM 2510 O O . ARG A 1 328 ? -27.164 -2.079 18.936 1.00 93.25 328 ARG A O 1
ATOM 2517 N N . ASP A 1 329 ? -24.911 -2.127 19.042 1.00 90.19 329 ASP A N 1
ATOM 2518 C CA . ASP A 1 329 ? -24.725 -0.993 19.952 1.00 90.19 329 ASP A CA 1
ATOM 2519 C C . ASP A 1 329 ? -24.215 0.255 19.201 1.00 90.19 329 ASP A C 1
ATOM 2521 O O . ASP A 1 329 ? -23.319 0.965 19.661 1.00 90.19 329 ASP A O 1
ATOM 2525 N N . CYS A 1 330 ? -24.744 0.509 17.998 1.00 95.00 330 CYS A N 1
ATOM 2526 C CA . CYS A 1 330 ? -24.418 1.705 17.222 1.00 95.00 330 CYS A CA 1
ATOM 2527 C C . CYS A 1 330 ? -24.764 2.985 18.003 1.00 95.00 330 CYS A C 1
ATOM 2529 O O . CYS A 1 330 ? -25.882 3.144 18.490 1.00 95.00 330 CYS A O 1
ATOM 2531 N N . ARG A 1 331 ? -23.823 3.936 18.068 1.00 94.44 331 ARG A N 1
ATOM 2532 C CA . ARG A 1 331 ? -24.020 5.229 18.753 1.00 94.44 331 ARG A CA 1
ATOM 2533 C C . ARG A 1 331 ? -24.928 6.200 17.997 1.00 94.44 331 ARG A C 1
ATOM 2535 O O . ARG A 1 331 ? -25.371 7.186 18.575 1.00 94.44 331 ARG A O 1
ATOM 2542 N N . GLY A 1 332 ? -25.184 5.963 16.709 1.00 93.19 332 GLY A N 1
ATOM 2543 C CA . GLY A 1 332 ? -25.973 6.845 15.838 1.00 93.19 332 GLY A CA 1
ATOM 2544 C C . GLY A 1 332 ? -25.257 8.144 15.449 1.00 93.19 332 GLY A C 1
ATOM 2545 O O . GLY A 1 332 ? -25.284 8.519 14.283 1.00 93.19 332 GLY A O 1
ATOM 2546 N N . LEU A 1 333 ? -24.546 8.784 16.376 1.00 92.00 333 LEU A N 1
ATOM 2547 C CA . LEU A 1 333 ? -23.636 9.901 16.138 1.00 92.00 333 LEU A CA 1
ATOM 2548 C C . LEU A 1 333 ? -22.273 9.545 16.734 1.00 92.00 333 LEU A C 1
ATOM 2550 O O . LEU A 1 333 ? -22.199 9.134 17.888 1.00 92.00 333 LEU A O 1
ATOM 2554 N N . VAL A 1 334 ? -21.213 9.690 15.947 1.00 90.88 334 VAL A N 1
ATOM 2555 C CA . VAL A 1 334 ? -19.832 9.493 16.399 1.00 90.88 334 VAL A CA 1
ATOM 2556 C C . VAL A 1 334 ? -19.152 10.846 16.430 1.00 90.88 334 VAL A C 1
ATOM 2558 O O . VAL A 1 334 ? -19.260 11.605 15.463 1.00 90.88 334 VAL A O 1
ATOM 2561 N N . THR A 1 335 ? -18.460 11.138 17.530 1.00 89.69 335 THR A N 1
ATOM 2562 C CA . THR A 1 335 ? -17.751 12.409 17.715 1.00 89.69 335 THR A CA 1
ATOM 2563 C C . THR A 1 335 ? -16.265 12.221 17.993 1.00 89.69 335 THR A C 1
ATOM 2565 O O . THR A 1 335 ? -15.836 11.184 18.501 1.00 89.69 335 THR A O 1
ATOM 2568 N N . SER A 1 336 ? -15.472 13.264 17.746 1.00 86.62 336 SER A N 1
ATOM 2569 C CA . SER A 1 336 ? -14.038 13.287 18.058 1.00 86.62 336 SER A CA 1
ATOM 2570 C C . SER A 1 336 ? -13.712 13.246 19.558 1.00 86.62 336 SER A C 1
ATOM 2572 O O . SER A 1 336 ? -12.547 13.132 19.935 1.00 86.62 336 SER A O 1
ATOM 2574 N N . ARG A 1 337 ? -14.728 13.315 20.431 1.00 89.56 337 ARG A N 1
ATOM 2575 C CA . ARG A 1 337 ? -14.602 13.224 21.895 1.00 89.56 337 ARG A CA 1
ATOM 2576 C C . ARG A 1 337 ? -15.154 11.924 22.471 1.00 89.56 337 ARG A C 1
ATOM 2578 O O . ARG A 1 337 ? -15.109 11.728 23.681 1.00 89.56 337 ARG A O 1
ATOM 2585 N N . ASP A 1 338 ? -15.641 11.016 21.633 1.00 92.44 338 ASP A N 1
ATOM 2586 C CA . ASP A 1 338 ? -16.237 9.758 22.088 1.00 92.44 338 ASP A CA 1
ATOM 2587 C C . ASP A 1 338 ? -15.234 8.840 22.810 1.00 92.44 338 ASP A C 1
ATOM 2589 O O . ASP A 1 338 ? -15.652 7.968 23.567 1.00 92.44 338 ASP A O 1
ATOM 2593 N N . TRP A 1 339 ? -13.921 9.055 22.656 1.00 92.31 339 TRP A N 1
ATOM 2594 C CA . TRP A 1 339 ? -12.895 8.397 23.478 1.00 92.31 339 TRP A CA 1
ATOM 2595 C C . TRP A 1 339 ? -13.077 8.654 24.985 1.00 92.31 339 TRP A C 1
ATOM 2597 O O . TRP A 1 339 ? -12.590 7.884 25.810 1.00 92.31 339 TRP A O 1
ATOM 2607 N N . MET A 1 340 ? -13.788 9.720 25.365 1.00 92.12 340 MET A N 1
ATOM 2608 C CA . MET A 1 340 ? -14.128 10.038 26.755 1.00 92.12 340 MET A CA 1
ATOM 2609 C C . MET A 1 340 ? -15.270 9.170 27.300 1.00 92.12 340 MET A C 1
ATOM 2611 O O . MET A 1 340 ? -15.506 9.161 28.505 1.00 92.12 340 MET A O 1
ATOM 2615 N N . LEU A 1 341 ? -16.010 8.462 26.438 1.00 92.56 341 LEU A N 1
ATOM 2616 C CA . LEU A 1 341 ? -17.146 7.654 26.865 1.00 92.56 341 LEU A CA 1
ATOM 2617 C C . LEU A 1 341 ? -16.655 6.401 27.607 1.00 92.56 341 LEU A C 1
ATOM 2619 O O . LEU A 1 341 ? -15.926 5.598 27.016 1.00 92.56 341 LEU A O 1
ATOM 2623 N N . PRO A 1 342 ? -17.130 6.145 28.840 1.00 91.62 342 PRO A N 1
ATOM 2624 C CA . PRO A 1 342 ? -16.697 4.995 29.634 1.00 91.62 342 PRO A CA 1
ATOM 2625 C C . PRO A 1 342 ? -16.841 3.648 28.908 1.00 91.62 342 PRO A C 1
ATOM 2627 O O . PRO A 1 342 ? -15.943 2.812 28.941 1.00 91.62 342 PRO A O 1
ATOM 2630 N N . LYS A 1 343 ? -17.940 3.465 28.162 1.00 91.06 343 LYS A N 1
ATOM 2631 C CA . LYS A 1 343 ? -18.187 2.251 27.365 1.00 91.06 343 LYS A CA 1
ATOM 2632 C C . LYS A 1 343 ? -17.201 2.074 26.205 1.00 91.06 343 LYS A C 1
ATOM 2634 O O . LYS A 1 343 ? -16.876 0.944 25.864 1.00 91.06 343 LYS A O 1
ATOM 2639 N N . VAL A 1 344 ? -16.741 3.167 25.589 1.00 94.06 344 VAL A N 1
ATOM 2640 C CA . VAL A 1 344 ? -15.738 3.123 24.507 1.00 94.06 344 VAL A CA 1
ATOM 2641 C C . VAL A 1 344 ? -14.376 2.768 25.096 1.00 94.06 344 VAL A C 1
ATOM 2643 O O . VAL A 1 344 ? -13.688 1.903 24.559 1.00 94.06 344 VAL A O 1
ATOM 2646 N N . GLN A 1 345 ? -14.020 3.374 26.233 1.00 95.00 345 GLN A N 1
ATOM 2647 C CA . GLN A 1 345 ? -12.789 3.056 26.959 1.00 95.00 345 GLN A CA 1
ATOM 2648 C C . GLN A 1 345 ? -12.749 1.583 27.369 1.00 95.00 345 GLN A C 1
ATOM 2650 O O . GLN A 1 345 ? -11.803 0.890 27.016 1.00 95.00 345 GLN A O 1
ATOM 2655 N N . GLU A 1 346 ? -13.786 1.079 28.042 1.00 92.81 346 GLU A N 1
ATOM 2656 C CA . GLU A 1 346 ? -13.866 -0.322 28.477 1.00 92.81 346 GLU A CA 1
ATOM 2657 C C . GLU A 1 346 ? -13.785 -1.301 27.300 1.00 92.81 346 GLU A C 1
ATOM 2659 O O . GLU A 1 346 ? -13.065 -2.295 27.368 1.00 92.81 346 GLU A O 1
ATOM 2664 N N . LYS A 1 347 ? -14.492 -1.005 26.204 1.00 94.56 347 LYS A N 1
ATOM 2665 C CA . LYS A 1 347 ? -14.569 -1.890 25.041 1.00 94.56 347 LYS A CA 1
ATOM 2666 C C . LYS A 1 347 ? -13.249 -2.009 24.286 1.00 94.56 347 LYS A C 1
ATOM 2668 O O . LYS A 1 347 ? -12.913 -3.101 23.834 1.00 94.56 347 LYS A O 1
ATOM 2673 N N . TYR A 1 348 ? -12.540 -0.897 24.105 1.00 96.12 348 TYR A N 1
ATOM 2674 C CA . TYR A 1 348 ? -11.368 -0.857 23.233 1.00 96.12 348 TYR A CA 1
ATOM 2675 C C . TYR A 1 348 ? -10.042 -0.810 23.976 1.00 96.12 348 TYR A C 1
ATOM 2677 O O . TYR A 1 348 ? -9.014 -0.887 23.319 1.00 96.12 348 TYR A O 1
ATOM 2685 N N . TRP A 1 349 ? -10.003 -0.710 25.306 1.00 95.00 349 TRP A N 1
ATOM 2686 C CA . TRP A 1 349 ? -8.731 -0.731 26.031 1.00 95.00 349 TRP A CA 1
ATOM 2687 C C . TRP A 1 349 ? -7.960 -2.048 25.791 1.00 95.00 349 TRP A C 1
ATOM 2689 O O . TRP A 1 349 ? -8.572 -3.116 25.838 1.00 95.00 349 TRP A O 1
ATOM 2699 N N . PRO A 1 350 ? -6.628 -2.023 25.561 1.00 94.56 350 PRO A N 1
ATOM 2700 C CA . PRO A 1 350 ? -5.713 -0.871 25.499 1.00 94.56 350 PRO A CA 1
ATOM 2701 C C . PRO A 1 350 ? -5.473 -0.325 24.073 1.00 94.56 350 PRO A C 1
ATOM 2703 O O . PRO A 1 350 ? -4.475 0.355 23.830 1.00 94.56 350 PRO A O 1
ATOM 2706 N N . HIS A 1 351 ? -6.350 -0.633 23.120 1.00 97.25 351 HIS A N 1
ATOM 2707 C CA . HIS A 1 351 ? -6.200 -0.418 21.677 1.00 97.25 351 HIS A CA 1
ATOM 2708 C C . HIS A 1 351 ? -6.505 1.015 21.202 1.00 97.25 351 HIS A C 1
ATOM 2710 O O . HIS A 1 351 ? -7.217 1.237 20.220 1.00 97.25 351 HIS A O 1
ATOM 2716 N N . PHE A 1 352 ? -5.939 1.989 21.910 1.00 96.00 352 PHE A N 1
ATOM 2717 C CA . PHE A 1 352 ? -5.927 3.409 21.564 1.00 96.00 352 PHE A CA 1
ATOM 2718 C C . PHE A 1 352 ? -4.490 3.842 21.234 1.00 96.00 352 PHE A C 1
ATOM 2720 O O . PHE A 1 352 ? -3.549 3.286 21.815 1.00 96.00 352 PHE A O 1
ATOM 2727 N N . PRO A 1 353 ? -4.283 4.879 20.400 1.00 94.81 353 PRO A N 1
ATOM 2728 C CA . PRO A 1 353 ? -2.969 5.475 20.230 1.00 94.81 353 PRO A CA 1
ATOM 2729 C C . PRO A 1 353 ? -2.381 5.917 21.579 1.00 94.81 353 PRO A C 1
ATOM 2731 O O . PRO A 1 353 ? -3.125 6.366 22.464 1.00 94.81 353 PRO A O 1
ATOM 2734 N N . PRO A 1 354 ? -1.047 5.886 21.748 1.00 93.69 354 PRO A N 1
ATOM 2735 C CA . PRO A 1 354 ? -0.399 6.249 23.005 1.00 93.69 354 PRO A CA 1
ATOM 2736 C C . PRO A 1 354 ? -0.819 7.614 23.569 1.00 93.69 354 PRO A C 1
ATOM 2738 O O . PRO A 1 354 ? -0.944 7.754 24.785 1.00 93.69 354 PRO A O 1
ATOM 2741 N N . PHE A 1 355 ? -1.062 8.617 22.717 1.00 92.75 355 PHE A N 1
ATOM 2742 C CA . PHE A 1 355 ? -1.488 9.942 23.177 1.00 92.75 355 PHE A CA 1
ATOM 2743 C C . PHE A 1 355 ? -2.914 9.936 23.750 1.00 92.75 355 PHE A C 1
ATOM 2745 O O . PHE A 1 355 ? -3.134 10.542 24.795 1.00 92.75 355 PHE A O 1
ATOM 2752 N N . VAL A 1 356 ? -3.855 9.197 23.151 1.00 93.50 356 VAL A N 1
ATOM 2753 C CA . VAL A 1 356 ? -5.226 9.066 23.675 1.00 93.50 356 VAL A CA 1
ATOM 2754 C C . VAL A 1 356 ? -5.230 8.266 24.975 1.00 93.50 356 VAL A C 1
ATOM 2756 O O . VAL A 1 356 ? -5.903 8.660 25.924 1.00 93.50 356 VAL A O 1
ATOM 2759 N N . ARG A 1 357 ? -4.408 7.210 25.090 1.00 94.12 357 ARG A N 1
ATOM 2760 C CA . ARG A 1 357 ? -4.243 6.491 26.370 1.00 94.12 357 ARG A CA 1
ATOM 2761 C C . ARG A 1 357 ? -3.805 7.424 27.494 1.00 94.12 357 ARG A C 1
ATOM 2763 O O . ARG A 1 357 ? -4.384 7.383 28.574 1.00 94.12 357 ARG A O 1
ATOM 2770 N N . ARG A 1 358 ? -2.827 8.304 27.238 1.00 92.88 358 ARG A N 1
ATOM 2771 C CA . ARG A 1 358 ? -2.398 9.315 28.222 1.00 92.88 358 ARG A CA 1
ATOM 2772 C C . ARG A 1 358 ? -3.539 10.253 28.612 1.00 92.88 358 ARG A C 1
ATOM 2774 O O . ARG A 1 358 ? -3.676 10.562 29.793 1.00 92.88 358 ARG A O 1
ATOM 2781 N N . LEU A 1 359 ? -4.368 10.676 27.655 1.00 91.00 359 LEU A N 1
ATOM 2782 C CA . LEU A 1 359 ? -5.538 11.511 27.937 1.00 91.00 359 LEU A CA 1
ATOM 2783 C C . LEU A 1 359 ? -6.556 10.782 28.826 1.00 91.00 359 LEU A C 1
ATOM 2785 O O . LEU A 1 359 ? -6.976 11.346 29.835 1.00 91.00 359 LEU A O 1
ATOM 2789 N N . ILE A 1 360 ? -6.883 9.523 28.520 1.00 91.06 360 ILE A N 1
ATOM 2790 C CA . ILE A 1 360 ? -7.778 8.686 29.339 1.00 91.06 360 ILE A CA 1
ATOM 2791 C C . ILE A 1 360 ? -7.230 8.551 30.767 1.00 91.06 360 ILE A C 1
ATOM 2793 O O . ILE A 1 360 ? -7.924 8.857 31.735 1.00 91.06 360 ILE A O 1
ATOM 2797 N N . LEU A 1 361 ? -5.956 8.177 30.919 1.00 89.12 361 LEU A N 1
ATOM 2798 C CA . LEU A 1 361 ? -5.324 8.025 32.234 1.00 89.12 361 LEU A CA 1
ATOM 2799 C C . LEU A 1 361 ? -5.274 9.348 33.017 1.00 89.12 361 LEU A C 1
ATOM 2801 O O . LEU A 1 361 ? -5.456 9.358 34.234 1.00 89.12 361 LEU A O 1
ATOM 2805 N N . SER A 1 362 ? -5.090 10.482 32.334 1.00 86.44 362 SER A N 1
ATOM 2806 C CA . SER A 1 362 ? -5.105 11.800 32.979 1.00 86.44 362 SER A CA 1
ATOM 2807 C C . SER A 1 362 ? -6.471 12.136 33.591 1.00 86.44 362 SER A C 1
ATOM 2809 O O . SER A 1 362 ? -6.520 12.650 34.711 1.00 86.44 362 SER A O 1
ATOM 2811 N N . GLN A 1 363 ? -7.573 11.755 32.929 1.00 79.56 363 GLN A N 1
ATOM 2812 C CA . GLN A 1 363 ? -8.930 11.917 33.465 1.00 79.56 363 GLN A CA 1
ATOM 2813 C C . GLN A 1 363 ? -9.114 11.104 34.749 1.00 79.56 363 GLN A C 1
ATOM 2815 O O . GLN A 1 363 ? -9.642 11.621 35.733 1.00 79.56 363 GLN A O 1
ATOM 2820 N N . VAL A 1 364 ? -8.584 9.875 34.779 1.00 67.62 364 VAL A N 1
ATOM 2821 C CA . VAL A 1 364 ? -8.627 9.006 35.964 1.00 67.62 364 VAL A CA 1
ATOM 2822 C C . VAL A 1 364 ? -7.951 9.654 37.169 1.00 67.62 364 VAL A C 1
ATOM 2824 O O . VAL A 1 364 ? -8.511 9.681 38.267 1.00 67.62 364 VAL A O 1
ATOM 2827 N N . THR A 1 365 ? -6.772 10.243 36.966 1.00 62.25 365 THR A N 1
ATOM 2828 C CA . THR A 1 365 ? -6.032 10.895 38.057 1.00 62.25 365 THR A CA 1
ATOM 2829 C C . THR A 1 365 ? -6.689 12.179 38.570 1.00 62.25 365 THR A C 1
ATOM 2831 O O . THR A 1 365 ? -6.548 12.501 39.752 1.00 62.25 365 THR A O 1
ATOM 2834 N N . ALA A 1 366 ? -7.407 12.911 37.713 1.00 59.97 366 ALA A N 1
ATOM 2835 C CA . ALA A 1 366 ? -8.109 14.134 38.092 1.00 59.97 366 ALA A CA 1
ATOM 2836 C C . ALA A 1 366 ? -9.340 13.828 38.962 1.00 59.97 366 ALA A C 1
ATOM 2838 O O . ALA A 1 366 ? -9.475 14.392 40.048 1.00 59.97 366 ALA A O 1
ATOM 2839 N N . SER A 1 367 ? -10.170 12.860 38.557 1.00 58.06 367 SER A N 1
ATOM 2840 C CA . SER A 1 367 ? -11.365 12.461 39.315 1.00 58.06 367 SER A CA 1
ATOM 2841 C C . SER A 1 367 ? -11.034 11.851 40.685 1.00 58.06 367 SER A C 1
ATOM 2843 O O . SER A 1 367 ? -11.767 12.060 41.650 1.00 58.06 367 SER A O 1
ATOM 2845 N N . GLY A 1 368 ? -9.896 11.156 40.816 1.00 50.69 368 GLY A N 1
ATOM 2846 C CA . GLY A 1 368 ? -9.425 10.625 42.103 1.00 50.69 368 GLY A CA 1
ATOM 2847 C C . GLY A 1 368 ? -8.975 11.697 43.108 1.00 50.69 368 GLY A C 1
ATOM 2848 O O . GLY A 1 368 ? -9.011 11.459 44.314 1.00 50.69 368 GLY A O 1
ATOM 2849 N N . LYS A 1 369 ? -8.576 12.890 42.642 1.00 44.91 369 LYS A N 1
ATOM 2850 C CA . LYS A 1 369 ? -8.187 14.013 43.517 1.00 44.91 369 LYS A CA 1
ATOM 2851 C C . LYS A 1 369 ? -9.384 14.804 44.043 1.00 44.91 369 LYS A C 1
ATOM 2853 O O . LYS A 1 369 ? -9.302 15.333 45.149 1.00 44.91 369 LYS A O 1
ATOM 2858 N N . GLU A 1 370 ? -10.483 14.866 43.295 1.00 46.19 370 GLU A N 1
ATOM 2859 C CA . GLU A 1 370 ? -11.705 15.560 43.728 1.00 46.19 370 GLU A CA 1
ATOM 2860 C C . GLU A 1 370 ? -12.486 14.771 44.794 1.00 46.19 370 GLU A C 1
ATOM 2862 O O . GLU A 1 370 ? -13.076 15.374 45.685 1.00 46.19 370 GLU A O 1
ATOM 2867 N N . GLY A 1 371 ? -12.404 13.434 44.802 1.00 45.34 371 GLY A N 1
ATOM 2868 C CA . GLY A 1 371 ? -13.050 12.583 45.817 1.00 45.34 371 GLY A CA 1
ATOM 2869 C C . GLY A 1 371 ? -12.341 12.503 47.182 1.00 45.34 371 GLY A C 1
ATOM 2870 O O . GLY A 1 371 ? -12.832 11.834 48.087 1.00 45.34 371 GLY A O 1
ATOM 2871 N N . GLY A 1 372 ? -11.180 13.148 47.349 1.00 40.47 372 GLY A N 1
ATOM 2872 C CA . GLY A 1 372 ? -10.321 13.010 48.536 1.00 40.47 372 GLY A CA 1
ATOM 2873 C C . GLY A 1 372 ? -10.496 14.073 49.625 1.00 40.47 372 GLY A C 1
ATOM 2874 O O . GLY A 1 372 ? -9.685 14.118 50.553 1.00 40.47 372 GLY A O 1
ATOM 2875 N N . ARG A 1 373 ? -11.489 14.968 49.528 1.00 43.53 373 ARG A N 1
ATOM 2876 C CA . ARG A 1 373 ? -11.589 16.129 50.428 1.00 43.53 373 ARG A CA 1
ATOM 2877 C C . ARG A 1 373 ? -13.016 16.417 50.902 1.00 43.53 373 ARG A C 1
ATOM 2879 O O . ARG A 1 373 ? -13.600 17.391 50.469 1.00 43.53 373 ARG A O 1
ATOM 2886 N N . GLU A 1 374 ? -13.517 15.580 51.811 1.00 40.25 374 GLU A N 1
ATOM 2887 C CA . GLU A 1 374 ? -14.502 15.846 52.890 1.00 40.25 374 GLU A CA 1
ATOM 2888 C C . GLU A 1 374 ? -14.818 14.478 53.537 1.00 40.25 374 GLU A C 1
ATOM 2890 O O . GLU A 1 374 ? -15.132 13.521 52.846 1.00 40.25 374 GLU A O 1
ATOM 2895 N N . GLY A 1 375 ? -14.505 14.212 54.808 1.00 35.34 375 GLY A N 1
ATOM 2896 C CA . GLY A 1 375 ? -15.295 14.628 55.970 1.00 35.34 375 GLY A CA 1
ATOM 2897 C C . GLY A 1 375 ? -16.033 13.402 56.539 1.00 35.34 375 GLY A C 1
ATOM 2898 O O . GLY A 1 375 ? -16.846 12.794 55.858 1.00 35.34 375 GLY A O 1
ATOM 2899 N N . GLY A 1 376 ? -15.697 12.974 57.760 1.00 34.59 376 GLY A N 1
ATOM 2900 C CA . GLY A 1 376 ? -16.189 11.722 58.341 1.00 34.59 376 GLY A CA 1
ATOM 2901 C C . GLY A 1 376 ? -17.679 11.700 58.715 1.00 34.59 376 GLY A C 1
ATOM 2902 O O . GLY A 1 376 ? -18.247 12.710 59.115 1.00 34.59 376 GLY A O 1
ATOM 2903 N N . GLY A 1 377 ? -18.250 10.490 58.715 1.00 34.00 377 GLY A N 1
ATOM 2904 C CA . GLY A 1 377 ? -19.420 10.125 59.517 1.00 34.00 377 GLY A CA 1
ATOM 2905 C C . GLY A 1 377 ? -20.780 10.092 58.807 1.00 34.00 377 GLY A C 1
ATOM 2906 O O . GLY A 1 377 ? -21.368 11.128 58.528 1.00 34.00 377 GLY A O 1
ATOM 2907 N N . LYS A 1 378 ? -21.329 8.868 58.760 1.00 30.59 378 LYS A N 1
ATOM 2908 C CA . LYS A 1 378 ? -22.724 8.435 58.529 1.00 30.59 378 LYS A CA 1
ATOM 2909 C C . LYS A 1 378 ? -23.155 8.138 57.091 1.00 30.59 378 LYS A C 1
ATOM 2911 O O . LYS A 1 378 ? -22.935 8.895 56.158 1.00 30.59 378 LYS A O 1
ATOM 2916 N N . GLU A 1 379 ? -23.796 6.974 56.998 1.00 38.44 379 GLU A N 1
ATOM 2917 C CA . GLU A 1 379 ? -24.407 6.334 55.838 1.00 38.44 379 GLU A CA 1
ATOM 2918 C C . GLU A 1 379 ? -25.225 7.323 54.998 1.00 38.44 379 GLU A C 1
ATOM 2920 O O . GLU A 1 379 ? -26.308 7.760 55.384 1.00 38.44 379 GLU A O 1
ATOM 2925 N N . GLY A 1 380 ? -24.696 7.649 53.824 1.00 23.42 380 GLY A N 1
ATOM 2926 C CA . GLY A 1 380 ? -25.388 8.361 52.764 1.00 23.42 380 GLY A CA 1
ATOM 2927 C C . GLY A 1 380 ? -24.920 7.774 51.443 1.00 23.42 380 GLY A C 1
ATOM 2928 O O . GLY A 1 380 ? -23.751 7.890 51.086 1.00 23.42 380 GLY A O 1
ATOM 2929 N N . VAL A 1 381 ? -25.815 7.076 50.750 1.00 30.23 381 VAL A N 1
ATOM 2930 C CA . VAL A 1 381 ? -25.564 6.528 49.415 1.00 30.23 381 VAL A CA 1
ATOM 2931 C C . VAL A 1 381 ? -25.389 7.703 48.451 1.00 30.23 381 VAL A C 1
ATOM 2933 O O . VAL A 1 381 ? -26.369 8.328 48.053 1.00 30.23 381 VAL A O 1
ATOM 2936 N N . ILE A 1 382 ? -24.143 8.015 48.090 1.00 25.19 382 ILE A N 1
ATOM 2937 C CA . ILE A 1 382 ? -23.828 8.930 46.990 1.00 25.19 382 ILE A CA 1
ATOM 2938 C C . ILE A 1 382 ? -23.760 8.083 45.718 1.00 25.19 382 ILE A C 1
ATOM 2940 O O . ILE A 1 382 ? -22.812 7.331 45.501 1.00 25.19 382 ILE A O 1
ATOM 2944 N N . TYR A 1 383 ? -24.801 8.174 44.892 1.00 30.81 383 TYR A N 1
ATOM 2945 C CA . TYR A 1 383 ? -24.779 7.678 43.519 1.00 30.81 383 TYR A CA 1
ATOM 2946 C C . TYR A 1 383 ? -23.842 8.579 42.696 1.00 30.81 383 TYR A C 1
ATOM 2948 O O . TYR A 1 383 ? -24.192 9.728 42.438 1.00 30.81 383 TYR A O 1
ATOM 2956 N N . SER A 1 384 ? -22.666 8.087 42.287 1.00 34.03 384 SER A N 1
ATOM 2957 C CA . SER A 1 384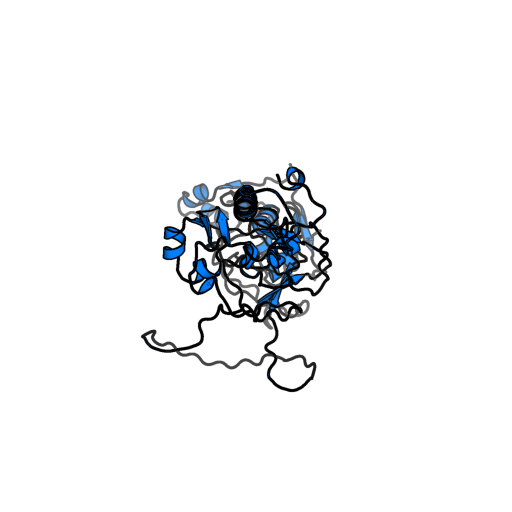 ? -21.833 8.745 41.267 1.00 34.03 384 SER A CA 1
ATOM 2958 C C . SER A 1 384 ? -21.929 7.990 39.937 1.00 34.03 384 SER A C 1
ATOM 2960 O O . SER A 1 384 ? -21.648 6.794 39.854 1.00 34.03 384 SER A O 1
ATOM 2962 N N . GLU A 1 385 ? -22.337 8.694 38.881 1.00 32.03 385 GLU A N 1
ATOM 2963 C CA . GLU A 1 385 ? -22.543 8.200 37.506 1.00 32.03 385 GLU A CA 1
ATOM 2964 C C . GLU A 1 385 ? -21.235 7.888 36.743 1.00 32.03 385 GLU A C 1
ATOM 2966 O O . GLU A 1 385 ? -21.156 8.022 35.526 1.00 32.03 385 GLU A O 1
ATOM 2971 N N . THR A 1 386 ? -20.184 7.442 37.429 1.00 36.03 386 THR A N 1
ATOM 2972 C CA . THR A 1 386 ? -18.853 7.195 36.845 1.00 36.03 386 THR A CA 1
ATOM 2973 C C . THR A 1 386 ? -18.428 5.735 36.975 1.00 36.03 386 THR A C 1
ATOM 2975 O O . THR A 1 386 ? -17.315 5.410 37.379 1.00 36.03 386 THR A O 1
ATOM 2978 N N . LYS A 1 387 ? -19.318 4.812 36.591 1.00 34.41 387 LYS A N 1
ATOM 2979 C CA . LYS A 1 387 ? -18.918 3.433 36.282 1.00 34.41 387 LYS A CA 1
ATOM 2980 C C . LYS A 1 387 ? -18.488 3.333 34.822 1.00 34.41 387 LYS A C 1
ATOM 2982 O O . LYS A 1 387 ? -19.290 3.079 33.931 1.00 34.41 387 LYS A O 1
ATOM 2987 N N . GLY A 1 388 ? -17.193 3.502 34.622 1.00 41.22 388 GLY A N 1
ATOM 2988 C CA . GLY A 1 388 ? -16.462 2.879 33.530 1.00 41.22 388 GLY A CA 1
ATOM 2989 C C . GLY A 1 388 ? -15.077 3.486 33.473 1.00 41.22 388 GLY A C 1
ATOM 2990 O O . GLY A 1 388 ? -14.807 4.431 32.748 1.00 41.22 388 GLY A O 1
ATOM 2991 N N . MET A 1 389 ? -14.216 2.964 34.329 1.00 52.06 389 MET A N 1
ATOM 2992 C CA . MET A 1 389 ? -12.801 3.279 34.342 1.00 52.06 389 MET A CA 1
ATOM 2993 C C . MET A 1 389 ? -12.121 1.943 34.539 1.00 52.06 389 MET A C 1
ATOM 2995 O O . MET A 1 389 ? -12.015 1.483 35.671 1.00 52.06 389 MET A O 1
ATOM 2999 N N . ILE A 1 390 ? -11.722 1.344 33.410 1.00 49.38 390 ILE A N 1
ATOM 3000 C CA . ILE A 1 390 ? -10.962 0.092 33.328 1.00 49.38 390 ILE A CA 1
ATOM 3001 C C . ILE A 1 390 ? -11.799 -1.124 33.810 1.00 49.38 390 ILE A C 1
ATOM 3003 O O . ILE A 1 390 ? -12.678 -0.965 34.661 1.00 49.38 390 ILE A O 1
ATOM 3007 N N . PRO A 1 391 ? -11.628 -2.350 33.262 1.00 43.84 391 PRO A N 1
ATOM 3008 C CA . PRO A 1 391 ? -12.271 -3.527 33.842 1.00 43.84 391 PRO A CA 1
ATOM 3009 C C . PRO A 1 391 ? -12.027 -3.529 35.350 1.00 43.84 391 PRO A C 1
ATOM 3011 O O . PRO A 1 391 ? -10.899 -3.294 35.782 1.00 43.84 391 PRO A O 1
ATOM 3014 N N . SER A 1 392 ? -13.055 -3.800 36.159 1.00 45.25 392 SER A N 1
ATOM 3015 C CA . SER A 1 392 ? -12.989 -3.762 37.633 1.00 45.25 392 SER A CA 1
ATOM 3016 C C . SER A 1 392 ? -11.923 -4.680 38.260 1.00 45.25 392 SER A C 1
ATOM 3018 O O . SER A 1 392 ? -11.837 -4.787 39.479 1.00 45.25 392 SER A O 1
ATOM 3020 N N . SER A 1 393 ? -11.155 -5.384 37.432 1.00 42.53 393 SER A N 1
ATOM 3021 C CA . SER A 1 393 ? -10.101 -6.326 37.758 1.00 42.53 393 SER A CA 1
ATOM 3022 C C . SER A 1 393 ? -8.672 -5.820 37.526 1.00 42.53 393 SER A C 1
ATOM 3024 O O . SER A 1 393 ? -7.776 -6.574 37.881 1.00 42.53 393 SER A O 1
ATOM 3026 N N . MET A 1 394 ? -8.427 -4.639 36.932 1.00 42.62 394 MET A N 1
ATOM 3027 C CA . MET A 1 394 ? -7.049 -4.200 36.625 1.00 42.62 394 MET A CA 1
ATOM 3028 C C . MET A 1 394 ? -6.517 -3.117 37.573 1.00 42.62 394 MET A C 1
ATOM 3030 O O . MET A 1 394 ? -7.225 -2.157 37.888 1.00 42.62 394 MET A O 1
ATOM 3034 N N . SER A 1 395 ? -5.264 -3.258 38.019 1.00 42.50 395 SER A N 1
ATOM 3035 C CA . SER A 1 395 ? -4.602 -2.280 38.898 1.00 42.50 395 SER A CA 1
ATOM 3036 C C . SER A 1 395 ? -3.973 -1.125 38.105 1.00 42.50 395 SER A C 1
ATOM 3038 O O . SER A 1 395 ? -3.712 -1.231 36.909 1.00 42.50 395 SER A O 1
ATOM 3040 N N . ILE A 1 396 ? -3.695 -0.001 38.779 1.00 43.62 396 ILE A N 1
ATOM 3041 C CA . ILE A 1 396 ? -2.963 1.137 38.189 1.00 43.62 396 ILE A CA 1
ATOM 3042 C C . ILE A 1 396 ? -1.575 0.709 37.674 1.00 43.62 396 ILE A C 1
ATOM 3044 O O . ILE A 1 396 ? -1.085 1.295 36.713 1.00 43.62 396 ILE A O 1
ATOM 3048 N N . GLU A 1 397 ? -0.968 -0.330 38.259 1.00 39.75 397 GLU A N 1
ATOM 3049 C CA . GLU A 1 397 ? 0.328 -0.863 37.817 1.00 39.75 397 GLU A CA 1
ATOM 3050 C C . GLU A 1 397 ? 0.237 -1.654 36.502 1.00 39.75 397 GLU A C 1
ATOM 3052 O O . GLU A 1 397 ? 1.235 -1.783 35.806 1.00 39.75 397 GLU A O 1
ATOM 3057 N N . GLU A 1 398 ? -0.947 -2.148 36.124 1.00 40.41 398 GLU A N 1
ATOM 3058 C CA . GLU A 1 398 ? -1.185 -2.819 34.834 1.00 40.41 398 GLU A CA 1
ATOM 3059 C C . GLU A 1 398 ? -1.523 -1.826 33.703 1.00 40.41 398 GLU A C 1
ATOM 3061 O O . GLU A 1 398 ? -1.679 -2.222 32.546 1.00 40.41 398 GLU A O 1
ATOM 3066 N N . LEU A 1 399 ? -1.666 -0.535 34.031 1.00 43.41 399 LEU A N 1
ATOM 3067 C CA . LEU A 1 399 ? -2.017 0.549 33.104 1.00 43.41 399 LEU A CA 1
ATOM 3068 C C . LEU A 1 399 ? -0.828 1.437 32.706 1.00 43.41 399 LEU A C 1
ATOM 3070 O O . LEU A 1 399 ? -0.950 2.197 31.740 1.00 43.41 399 LEU A O 1
ATOM 3074 N N . SER A 1 400 ? 0.280 1.371 33.454 1.00 33.91 400 SER A N 1
ATOM 3075 C CA . SER A 1 400 ? 1.563 2.029 33.156 1.00 33.91 400 SER A CA 1
ATOM 3076 C C . SER A 1 400 ? 2.458 1.135 32.315 1.00 33.91 400 SER A C 1
ATOM 3078 O O . SER A 1 400 ? 3.064 1.660 31.355 1.00 33.91 400 SER A O 1
#

pLDDT: mean 76.66, std 23.28, range [21.22, 97.88]